Protein AF-A0A831UMT2-F1 (afdb_monomer)

Solvent-accessible surface area (backbone atoms only — not comparable to full-atom values): 28403 Å² total; per-residue (Å²): 134,83,88,88,80,84,90,84,89,81,94,87,78,94,74,82,82,79,76,76,77,75,77,71,76,69,56,62,26,35,39,31,25,35,34,29,37,49,88,75,37,94,94,54,57,43,41,40,53,65,30,39,37,36,38,22,43,92,95,42,80,76,51,72,47,56,19,40,82,69,4,39,39,69,44,72,72,41,56,46,88,52,51,50,25,36,37,38,38,45,44,96,56,33,51,71,44,74,48,75,67,43,55,68,66,36,68,74,63,58,48,70,47,52,52,46,84,40,70,58,30,48,59,32,49,69,45,60,34,80,51,14,34,43,34,36,42,61,82,67,91,62,93,48,61,67,22,33,47,43,32,40,34,33,28,35,40,53,101,85,54,48,81,36,95,88,42,72,72,41,75,77,40,54,71,49,65,56,88,57,90,80,44,72,94,37,43,38,77,66,55,62,49,75,44,66,81,55,48,86,63,38,32,35,33,36,29,31,26,31,26,25,73,59,71,29,65,24,57,67,18,56,61,22,74,78,68,40,43,39,36,51,27,27,40,31,31,61,77,40,64,67,66,72,89,84,44,56,77,79,68,71,64,95,86,71,86,80,72,59,56,44,68,48,49,40,24,30,38,55,36,66,55,39,11,39,50,38,37,32,46,30,34,38,38,38,38,82,50,39,72,46,80,75,50,74,41,54,20,42,69,31,56,50,38,41,76,80,44,81,46,81,41,37,30,90,77,36,80,87,39,54,83,67,30,32,38,43,37,38,32,35,25,32,88,64,81,66,44,66,39,63,45,52,15,39,42,35,33,40,33,27,31,51,49,85,92,53,93,55,72,34,59,28,38,59,44,65,94,74,32,48,44,15,27,61,81,61,70,53,70,55,76,66,49,69,44,69,18,33,43,23,26,67,61,101,54,48,52,48,22,45,80,67,80,84,59,56,43,69,68,25,28,50,49,30,48,32,41,60,74,61,76,44,78,84,60,98,38,30,81,61,9,32,25,71,56,51,62,82,58,50,34,68,68,28,22,47,42,44,50,33,34,74,68,73,37,69,63,49,48,68,73,80,49,47,88,85,47,28,57,84,53,11,80,59,49,33,56,73,55,58,77,63,73,70,69,89,71,66,78,74,77,68,82,78,84,72,68,99,84,72,85,82,84,129

Mean predicted aligned error: 13.59 Å

Nearest PDB structures (foldseek):
  4iyk-assembly1_A  TM=3.437E-01  e=5.877E-08  Bacteroides uniformis ATCC 8492
  8dpt-assembly1_D  TM=3.294E-01  e=2.014E-05  Homo sapiens
  6ceb-assembly1_A  TM=3.594E-01  e=1.600E-04  Homo sapiens
  7md5-assembly1_A  TM=3.662E-01  e=2.344E-04  Homo sapiens
  7k7j-assembly1_A  TM=3.373E-01  e=1.114E-01  Homo sapiens

pLDDT: mean 81.11, std 19.44, range [30.62, 98.5]

Foldseek 3Di:
DDDDDDDDDDDDDDDDPPPPPPPPPQDFFKEKAFEWAQQLHPPPIFGDWFKWKWKDADPGTQDIDTAHRRRMDMDGGGRQVRPPIKIWIDDPQFDIDIDPRHHTNDYHPYDYTHGDDFAAWAAWAWDADALKIKIFTDDGPDPFWLAKWKKKWKFAADPQLHGPPVGTPDDIATDFDDRDLQPSVRGHPDRMDMGNPADPSIWMKMWMWIAGNSRHIHPIYDIHPPTDHHDFKEKEWAAWAFAQPAFDLAPDQDPDPDATKTKTFTKIAFFDQFKQAKWKWKKKWFQQFFPWWDDKAFFLQNQQKDFPDWDKDACVRPVVRDHRIIMIITMIHRPDQMDGGGAIFTGMITITHTDPPDQFKDKIWIDQVRIWTAGNVNPHTGDYHYDIYMYGNDDQEGAQPQVSPSHRALVSLVVLACVVVPVDDHDPCNQPNQPNRGRRHRHNLSSVLSVCSNVSHRSGPDSPQDLVNSLVRHPRSVVVVVVPPPPPDPPPPPPPDDDPPDDDDD

Structure (mmCIF, N/CA/C/O backbone):
data_AF-A0A831UMT2-F1
#
_entry.id   AF-A0A831UMT2-F1
#
loop_
_atom_site.group_PDB
_atom_site.id
_atom_site.type_symbol
_atom_site.label_atom_id
_atom_site.label_alt_id
_atom_site.label_comp_id
_atom_site.label_asym_id
_atom_site.label_entity_id
_atom_site.label_seq_id
_atom_site.pdbx_PDB_ins_code
_atom_site.Cartn_x
_atom_site.Cartn_y
_atom_site.Cartn_z
_atom_site.occupancy
_atom_site.B_iso_or_equiv
_atom_site.auth_seq_id
_atom_site.auth_comp_id
_atom_site.auth_asym_id
_atom_site.auth_atom_id
_atom_site.pdbx_PDB_model_num
ATOM 1 N N . MET A 1 1 ? 73.816 -30.351 -91.398 1.00 37.03 1 MET A N 1
ATOM 2 C CA . MET A 1 1 ? 74.560 -29.811 -92.558 1.00 37.03 1 MET A CA 1
ATOM 3 C C . MET A 1 1 ? 74.602 -28.291 -92.396 1.00 37.03 1 MET A C 1
ATOM 5 O O . MET A 1 1 ? 73.527 -27.720 -92.338 1.00 37.03 1 MET A O 1
ATOM 9 N N . LYS A 1 2 ? 75.811 -27.701 -92.266 1.00 38.59 2 LYS A N 1
ATOM 10 C CA . LYS A 1 2 ? 76.153 -26.255 -92.097 1.00 38.59 2 LYS A CA 1
ATOM 11 C C . LYS A 1 2 ? 75.618 -25.602 -90.801 1.00 38.59 2 LYS A C 1
ATOM 13 O O . LYS A 1 2 ? 74.418 -25.464 -90.659 1.00 38.59 2 LYS A O 1
ATOM 18 N N . ARG A 1 3 ? 76.383 -25.294 -89.741 1.00 32.28 3 ARG A N 1
ATOM 19 C CA . ARG A 1 3 ? 77.754 -24.764 -89.531 1.00 32.28 3 ARG A CA 1
ATOM 20 C C . ARG A 1 3 ? 77.926 -23.299 -89.967 1.00 32.28 3 ARG A C 1
ATOM 22 O O . ARG A 1 3 ? 77.668 -23.003 -91.130 1.00 32.28 3 ARG A O 1
ATOM 29 N N . ASN A 1 4 ? 78.486 -22.510 -89.032 1.00 35.28 4 ASN A N 1
ATOM 30 C CA . ASN A 1 4 ? 79.193 -21.214 -89.144 1.00 35.28 4 ASN A CA 1
ATOM 31 C C . ASN A 1 4 ? 78.386 -19.994 -88.660 1.00 35.28 4 ASN A C 1
ATOM 33 O O . ASN A 1 4 ? 77.234 -19.861 -89.043 1.00 35.28 4 ASN A O 1
ATOM 37 N N . THR A 1 5 ? 78.886 -19.042 -87.861 1.00 39.38 5 THR A N 1
ATOM 38 C CA . THR A 1 5 ? 80.183 -18.750 -87.186 1.00 39.38 5 THR A CA 1
ATOM 39 C C . THR A 1 5 ? 79.894 -17.532 -86.274 1.00 39.38 5 THR A C 1
ATOM 41 O O . THR A 1 5 ? 79.110 -16.679 -86.669 1.00 39.38 5 THR A O 1
ATOM 44 N N . CYS A 1 6 ? 80.282 -17.512 -84.995 1.00 31.62 6 CYS A N 1
ATOM 45 C CA . CYS A 1 6 ? 81.551 -16.995 -84.440 1.00 31.62 6 CYS A CA 1
ATOM 46 C C . CYS A 1 6 ? 81.789 -15.472 -84.592 1.00 31.62 6 CYS A C 1
ATOM 48 O O . CYS A 1 6 ? 81.968 -15.033 -85.719 1.00 31.62 6 CYS A O 1
ATOM 50 N N . LEU A 1 7 ? 81.907 -14.791 -83.428 1.00 31.70 7 LEU A N 1
ATOM 51 C CA . LEU A 1 7 ? 82.859 -13.713 -83.043 1.00 31.70 7 LEU A CA 1
ATOM 52 C C . LEU A 1 7 ? 82.915 -12.431 -83.925 1.00 31.70 7 LEU A C 1
ATOM 54 O O . LEU A 1 7 ? 82.941 -12.515 -85.136 1.00 31.70 7 LEU A O 1
ATOM 58 N N . GLU A 1 8 ? 83.019 -11.187 -83.439 1.00 33.12 8 GLU A N 1
ATOM 59 C CA . GLU A 1 8 ? 83.647 -10.646 -82.227 1.00 33.12 8 GLU A CA 1
ATOM 60 C C . GLU A 1 8 ? 83.327 -9.125 -82.098 1.00 33.12 8 GLU A C 1
ATOM 62 O O . GLU A 1 8 ? 83.238 -8.429 -83.105 1.00 33.12 8 GLU A O 1
ATOM 67 N N . ARG A 1 9 ? 83.321 -8.629 -80.846 1.00 33.81 9 ARG A N 1
ATOM 68 C CA . ARG A 1 9 ? 83.717 -7.279 -80.354 1.00 33.81 9 ARG A CA 1
ATOM 69 C C . ARG A 1 9 ? 82.765 -6.064 -80.401 1.00 33.81 9 ARG A C 1
ATOM 71 O O . ARG A 1 9 ? 82.533 -5.456 -81.433 1.00 33.81 9 ARG A O 1
ATOM 78 N N . ALA A 1 10 ? 82.469 -5.614 -79.171 1.00 30.64 10 ALA A N 1
ATOM 79 C CA . ALA A 1 10 ? 82.755 -4.281 -78.603 1.00 30.64 10 ALA A CA 1
ATOM 80 C C . ALA A 1 10 ? 81.533 -3.506 -78.063 1.00 30.64 10 ALA A C 1
ATOM 82 O O . ALA A 1 10 ? 80.807 -2.840 -78.785 1.00 30.64 10 ALA A O 1
ATOM 83 N N . VAL A 1 11 ? 81.372 -3.618 -76.740 1.00 34.97 11 VAL A N 1
ATOM 84 C CA . VAL A 1 11 ? 80.867 -2.644 -75.754 1.00 34.97 11 VAL A CA 1
ATOM 85 C C . VAL A 1 11 ? 80.394 -1.286 -76.305 1.00 34.97 11 VAL A C 1
ATOM 87 O O . VAL A 1 11 ? 81.226 -0.465 -76.667 1.00 34.97 11 VAL A O 1
ATOM 90 N N . GLN A 1 12 ? 79.082 -1.027 -76.235 1.00 32.16 12 GLN A N 1
ATOM 91 C CA . GLN A 1 12 ? 78.429 0.202 -75.733 1.00 32.16 12 GLN A CA 1
ATOM 92 C C . GLN A 1 12 ? 77.006 0.307 -76.298 1.00 32.16 12 GLN A C 1
ATOM 94 O O . GLN A 1 12 ? 76.833 0.489 -77.494 1.00 32.16 12 GLN A O 1
ATOM 99 N N . ALA A 1 13 ? 76.011 0.219 -75.414 1.00 33.56 13 ALA A N 1
ATOM 100 C CA . ALA A 1 13 ? 74.794 1.042 -75.381 1.00 33.56 13 ALA A CA 1
ATOM 101 C C . ALA A 1 13 ? 73.683 0.259 -74.677 1.00 33.56 13 ALA A C 1
ATOM 103 O O . ALA A 1 13 ? 72.972 -0.562 -75.250 1.00 33.56 13 ALA A O 1
ATOM 104 N N . ILE A 1 14 ? 73.571 0.552 -73.386 1.00 40.75 14 ILE A N 1
ATOM 105 C CA . ILE A 1 14 ? 72.382 0.350 -72.572 1.00 40.75 14 ILE A CA 1
ATOM 106 C C . ILE A 1 14 ? 71.213 1.029 -73.301 1.00 40.75 14 ILE A C 1
ATOM 108 O O . ILE A 1 14 ? 71.171 2.251 -73.413 1.00 40.75 14 ILE A O 1
ATOM 112 N N . GLY A 1 15 ? 70.299 0.218 -73.830 1.00 34.91 15 GLY A N 1
ATOM 113 C CA . GLY A 1 15 ? 69.092 0.633 -74.546 1.00 34.91 15 GLY A CA 1
ATOM 114 C C . GLY A 1 15 ? 67.851 0.028 -73.899 1.00 34.91 15 GLY A C 1
ATOM 115 O O . GLY A 1 15 ? 67.192 -0.818 -74.486 1.00 34.91 15 GLY A O 1
ATOM 116 N N . LEU A 1 16 ? 67.630 0.410 -72.641 1.00 36.22 16 LEU A N 1
ATOM 117 C CA . LEU A 1 16 ? 66.344 0.620 -71.971 1.00 36.22 16 LEU A CA 1
ATOM 118 C C . LEU A 1 16 ? 65.112 -0.084 -72.593 1.00 36.22 16 LEU A C 1
ATOM 120 O O . LEU A 1 16 ? 64.305 0.540 -73.279 1.00 36.22 16 LEU A O 1
ATOM 124 N N . LEU A 1 17 ? 64.913 -1.367 -72.276 1.00 36.25 17 LEU A N 1
ATOM 125 C CA . LEU A 1 17 ? 63.597 -2.002 -72.374 1.00 36.25 17 LEU A CA 1
ATOM 126 C C . LEU A 1 17 ? 62.830 -1.667 -71.083 1.00 36.25 17 LEU A C 1
ATOM 128 O O . LEU A 1 17 ? 62.893 -2.389 -70.090 1.00 36.25 17 LEU A O 1
ATOM 132 N N . LEU A 1 18 ? 62.176 -0.505 -71.068 1.00 37.19 18 LEU A N 1
ATOM 133 C CA . LEU A 1 18 ? 61.270 -0.083 -69.999 1.00 37.19 18 LEU A CA 1
ATOM 134 C C . LEU A 1 18 ? 59.996 -0.936 -70.084 1.00 37.19 18 LEU A C 1
ATOM 136 O O . LEU A 1 18 ? 59.019 -0.572 -70.734 1.00 37.19 18 LEU A O 1
ATOM 140 N N . LEU A 1 19 ? 60.010 -2.097 -69.429 1.00 38.78 19 LEU A N 1
ATOM 141 C CA . LEU A 1 19 ? 58.783 -2.766 -69.018 1.00 38.78 19 LEU A CA 1
ATOM 142 C C . LEU A 1 19 ? 58.211 -1.926 -67.867 1.00 38.78 19 LEU A C 1
ATOM 144 O O . LEU A 1 19 ? 58.574 -2.107 -66.706 1.00 38.78 19 LEU A O 1
ATOM 148 N N . VAL A 1 20 ? 57.379 -0.936 -68.194 1.00 40.22 20 VAL A N 1
ATOM 149 C CA . VAL A 1 20 ? 56.580 -0.220 -67.196 1.00 40.22 20 VAL A CA 1
ATOM 150 C C . VAL A 1 20 ? 55.558 -1.222 -66.667 1.00 40.22 20 VAL A C 1
ATOM 152 O O . VAL A 1 20 ? 54.468 -1.371 -67.213 1.00 40.22 20 VAL A O 1
ATOM 155 N N . ALA A 1 21 ? 55.917 -1.940 -65.605 1.00 42.00 21 ALA A N 1
ATOM 156 C CA . ALA A 1 21 ? 54.926 -2.437 -64.670 1.00 42.00 21 ALA A CA 1
ATOM 157 C C . ALA A 1 21 ? 54.293 -1.188 -64.050 1.00 42.00 21 ALA A C 1
ATOM 159 O O . ALA A 1 21 ? 54.825 -0.607 -63.106 1.00 42.00 21 ALA A O 1
ATOM 160 N N . ALA A 1 22 ? 53.208 -0.710 -64.657 1.00 40.00 22 ALA A N 1
ATOM 161 C CA . ALA A 1 22 ? 52.365 0.294 -64.045 1.00 40.00 22 ALA A CA 1
ATOM 162 C C . ALA A 1 22 ? 51.789 -0.347 -62.782 1.00 40.00 22 ALA A C 1
ATOM 164 O O . ALA A 1 22 ? 50.803 -1.078 -62.830 1.00 40.00 22 ALA A O 1
ATOM 165 N N . ILE A 1 23 ? 52.434 -0.091 -61.647 1.00 40.72 23 ILE A N 1
ATOM 166 C CA . ILE A 1 23 ? 51.763 -0.130 -60.358 1.00 40.72 23 ILE A CA 1
ATOM 167 C C . ILE A 1 23 ? 50.733 0.993 -60.462 1.00 40.72 23 ILE A C 1
ATOM 169 O O . ILE A 1 23 ? 51.039 2.158 -60.216 1.00 40.72 23 ILE A O 1
ATOM 173 N N . GLN A 1 24 ? 49.531 0.675 -60.945 1.00 45.34 24 GLN A N 1
ATOM 174 C CA . GLN A 1 24 ? 48.393 1.544 -60.708 1.00 45.34 24 GLN A CA 1
ATOM 175 C C . GLN A 1 24 ? 48.210 1.543 -59.195 1.00 45.34 24 GLN A C 1
ATOM 177 O O . GLN A 1 24 ? 47.697 0.578 -58.632 1.00 45.34 24 GLN A O 1
ATOM 182 N N . ALA A 1 25 ? 48.682 2.596 -58.528 1.00 48.84 25 ALA A N 1
ATOM 183 C CA . ALA A 1 25 ? 48.149 2.943 -57.226 1.00 48.84 25 ALA A CA 1
ATOM 184 C C . ALA A 1 25 ? 46.641 3.096 -57.445 1.00 48.84 25 ALA A C 1
ATOM 186 O O . ALA A 1 25 ? 46.207 3.993 -58.172 1.00 48.84 25 ALA A O 1
ATOM 187 N N . SER A 1 26 ? 45.852 2.148 -56.940 1.00 61.97 26 SER A N 1
ATOM 188 C CA . SER A 1 26 ? 44.402 2.277 -56.976 1.00 61.97 26 SER A CA 1
ATOM 189 C C . SER A 1 26 ? 44.065 3.572 -56.259 1.00 61.97 26 SER A C 1
ATOM 191 O O . SER A 1 26 ? 44.467 3.734 -55.107 1.00 61.97 26 SER A O 1
ATOM 193 N N . ALA A 1 27 ? 43.387 4.496 -56.941 1.00 79.00 27 ALA A N 1
ATOM 194 C CA . ALA A 1 27 ? 42.914 5.711 -56.299 1.00 79.00 27 ALA A CA 1
ATOM 195 C C . ALA A 1 27 ? 42.113 5.302 -55.054 1.00 79.00 27 ALA A C 1
ATOM 197 O O . ALA A 1 27 ? 41.194 4.489 -55.153 1.00 79.00 27 ALA A O 1
ATOM 198 N N . GLN A 1 28 ? 42.526 5.787 -53.889 1.00 86.56 28 GLN A N 1
ATOM 199 C CA . GLN A 1 28 ? 41.822 5.565 -52.634 1.00 86.56 28 GLN A CA 1
ATOM 200 C C . GLN A 1 28 ? 40.761 6.650 -52.474 1.00 86.56 28 GLN A C 1
ATOM 202 O O . GLN A 1 28 ? 40.968 7.794 -52.885 1.00 86.56 28 GLN A O 1
ATOM 207 N N . VAL A 1 29 ? 39.606 6.272 -51.940 1.00 91.56 29 VAL A N 1
ATOM 208 C CA . VAL A 1 29 ? 38.472 7.172 -51.724 1.00 91.56 29 VAL A CA 1
ATOM 209 C C . VAL A 1 29 ? 37.985 7.052 -50.297 1.00 91.56 29 VAL A C 1
ATOM 211 O O . VAL A 1 29 ? 38.052 5.976 -49.696 1.00 91.56 29 VAL A O 1
ATOM 214 N N . SER A 1 30 ? 37.458 8.160 -49.786 1.00 93.19 30 SER A N 1
ATOM 215 C CA . SER A 1 30 ? 36.862 8.202 -48.458 1.00 93.19 30 SER A CA 1
ATOM 216 C C . SER A 1 30 ? 35.341 8.122 -48.535 1.00 93.19 30 SER A C 1
ATOM 218 O O . SER A 1 30 ? 34.726 8.629 -49.476 1.00 93.19 30 SER A O 1
ATOM 220 N N . VAL A 1 31 ? 34.732 7.454 -47.562 1.00 95.44 31 VAL A N 1
ATOM 221 C CA . VAL A 1 31 ? 33.280 7.410 -47.380 1.00 95.44 31 VAL A CA 1
ATOM 222 C C . VAL A 1 31 ? 32.983 7.561 -45.896 1.00 95.44 31 VAL A C 1
ATOM 224 O O . VAL A 1 31 ? 33.558 6.835 -45.085 1.00 95.44 31 VAL A O 1
ATOM 227 N N . SER A 1 32 ? 32.086 8.478 -45.539 1.00 96.94 32 SER A N 1
ATOM 228 C CA . SER A 1 32 ? 31.697 8.712 -44.145 1.00 96.94 32 SER A CA 1
ATOM 229 C C . SER A 1 32 ? 30.200 8.959 -43.972 1.00 96.94 32 SER A C 1
ATOM 231 O O . SER A 1 32 ? 29.474 9.291 -44.920 1.00 96.94 32 SER A O 1
ATOM 233 N N . GLY A 1 33 ? 29.737 8.791 -42.740 1.00 97.38 33 GLY A N 1
ATOM 234 C CA . GLY A 1 33 ? 28.361 9.032 -42.323 1.00 97.38 33 GLY A CA 1
ATOM 235 C C . GLY A 1 33 ? 28.178 8.733 -40.840 1.00 97.38 33 GLY A C 1
ATOM 236 O O . GLY A 1 33 ? 29.153 8.486 -40.132 1.00 97.38 33 GLY A O 1
ATOM 237 N N . SER A 1 34 ? 26.925 8.721 -40.395 1.00 97.19 34 SER A N 1
ATOM 238 C CA . SER A 1 34 ? 26.564 8.414 -39.012 1.00 97.19 34 SER A CA 1
ATOM 239 C C . SER A 1 34 ? 25.460 7.364 -38.899 1.00 97.19 34 SER A C 1
ATOM 241 O O . SER A 1 34 ? 24.622 7.191 -39.790 1.00 97.19 34 SER A O 1
ATOM 243 N N . VAL A 1 35 ? 25.461 6.639 -37.784 1.00 97.69 35 VAL A N 1
ATOM 244 C CA . VAL A 1 35 ? 24.424 5.678 -37.417 1.00 97.69 35 VAL A CA 1
ATOM 245 C C . VAL A 1 35 ? 23.642 6.227 -36.236 1.00 97.69 35 VAL A C 1
ATOM 247 O O . VAL A 1 35 ? 24.206 6.475 -35.174 1.00 97.69 35 VAL A O 1
ATOM 250 N N . LEU A 1 36 ? 22.335 6.399 -36.420 1.00 96.31 36 LEU A N 1
ATOM 251 C CA . LEU A 1 36 ? 21.457 7.053 -35.453 1.00 96.31 36 LEU A CA 1
ATOM 252 C C . LEU A 1 36 ? 20.400 6.090 -34.901 1.00 96.31 36 LEU A C 1
ATOM 254 O O . LEU A 1 36 ? 19.850 5.263 -35.632 1.00 96.31 36 LEU A O 1
ATOM 258 N N . ASN A 1 37 ? 20.034 6.248 -33.633 1.00 94.56 37 ASN A N 1
ATOM 259 C CA . ASN A 1 37 ? 18.819 5.665 -33.075 1.00 94.56 37 ASN A CA 1
ATOM 260 C C . ASN A 1 37 ? 17.719 6.733 -33.034 1.00 94.56 37 ASN A C 1
ATOM 262 O O . ASN A 1 37 ? 17.848 7.741 -32.343 1.00 94.56 37 ASN A O 1
ATOM 266 N N . GLY A 1 38 ? 16.642 6.500 -33.787 1.00 90.06 38 GLY A N 1
ATOM 267 C CA . GLY A 1 38 ? 15.493 7.401 -33.882 1.00 90.06 38 GLY A CA 1
ATOM 268 C C . GLY A 1 38 ? 14.284 7.008 -33.031 1.00 90.06 38 GLY A C 1
ATOM 269 O O . GLY A 1 38 ? 13.212 7.581 -33.218 1.00 90.06 38 GLY A O 1
ATOM 270 N N . ILE A 1 39 ? 14.403 6.032 -32.119 1.00 92.81 39 ILE A N 1
ATOM 271 C CA . ILE A 1 39 ? 13.254 5.462 -31.388 1.00 92.81 39 ILE A CA 1
ATOM 272 C C . ILE A 1 39 ? 12.518 6.494 -30.521 1.00 92.81 39 ILE A C 1
ATOM 274 O O . ILE A 1 39 ? 11.312 6.375 -30.315 1.00 92.81 39 ILE A O 1
ATOM 278 N N . LYS A 1 40 ? 13.231 7.529 -30.059 1.00 90.38 40 LYS A N 1
ATOM 279 C CA . LYS A 1 40 ? 12.700 8.630 -29.236 1.00 90.38 40 LYS A CA 1
ATOM 280 C C . LYS A 1 40 ? 11.967 9.701 -30.059 1.00 90.38 40 LYS A C 1
ATOM 282 O O . LYS A 1 40 ? 11.413 10.639 -29.488 1.00 90.38 40 LYS A O 1
ATOM 287 N N . GLY A 1 41 ? 11.946 9.555 -31.385 1.00 88.44 41 GLY A N 1
ATOM 288 C CA . GLY A 1 41 ? 11.306 10.472 -32.320 1.00 88.44 41 GLY A CA 1
ATOM 289 C C . GLY A 1 41 ? 12.174 11.673 -32.729 1.00 88.44 41 GLY A C 1
ATOM 290 O O . GLY A 1 41 ? 13.314 11.808 -32.276 1.00 88.44 41 GLY A O 1
ATOM 291 N N . PRO A 1 42 ? 11.629 12.545 -33.600 1.00 87.69 42 PRO A N 1
ATOM 292 C CA . PRO A 1 42 ? 12.360 13.671 -34.174 1.00 87.69 42 PRO A CA 1
ATOM 293 C C . PRO A 1 42 ? 12.904 14.653 -33.131 1.00 87.69 42 PRO A C 1
ATOM 295 O O . PRO A 1 42 ? 12.164 15.109 -32.259 1.00 87.69 42 PRO A O 1
ATOM 298 N N . GLY A 1 43 ? 14.179 15.025 -33.254 1.00 87.88 43 GLY A N 1
ATOM 299 C CA . GLY A 1 43 ? 14.876 15.952 -32.357 1.00 87.88 43 GLY A CA 1
ATOM 300 C C . GLY A 1 43 ? 15.453 15.306 -31.092 1.00 87.88 43 GLY A C 1
ATOM 301 O O . GLY A 1 43 ? 16.019 16.014 -30.259 1.00 87.88 43 GLY A O 1
ATOM 302 N N . ARG A 1 44 ? 15.311 13.984 -30.934 1.00 90.94 44 ARG A N 1
ATOM 303 C CA . ARG A 1 44 ? 15.878 13.188 -29.829 1.00 90.94 44 ARG A CA 1
ATOM 304 C C . ARG A 1 44 ? 16.729 12.019 -30.331 1.00 90.94 44 ARG A C 1
ATOM 306 O O . ARG A 1 44 ? 17.015 11.095 -29.568 1.00 90.94 44 ARG A O 1
ATOM 313 N N . GLU A 1 45 ? 17.099 12.035 -31.608 1.00 92.06 45 GLU A N 1
ATOM 314 C CA . GLU A 1 45 ? 17.994 11.046 -32.187 1.00 92.06 45 GLU A CA 1
ATOM 315 C C . GLU A 1 45 ? 19.401 11.187 -31.610 1.00 92.06 45 GLU A C 1
ATOM 317 O O . GLU A 1 45 ? 19.875 12.288 -31.328 1.00 92.06 45 GLU A O 1
ATOM 322 N N . TYR A 1 46 ? 20.084 10.060 -31.454 1.00 93.69 46 TYR A N 1
ATOM 323 C CA . TYR A 1 46 ? 21.444 10.030 -30.933 1.00 93.69 46 TYR A CA 1
ATOM 324 C C . TYR A 1 46 ? 22.288 8.998 -31.676 1.00 93.69 46 TYR A C 1
ATOM 326 O O . TYR A 1 46 ? 21.767 8.041 -32.256 1.00 93.69 46 TYR A O 1
ATOM 334 N N . GLY A 1 47 ? 23.598 9.227 -31.668 1.00 95.69 47 GLY A N 1
ATOM 335 C CA . GLY A 1 47 ? 24.585 8.339 -32.261 1.00 95.69 47 GLY A CA 1
ATOM 336 C C . GLY A 1 47 ? 24.611 6.966 -31.606 1.00 95.69 47 GLY A C 1
ATOM 337 O O . GLY A 1 47 ? 24.551 6.853 -30.383 1.00 95.69 47 GLY A O 1
ATOM 338 N N . VAL A 1 48 ? 24.715 5.912 -32.412 1.00 96.44 48 VAL A N 1
ATOM 339 C CA . VAL A 1 48 ? 24.862 4.544 -31.910 1.00 96.44 48 VAL A CA 1
ATOM 340 C C . VAL A 1 48 ? 26.327 4.144 -31.968 1.00 96.44 48 VAL A C 1
ATOM 342 O O . VAL A 1 48 ? 26.849 3.860 -33.043 1.00 96.44 48 VAL A O 1
ATOM 345 N N . GLU A 1 49 ? 26.973 4.069 -30.809 1.00 96.50 49 GLU A N 1
ATOM 346 C CA . GLU A 1 49 ? 28.361 3.616 -30.679 1.00 96.50 49 GLU A CA 1
ATOM 347 C C . GLU A 1 49 ? 28.526 2.113 -30.944 1.00 96.50 49 GLU A C 1
ATOM 349 O O . GLU A 1 49 ? 27.644 1.304 -30.622 1.00 96.50 49 GLU A O 1
ATOM 354 N N . GLY A 1 50 ? 29.679 1.726 -31.499 1.00 96.31 50 GLY A N 1
ATOM 355 C CA . GLY A 1 50 ? 30.096 0.329 -31.625 1.00 96.31 50 GLY A CA 1
ATOM 356 C C . GLY A 1 50 ? 29.298 -0.482 -32.648 1.00 96.31 50 GLY A C 1
ATOM 357 O O . GLY A 1 50 ? 29.214 -1.705 -32.539 1.00 96.31 50 GLY A O 1
ATOM 358 N N . VAL A 1 51 ? 28.675 0.177 -33.624 1.00 97.50 51 VAL A N 1
ATOM 359 C CA . VAL A 1 51 ? 28.033 -0.480 -34.766 1.00 97.50 51 VAL A CA 1
ATOM 360 C C . VAL A 1 51 ? 29.118 -0.922 -35.732 1.00 97.50 51 VAL A C 1
ATOM 362 O O . VAL A 1 51 ? 29.921 -0.110 -36.186 1.00 97.50 51 VAL A O 1
ATOM 365 N N . GLN A 1 52 ? 29.112 -2.203 -36.090 1.00 98.00 52 GLN A N 1
ATOM 366 C CA . GLN A 1 52 ? 29.995 -2.721 -37.120 1.00 98.00 52 GLN A CA 1
ATOM 367 C C . GLN A 1 52 ? 29.499 -2.261 -38.488 1.00 98.00 52 GLN A C 1
ATOM 369 O O . GLN A 1 52 ? 28.399 -2.622 -38.912 1.00 98.00 52 GLN A O 1
ATOM 374 N N . VAL A 1 53 ? 30.328 -1.486 -39.182 1.00 97.69 53 VAL A N 1
ATOM 375 C CA . VAL A 1 53 ? 30.042 -0.960 -40.516 1.00 97.69 53 VAL A CA 1
ATOM 376 C C . VAL A 1 53 ? 30.937 -1.667 -41.518 1.00 97.69 53 VAL A C 1
ATOM 378 O O . VAL A 1 53 ? 32.161 -1.621 -41.405 1.00 97.69 53 VAL A O 1
ATOM 381 N N . VAL A 1 54 ? 30.347 -2.331 -42.505 1.00 96.81 54 VAL A N 1
ATOM 382 C CA . VAL A 1 54 ? 31.074 -3.132 -43.495 1.00 96.81 54 VAL A CA 1
ATOM 383 C C . VAL A 1 54 ? 30.803 -2.585 -44.887 1.00 96.81 54 VAL A C 1
ATOM 385 O O . VAL A 1 54 ? 29.661 -2.599 -45.341 1.00 96.81 54 VAL A O 1
ATOM 388 N N . ALA A 1 55 ? 31.859 -2.148 -45.572 1.00 95.06 55 ALA A N 1
ATOM 389 C CA . ALA A 1 55 ? 31.803 -1.757 -46.975 1.00 95.06 55 ALA A CA 1
ATOM 390 C C . ALA A 1 55 ? 32.104 -2.971 -47.862 1.00 95.06 55 ALA A C 1
ATOM 392 O O . ALA A 1 55 ? 33.137 -3.636 -47.709 1.00 95.06 55 ALA A O 1
ATOM 393 N N . ALA A 1 56 ? 31.214 -3.253 -48.805 1.00 93.19 56 ALA A N 1
ATOM 394 C CA . ALA A 1 56 ? 31.316 -4.366 -49.733 1.00 93.19 56 ALA A CA 1
ATOM 395 C C . ALA A 1 56 ? 31.052 -3.920 -51.178 1.00 93.19 56 ALA A C 1
ATOM 397 O O . ALA A 1 56 ? 30.458 -2.875 -51.440 1.00 93.19 56 ALA A O 1
ATOM 398 N N . MET A 1 57 ? 31.505 -4.745 -52.119 1.00 88.19 57 MET A N 1
ATOM 399 C CA . MET A 1 57 ? 31.123 -4.672 -53.527 1.00 88.19 57 MET A CA 1
ATOM 400 C C . MET A 1 57 ? 30.671 -6.065 -53.963 1.00 88.19 57 MET A C 1
ATOM 402 O O . MET A 1 57 ? 31.439 -7.030 -53.868 1.00 88.19 57 MET A O 1
ATOM 406 N N . ALA A 1 58 ? 29.432 -6.174 -54.448 1.00 77.75 58 ALA A N 1
ATOM 407 C CA . ALA A 1 58 ? 28.798 -7.458 -54.739 1.00 77.75 58 ALA A CA 1
ATOM 408 C C . ALA A 1 58 ? 28.907 -8.417 -53.531 1.00 77.75 58 ALA A C 1
ATOM 410 O O . ALA A 1 58 ? 28.475 -8.081 -52.435 1.00 77.75 58 ALA A O 1
ATOM 411 N N . THR A 1 59 ? 29.507 -9.601 -53.689 1.00 72.19 59 THR A N 1
ATOM 412 C CA . THR A 1 59 ? 29.657 -10.587 -52.600 1.00 72.19 59 THR A CA 1
ATOM 413 C C . THR A 1 59 ? 30.987 -10.482 -51.846 1.00 72.19 59 THR A C 1
ATOM 415 O O . THR A 1 59 ? 31.321 -11.385 -51.079 1.00 72.19 59 THR A O 1
ATOM 418 N N . LYS A 1 60 ? 31.797 -9.440 -52.087 1.00 86.00 60 LYS A N 1
ATOM 419 C CA . LYS A 1 60 ? 33.131 -9.294 -51.491 1.00 86.00 60 LYS A CA 1
ATOM 420 C C . LYS A 1 60 ? 33.166 -8.133 -50.500 1.00 86.00 60 LYS A C 1
ATOM 422 O O . LYS A 1 60 ? 33.029 -6.975 -50.885 1.00 86.00 60 LYS A O 1
ATOM 427 N N . GLN A 1 61 ? 33.449 -8.452 -49.240 1.00 91.50 61 GLN A N 1
ATOM 428 C CA . GLN A 1 61 ? 33.805 -7.465 -48.224 1.00 91.50 61 GLN A CA 1
ATOM 429 C C . GLN A 1 61 ? 35.143 -6.795 -48.575 1.00 91.50 61 GLN A C 1
ATOM 431 O O . GLN A 1 61 ? 36.121 -7.476 -48.896 1.00 91.50 61 GLN A O 1
ATOM 436 N N . LEU A 1 62 ? 35.178 -5.464 -48.514 1.00 92.31 62 LEU A N 1
ATOM 437 C CA . LEU A 1 62 ? 36.360 -4.654 -48.817 1.00 92.31 62 LEU A CA 1
ATOM 438 C C . LEU A 1 62 ? 37.037 -4.148 -47.545 1.00 92.31 62 LEU A C 1
ATOM 440 O O . LEU A 1 62 ? 38.254 -4.249 -47.421 1.00 92.31 62 LEU A O 1
ATOM 444 N N . ALA A 1 63 ? 36.248 -3.630 -46.605 1.00 94.38 63 ALA A N 1
ATOM 445 C CA . ALA A 1 63 ? 36.721 -3.102 -45.333 1.00 94.38 63 ALA A CA 1
ATOM 446 C C . ALA A 1 63 ? 35.615 -3.187 -44.274 1.00 94.38 63 ALA A C 1
ATOM 448 O O . ALA A 1 63 ? 34.438 -3.357 -44.599 1.00 94.38 63 ALA A O 1
ATOM 449 N N . PHE A 1 64 ? 35.991 -3.045 -43.007 1.00 95.69 64 PHE A N 1
ATOM 450 C CA . PHE A 1 64 ? 35.048 -2.789 -41.925 1.00 95.69 64 PHE A CA 1
ATOM 451 C C . PHE A 1 64 ? 35.615 -1.741 -40.967 1.00 95.69 64 PHE A C 1
ATOM 453 O O . PHE A 1 64 ? 36.830 -1.570 -40.883 1.00 95.69 64 PHE A O 1
ATOM 460 N N . THR A 1 65 ? 34.729 -1.055 -40.260 1.00 96.88 65 THR A N 1
ATOM 461 C CA . THR A 1 65 ? 35.046 -0.114 -39.184 1.00 96.88 65 THR A CA 1
ATOM 462 C C . THR A 1 65 ? 33.970 -0.203 -38.095 1.00 96.88 65 THR A C 1
ATOM 464 O O . THR A 1 65 ? 32.997 -0.948 -38.247 1.00 96.88 65 THR A O 1
ATOM 467 N N . MET A 1 66 ? 34.156 0.518 -36.993 1.00 97.56 66 MET A N 1
ATOM 468 C CA . MET A 1 66 ? 33.168 0.671 -35.924 1.00 97.56 66 MET A CA 1
ATOM 469 C C . MET A 1 66 ? 32.761 2.136 -35.819 1.00 97.56 66 MET A C 1
ATOM 471 O O . MET A 1 66 ? 33.587 3.016 -36.061 1.00 97.56 66 MET A O 1
ATOM 475 N N . THR A 1 67 ? 31.511 2.395 -35.451 1.00 98.06 67 THR A N 1
ATOM 476 C CA . THR A 1 67 ? 31.095 3.751 -35.087 1.00 98.06 67 THR A CA 1
ATOM 477 C C . THR A 1 67 ? 31.682 4.174 -33.743 1.00 98.06 67 THR A C 1
ATOM 479 O O . THR A 1 67 ? 31.829 3.350 -32.835 1.00 98.06 67 THR A O 1
ATOM 482 N N . ASP A 1 68 ? 31.997 5.460 -33.613 1.00 97.38 68 ASP A N 1
ATOM 483 C CA . ASP A 1 68 ? 32.452 6.068 -32.361 1.00 97.38 68 ASP A CA 1
ATOM 484 C C . ASP A 1 68 ? 31.287 6.424 -31.412 1.00 97.38 68 ASP A C 1
ATOM 486 O O . ASP A 1 68 ? 30.126 6.109 -31.681 1.00 97.38 68 ASP A O 1
ATOM 490 N N . ALA A 1 69 ? 31.587 7.103 -30.299 1.00 95.31 69 ALA A N 1
ATOM 491 C CA . ALA A 1 69 ? 30.598 7.537 -29.307 1.00 95.31 69 ALA A CA 1
ATOM 492 C C . ALA A 1 69 ? 29.490 8.454 -29.871 1.00 95.31 69 ALA A C 1
ATOM 494 O O . ALA A 1 69 ? 28.397 8.511 -29.311 1.00 95.31 69 ALA A O 1
ATOM 495 N N . ASN A 1 70 ? 29.744 9.151 -30.985 1.00 95.88 70 ASN A N 1
ATOM 496 C CA . ASN A 1 70 ? 28.761 9.991 -31.673 1.00 95.88 70 ASN A CA 1
ATOM 497 C C . ASN A 1 70 ? 28.006 9.229 -32.772 1.00 95.88 70 ASN A C 1
ATOM 499 O O . ASN A 1 70 ? 27.145 9.799 -33.443 1.00 95.88 70 ASN A O 1
ATOM 503 N N . GLY A 1 71 ? 28.289 7.936 -32.949 1.00 97.19 71 GLY A N 1
ATOM 504 C CA . GLY A 1 71 ? 27.723 7.119 -34.014 1.00 97.19 71 GLY A CA 1
ATOM 505 C C . GLY A 1 71 ? 28.379 7.351 -35.374 1.00 97.19 71 GLY A C 1
ATOM 506 O O . GLY A 1 71 ? 27.861 6.853 -36.374 1.00 97.19 71 GLY A O 1
ATOM 507 N N . ASP A 1 72 ? 29.490 8.082 -35.443 1.00 98.00 72 ASP A N 1
ATOM 508 C CA . ASP A 1 72 ? 30.141 8.434 -36.701 1.00 98.00 72 ASP A CA 1
ATOM 509 C C . ASP A 1 72 ? 31.064 7.307 -37.175 1.00 98.00 72 ASP A C 1
ATOM 511 O O . ASP A 1 72 ? 31.741 6.652 -36.382 1.00 98.00 72 ASP A O 1
ATOM 515 N N . TYR A 1 73 ? 31.107 7.073 -38.489 1.00 97.88 73 TYR A N 1
ATOM 516 C CA . TYR A 1 73 ? 32.033 6.134 -39.120 1.00 97.88 73 TYR A CA 1
ATOM 517 C C . TYR A 1 73 ? 32.721 6.766 -40.327 1.00 97.88 73 TYR A C 1
ATOM 519 O O . TYR A 1 73 ? 32.147 7.578 -41.057 1.00 97.88 73 TYR A O 1
ATOM 527 N N . THR A 1 74 ? 33.963 6.353 -40.571 1.00 97.44 74 THR A N 1
ATOM 528 C CA . THR A 1 74 ? 34.726 6.761 -41.752 1.00 97.44 74 THR A CA 1
ATOM 529 C C . THR A 1 74 ? 35.538 5.592 -42.293 1.00 97.44 74 THR A C 1
ATOM 531 O O . THR A 1 74 ? 36.162 4.840 -41.544 1.00 97.44 74 THR A O 1
ATOM 534 N N . PHE A 1 75 ? 35.543 5.461 -43.616 1.00 96.00 75 PHE A N 1
ATOM 535 C CA . PHE A 1 75 ? 36.525 4.696 -44.366 1.00 96.00 75 PHE A CA 1
ATOM 536 C C . PHE A 1 75 ? 37.457 5.678 -45.081 1.00 96.00 75 PHE A C 1
ATOM 538 O O . PHE A 1 75 ? 36.976 6.566 -45.784 1.00 96.00 75 PHE A O 1
ATOM 545 N N . GLU A 1 76 ? 38.773 5.539 -44.920 1.00 90.62 76 GLU A N 1
ATOM 546 C CA . GLU A 1 76 ? 39.760 6.461 -45.518 1.00 90.62 76 GLU A CA 1
ATOM 547 C C . GLU A 1 76 ? 40.419 5.896 -46.788 1.00 90.62 76 GLU A C 1
ATOM 549 O O . GLU A 1 76 ? 40.874 6.654 -47.641 1.00 90.62 76 GLU A O 1
ATOM 554 N N . GLU A 1 77 ? 40.421 4.569 -46.954 1.00 89.06 77 GLU A N 1
ATOM 555 C CA . GLU A 1 77 ? 41.222 3.880 -47.973 1.00 89.06 77 GLU A CA 1
ATOM 556 C C . GLU A 1 77 ? 40.427 2.849 -48.800 1.00 89.06 77 GLU A C 1
ATOM 558 O O . GLU A 1 77 ? 40.902 1.744 -49.077 1.00 89.06 77 GLU A O 1
ATOM 563 N N . LEU A 1 78 ? 39.202 3.179 -49.227 1.00 91.31 78 LEU A N 1
ATOM 564 C CA . LEU A 1 78 ? 38.446 2.280 -50.108 1.00 91.31 78 LEU A CA 1
ATOM 565 C C . LEU A 1 78 ? 38.969 2.350 -51.554 1.00 91.31 78 LEU A C 1
ATOM 567 O O . LEU A 1 78 ? 39.295 3.436 -52.032 1.00 91.31 78 LEU A O 1
ATOM 571 N N . PRO A 1 79 ? 39.021 1.235 -52.306 1.00 90.62 79 PRO A N 1
ATOM 572 C CA . PRO A 1 79 ? 39.447 1.274 -53.704 1.00 90.62 79 PRO A CA 1
ATOM 573 C C . PRO A 1 79 ? 38.391 1.961 -54.589 1.00 90.62 79 PRO A C 1
ATOM 575 O O . PRO A 1 79 ? 37.287 1.434 -54.742 1.00 90.62 79 PRO A O 1
ATOM 578 N N . ALA A 1 80 ? 38.726 3.096 -55.218 1.00 87.00 80 ALA A N 1
ATOM 579 C CA . ALA A 1 80 ? 37.817 3.898 -56.055 1.00 87.00 80 ALA A CA 1
ATOM 580 C C . ALA A 1 80 ? 37.111 3.088 -57.149 1.00 87.00 80 ALA A C 1
ATOM 582 O O . ALA A 1 80 ? 35.947 3.322 -57.457 1.00 87.00 80 ALA A O 1
ATOM 583 N N . GLN A 1 81 ? 37.819 2.121 -57.734 1.00 86.00 81 GLN A N 1
ATOM 584 C CA . GLN A 1 81 ? 37.322 1.244 -58.793 1.00 86.00 81 GLN A CA 1
ATOM 585 C C . GLN A 1 81 ? 36.233 0.268 -58.327 1.00 86.00 81 GLN A C 1
ATOM 587 O O . GLN A 1 81 ? 35.630 -0.400 -59.160 1.00 86.00 81 GLN A O 1
ATOM 592 N N . SER A 1 82 ? 36.021 0.156 -57.013 1.00 87.44 82 SER A N 1
ATOM 593 C CA . SER A 1 82 ? 34.993 -0.704 -56.419 1.00 87.44 82 SER A CA 1
ATOM 594 C C . SER A 1 82 ? 33.708 0.056 -56.078 1.00 87.44 82 SER A C 1
ATOM 596 O O . SER A 1 82 ? 32.779 -0.551 -55.560 1.00 87.44 82 SER A O 1
ATOM 598 N N . ALA A 1 83 ? 33.645 1.363 -56.359 1.00 85.19 83 ALA A N 1
ATOM 599 C CA . ALA A 1 83 ? 32.423 2.144 -56.219 1.00 85.19 83 ALA A CA 1
ATOM 600 C C . ALA A 1 83 ? 31.420 1.820 -57.354 1.00 85.19 83 ALA A C 1
ATOM 602 O O . ALA A 1 83 ? 31.841 1.578 -58.490 1.00 85.19 83 ALA A O 1
ATOM 603 N N . PRO A 1 84 ? 30.099 1.883 -57.100 1.00 92.50 84 PRO A N 1
ATOM 604 C CA . PRO A 1 84 ? 29.477 2.229 -55.823 1.00 92.50 84 PRO A CA 1
ATOM 605 C C . PRO A 1 84 ? 29.542 1.086 -54.796 1.00 92.50 84 PRO A C 1
ATOM 607 O O . PRO A 1 84 ? 29.599 -0.085 -55.164 1.00 92.50 84 PRO A O 1
ATOM 610 N N . PHE A 1 85 ? 29.532 1.447 -53.514 1.00 93.31 85 PHE A N 1
ATOM 611 C CA . PHE A 1 85 ? 29.645 0.509 -52.397 1.00 93.31 85 PHE A CA 1
ATOM 612 C C . PHE A 1 85 ? 28.277 0.162 -51.807 1.00 93.31 85 PHE A C 1
ATOM 614 O O . PHE A 1 85 ? 27.401 1.025 -51.717 1.00 93.31 85 PHE A O 1
ATOM 621 N N . ASP A 1 86 ? 28.142 -1.070 -51.322 1.00 94.81 86 ASP A N 1
ATOM 622 C CA . ASP A 1 86 ? 27.061 -1.462 -50.421 1.00 94.81 86 ASP A CA 1
ATOM 623 C C . ASP A 1 86 ? 27.610 -1.459 -48.992 1.00 94.81 86 ASP A C 1
ATOM 625 O O . ASP A 1 86 ? 28.607 -2.124 -48.692 1.00 94.81 86 ASP A O 1
ATOM 629 N N . ILE A 1 87 ? 26.994 -0.671 -48.113 1.00 96.06 87 ILE A N 1
ATOM 630 C CA . ILE A 1 87 ? 27.410 -0.527 -46.717 1.00 96.06 87 ILE A CA 1
ATOM 631 C C . ILE A 1 87 ? 26.383 -1.219 -45.835 1.00 96.06 87 ILE A C 1
ATOM 633 O O . ILE A 1 87 ? 25.211 -0.849 -45.832 1.00 96.06 87 ILE A O 1
ATOM 637 N N . THR A 1 88 ? 26.825 -2.215 -45.075 1.00 96.75 88 THR A N 1
ATOM 638 C CA . THR A 1 88 ? 25.985 -2.953 -44.126 1.00 96.75 88 THR A CA 1
ATOM 639 C C . THR A 1 88 ? 26.338 -2.579 -42.694 1.00 96.75 88 THR A C 1
ATOM 641 O O . THR A 1 88 ? 27.499 -2.325 -42.376 1.00 96.75 88 THR A O 1
ATOM 644 N N . PHE A 1 89 ? 25.320 -2.532 -41.841 1.00 97.38 89 PHE A N 1
ATOM 645 C CA . PHE A 1 89 ? 25.413 -2.074 -40.459 1.00 97.38 89 PHE A CA 1
ATOM 646 C C . PHE A 1 89 ? 24.882 -3.162 -39.536 1.00 97.38 89 PHE A C 1
ATOM 648 O O . PHE A 1 89 ? 23.752 -3.625 -39.718 1.00 97.38 89 PHE A O 1
ATOM 655 N N . TYR A 1 90 ? 25.679 -3.560 -38.549 1.00 95.94 90 TYR A N 1
ATOM 656 C CA . TYR A 1 90 ? 25.328 -4.632 -37.627 1.00 95.94 90 TYR A CA 1
ATOM 657 C C . TYR A 1 90 ? 25.677 -4.277 -36.179 1.00 95.94 90 TYR A C 1
ATOM 659 O O . TYR A 1 90 ? 26.809 -3.918 -35.861 1.00 95.94 90 TYR A O 1
ATOM 667 N N . LYS A 1 91 ? 24.691 -4.427 -35.292 1.00 94.56 91 LYS A N 1
ATOM 668 C CA . LYS A 1 91 ? 24.843 -4.430 -33.835 1.00 94.56 91 LYS A CA 1
ATOM 669 C C . LYS A 1 91 ? 23.761 -5.340 -33.266 1.00 94.56 91 LYS A C 1
ATOM 671 O O . LYS A 1 91 ? 22.623 -5.268 -33.716 1.00 94.56 91 LYS A O 1
ATOM 676 N N . LEU A 1 92 ? 24.114 -6.182 -32.293 1.00 90.62 92 LEU A N 1
ATOM 677 C CA . LEU A 1 92 ? 23.247 -7.260 -31.789 1.00 90.62 92 LEU A CA 1
ATOM 678 C C . LEU A 1 92 ? 21.867 -6.770 -31.312 1.00 90.62 92 LEU A C 1
ATOM 680 O O . LEU A 1 92 ? 20.902 -7.513 -31.373 1.00 90.62 92 LEU A O 1
ATOM 684 N N . GLU A 1 93 ? 21.771 -5.518 -30.876 1.00 91.50 93 GLU A N 1
ATOM 685 C CA . GLU A 1 93 ? 20.567 -4.911 -30.299 1.00 91.50 93 GLU A CA 1
ATOM 686 C C . GLU A 1 93 ? 19.645 -4.264 -31.345 1.00 91.50 93 GLU A C 1
ATOM 688 O O . GLU A 1 93 ? 18.621 -3.686 -30.988 1.00 91.50 93 GLU A O 1
ATOM 693 N N . TYR A 1 94 ? 20.003 -4.326 -32.632 1.00 94.19 94 TYR A N 1
ATOM 694 C CA . TYR A 1 94 ? 19.308 -3.653 -33.728 1.00 94.19 94 TYR A CA 1
ATOM 695 C C . TYR A 1 94 ? 19.045 -4.609 -34.895 1.00 94.19 94 TYR A C 1
ATOM 697 O O . TYR A 1 94 ? 19.797 -5.552 -35.142 1.00 94.19 94 TYR A O 1
ATOM 705 N N . PHE A 1 95 ? 17.999 -4.329 -35.672 1.00 92.81 95 PHE A N 1
ATOM 706 C CA . PHE A 1 95 ? 17.861 -4.933 -36.994 1.00 92.81 95 PHE A CA 1
ATOM 707 C C . PHE A 1 95 ? 19.010 -4.456 -37.902 1.00 92.81 95 PHE A C 1
ATOM 709 O O . PHE A 1 95 ? 19.286 -3.252 -37.927 1.00 92.81 95 PHE A O 1
ATOM 716 N N . PRO A 1 96 ? 19.664 -5.356 -38.665 1.00 94.56 96 PRO A N 1
ATOM 717 C CA . PRO A 1 96 ? 20.718 -4.961 -39.592 1.00 94.56 96 PRO A CA 1
ATOM 718 C C . PRO A 1 96 ? 20.222 -3.937 -40.618 1.00 94.56 96 PRO A C 1
ATOM 720 O O . PRO A 1 96 ? 19.114 -4.056 -41.144 1.00 94.56 96 PRO A O 1
ATOM 723 N N . GLY A 1 97 ? 21.060 -2.945 -40.914 1.00 95.31 97 GLY A N 1
ATOM 724 C CA . GLY A 1 97 ? 20.783 -1.898 -41.899 1.00 95.31 97 GLY A CA 1
ATOM 725 C C . GLY A 1 97 ? 21.642 -2.048 -43.152 1.00 95.31 97 GLY A C 1
ATOM 726 O O . GLY A 1 97 ? 22.708 -2.666 -43.121 1.00 95.31 97 GLY A O 1
ATOM 727 N N . THR A 1 98 ? 21.205 -1.474 -44.274 1.00 95.81 98 THR A N 1
ATOM 728 C CA . THR A 1 98 ? 22.010 -1.432 -45.506 1.00 95.81 98 THR A CA 1
ATOM 729 C C . THR A 1 98 ? 21.777 -0.136 -46.276 1.00 95.81 98 THR A C 1
ATOM 731 O O . THR A 1 98 ? 20.633 0.265 -46.483 1.00 95.81 98 THR A O 1
ATOM 734 N N . LEU A 1 99 ? 22.863 0.490 -46.730 1.00 96.25 99 LEU A N 1
ATOM 735 C CA . LEU A 1 99 ? 22.860 1.559 -47.726 1.00 96.25 99 LEU A CA 1
ATOM 736 C C . LEU A 1 99 ? 23.452 1.006 -49.021 1.00 96.25 99 LEU A C 1
ATOM 738 O O . LEU A 1 99 ? 24.598 0.566 -49.035 1.00 96.25 99 LEU A O 1
ATOM 742 N N . ASN A 1 100 ? 22.672 1.027 -50.099 1.00 94.69 100 ASN A N 1
ATOM 743 C CA . ASN A 1 100 ? 23.112 0.535 -51.403 1.00 94.69 100 ASN A CA 1
ATOM 744 C C . ASN A 1 100 ? 23.541 1.698 -52.292 1.00 94.69 100 ASN A C 1
ATOM 746 O O . ASN A 1 100 ? 22.935 2.772 -52.252 1.00 94.69 100 ASN A O 1
ATOM 750 N N . GLY A 1 101 ? 24.524 1.462 -53.157 1.00 92.94 101 GLY A N 1
ATOM 751 C CA . GLY A 1 101 ? 24.871 2.432 -54.195 1.00 92.94 101 GLY A CA 1
ATOM 752 C C . GLY A 1 101 ? 25.645 3.662 -53.696 1.00 92.94 101 GLY A C 1
ATOM 753 O O . GLY A 1 101 ? 25.555 4.723 -54.315 1.00 92.94 101 GLY A O 1
ATOM 754 N N . VAL A 1 102 ? 26.394 3.553 -52.595 1.00 94.88 102 VAL A N 1
ATOM 755 C CA . VAL A 1 102 ? 27.125 4.678 -51.992 1.00 94.88 102 VAL A CA 1
ATOM 756 C C . VAL A 1 102 ? 28.289 5.109 -52.890 1.00 94.88 102 VAL A C 1
ATOM 758 O O . VAL A 1 102 ? 29.148 4.305 -53.260 1.00 94.88 102 VAL A O 1
ATOM 761 N N . ALA A 1 103 ? 28.317 6.389 -53.264 1.00 93.62 103 ALA A N 1
ATOM 762 C CA . ALA A 1 103 ? 29.308 6.934 -54.187 1.00 93.62 103 ALA A CA 1
ATOM 763 C C . ALA A 1 103 ? 30.698 7.087 -53.541 1.00 93.62 103 ALA A C 1
ATOM 765 O O . ALA A 1 103 ? 30.831 7.291 -52.335 1.00 93.62 103 ALA A O 1
ATOM 766 N N . ALA A 1 104 ? 31.748 7.051 -54.363 1.00 91.12 104 ALA A N 1
ATOM 767 C CA . ALA A 1 104 ? 33.103 7.395 -53.935 1.00 91.12 104 ALA A CA 1
ATOM 768 C C . ALA A 1 104 ? 33.200 8.860 -53.464 1.00 91.12 104 ALA A C 1
ATOM 770 O O . ALA A 1 104 ? 32.585 9.735 -54.073 1.00 91.12 104 ALA A O 1
ATOM 771 N N . ASN A 1 105 ? 34.023 9.133 -52.441 1.00 92.81 105 ASN A N 1
ATOM 772 C CA . ASN A 1 105 ? 34.230 10.475 -51.873 1.00 92.81 105 ASN A CA 1
ATOM 773 C C . ASN A 1 105 ? 32.928 11.137 -51.388 1.00 92.81 105 ASN A C 1
ATOM 775 O O . ASN A 1 105 ? 32.747 12.345 -51.544 1.00 92.81 105 ASN A O 1
ATOM 779 N N . SER A 1 106 ? 32.009 10.341 -50.835 1.00 93.38 106 SER A N 1
ATOM 780 C CA . SER A 1 106 ? 30.732 10.820 -50.301 1.00 93.38 106 SER A CA 1
ATOM 781 C C . SER A 1 106 ? 30.757 10.910 -48.774 1.00 93.38 106 SER A C 1
ATOM 783 O O . SER A 1 106 ? 31.335 10.065 -48.090 1.00 93.38 106 SER A O 1
ATOM 785 N N . SER A 1 107 ? 30.100 11.936 -48.241 1.00 94.25 107 SER A N 1
ATOM 786 C CA . SER A 1 107 ? 29.872 12.137 -46.809 1.00 94.25 107 SER A CA 1
ATOM 787 C C . SER A 1 107 ? 28.377 12.289 -46.525 1.00 94.25 107 SER A C 1
ATOM 789 O O . SER A 1 107 ? 27.581 12.509 -47.440 1.00 94.25 107 SER A O 1
ATOM 791 N N . GLY A 1 108 ? 27.986 12.162 -45.255 1.00 92.75 108 GLY A N 1
ATOM 792 C CA . GLY A 1 108 ? 26.579 12.254 -44.848 1.00 92.75 108 GLY A CA 1
ATOM 793 C C . GLY A 1 108 ? 25.752 11.023 -45.227 1.00 92.75 108 GLY A C 1
ATOM 794 O O . GLY A 1 108 ? 24.532 11.118 -45.365 1.00 92.75 108 GLY A O 1
ATOM 795 N N . ASN A 1 109 ? 26.403 9.868 -45.402 1.00 96.25 109 ASN A N 1
ATOM 796 C CA . ASN A 1 109 ? 25.745 8.587 -45.658 1.00 96.25 109 ASN A CA 1
ATOM 797 C C . ASN A 1 109 ? 25.156 8.025 -44.357 1.00 96.25 109 ASN A C 1
ATOM 799 O O . ASN A 1 109 ? 25.655 7.045 -43.795 1.00 96.25 109 ASN A O 1
ATOM 803 N N . ASN A 1 110 ? 24.128 8.700 -43.850 1.00 96.00 110 ASN A N 1
ATOM 804 C CA . ASN A 1 110 ? 23.548 8.412 -42.548 1.00 96.00 110 ASN A CA 1
ATOM 805 C C . ASN A 1 110 ? 22.472 7.328 -42.652 1.00 96.00 110 ASN A C 1
ATOM 807 O O . ASN A 1 110 ? 21.731 7.259 -43.636 1.00 96.00 110 ASN A O 1
ATOM 811 N N . ILE A 1 111 ? 22.342 6.515 -41.610 1.00 95.75 111 ILE A N 1
ATOM 812 C CA . ILE A 1 111 ? 21.270 5.525 -41.481 1.00 95.75 111 ILE A CA 1
ATOM 813 C C . ILE A 1 111 ? 20.709 5.552 -40.062 1.00 95.75 111 ILE A C 1
ATOM 815 O O . ILE A 1 111 ? 21.452 5.730 -39.099 1.00 95.75 111 ILE A O 1
ATOM 819 N N . SER A 1 112 ? 19.397 5.345 -39.923 1.00 94.62 112 SER A N 1
ATOM 820 C CA . SER A 1 112 ? 18.802 5.063 -38.618 1.00 94.62 112 SER A CA 1
ATOM 821 C C . SER A 1 112 ? 18.526 3.573 -38.474 1.00 94.62 112 SER A C 1
ATOM 823 O O . SER A 1 112 ? 17.865 2.980 -39.329 1.00 94.62 112 SER A O 1
ATOM 825 N N . LEU A 1 113 ? 19.051 2.962 -37.411 1.00 94.56 113 LEU A N 1
ATOM 826 C CA . LEU A 1 113 ? 18.800 1.556 -37.108 1.00 94.56 113 LEU A CA 1
ATOM 827 C C . LEU A 1 113 ? 17.578 1.411 -36.207 1.00 94.56 113 LEU A C 1
ATOM 829 O O . LEU A 1 113 ? 17.369 2.198 -35.286 1.00 94.56 113 LEU A O 1
ATOM 833 N N . ASN A 1 114 ? 16.790 0.365 -36.455 1.00 91.06 114 ASN A N 1
ATOM 834 C CA . ASN A 1 114 ? 15.627 0.038 -35.640 1.00 91.06 114 ASN A CA 1
ATOM 835 C C . ASN A 1 114 ? 16.036 -0.921 -34.507 1.00 91.06 114 ASN A C 1
ATOM 837 O O . ASN A 1 114 ? 16.502 -2.023 -34.813 1.00 91.06 114 ASN A O 1
ATOM 841 N N . PRO A 1 115 ? 15.862 -0.550 -33.228 1.00 93.12 115 PRO A N 1
ATOM 842 C CA . PRO A 1 115 ? 16.122 -1.438 -32.100 1.00 93.12 115 PRO A CA 1
ATOM 843 C C . PRO A 1 115 ? 15.320 -2.742 -32.163 1.00 93.12 115 PRO A C 1
ATOM 845 O O . PRO A 1 115 ? 14.133 -2.742 -32.518 1.00 93.12 115 PRO A O 1
ATOM 848 N N . LEU A 1 116 ? 15.930 -3.848 -31.743 1.00 90.19 116 LEU A N 1
ATOM 849 C CA . LEU A 1 116 ? 15.210 -5.084 -31.450 1.00 90.19 116 LEU A CA 1
ATOM 850 C C . LEU A 1 116 ? 14.288 -4.884 -30.241 1.00 90.19 116 LEU A C 1
ATOM 852 O O . LEU A 1 116 ? 14.550 -4.071 -29.356 1.00 90.19 116 LEU A O 1
ATOM 856 N N . GLY A 1 117 ? 13.163 -5.599 -30.237 1.00 84.75 117 GLY A N 1
ATOM 857 C CA . GLY A 1 117 ? 12.224 -5.576 -29.117 1.00 84.75 117 GLY A CA 1
ATOM 858 C C . GLY A 1 117 ? 12.808 -6.233 -27.868 1.00 84.75 117 GLY A C 1
ATOM 859 O O . GLY A 1 117 ? 13.618 -7.148 -27.972 1.00 84.75 117 GLY A O 1
ATOM 860 N N . VAL A 1 118 ? 12.338 -5.787 -26.707 1.00 93.38 118 VAL A N 1
ATOM 861 C CA . VAL A 1 118 ? 12.493 -6.479 -25.422 1.00 93.38 118 VAL A CA 1
ATOM 862 C C . VAL A 1 118 ? 11.160 -7.119 -25.056 1.00 93.38 118 VAL A C 1
ATOM 864 O O . VAL A 1 118 ? 10.095 -6.575 -25.377 1.00 93.38 118 VAL A O 1
ATOM 867 N N . THR A 1 119 ? 11.202 -8.293 -24.435 1.00 95.38 119 THR A N 1
ATOM 868 C CA . THR A 1 119 ? 9.998 -8.981 -23.974 1.00 95.38 119 THR A CA 1
ATOM 869 C C . THR A 1 119 ? 9.219 -8.137 -22.962 1.00 95.38 119 THR A C 1
ATOM 871 O O . THR A 1 119 ? 9.746 -7.288 -22.238 1.00 95.38 119 THR A O 1
ATOM 874 N N . THR A 1 120 ? 7.905 -8.334 -22.931 1.00 97.19 120 THR A N 1
ATOM 875 C CA . THR A 1 120 ? 7.059 -7.735 -21.898 1.00 97.19 120 THR A CA 1
ATOM 876 C C . THR A 1 120 ? 7.384 -8.363 -20.549 1.00 97.19 120 THR A C 1
ATOM 878 O O . THR A 1 120 ? 7.516 -9.582 -20.452 1.00 97.19 120 THR A O 1
ATOM 881 N N . ALA A 1 121 ? 7.519 -7.521 -19.523 1.00 96.94 121 ALA A N 1
ATOM 882 C CA . ALA A 1 121 ? 7.787 -7.969 -18.164 1.00 96.94 121 ALA A CA 1
ATOM 883 C C . ALA A 1 121 ? 6.661 -8.880 -17.645 1.00 96.94 121 ALA A C 1
ATOM 885 O O . ALA A 1 121 ? 5.508 -8.801 -18.086 1.00 96.94 121 ALA A O 1
ATOM 886 N N . ALA A 1 122 ? 6.994 -9.739 -16.683 1.00 94.38 122 ALA A N 1
ATOM 887 C CA . ALA A 1 122 ? 6.007 -10.574 -16.014 1.00 94.38 122 ALA A CA 1
ATOM 888 C C . ALA A 1 122 ? 4.980 -9.725 -15.240 1.00 94.38 122 ALA A C 1
ATOM 890 O O . ALA A 1 122 ? 5.196 -8.546 -14.943 1.00 94.38 122 ALA A O 1
ATOM 891 N N . LYS A 1 123 ? 3.846 -10.345 -14.897 1.00 97.25 123 LYS A N 1
ATOM 892 C CA . LYS A 1 123 ? 2.867 -9.741 -13.990 1.00 97.25 123 LYS A CA 1
ATOM 893 C C . LYS A 1 123 ? 3.548 -9.421 -12.653 1.00 97.25 123 LYS A C 1
ATOM 895 O O . LYS A 1 123 ? 4.088 -10.352 -12.053 1.00 97.25 123 LYS A O 1
ATOM 900 N N . PRO A 1 124 ? 3.501 -8.171 -12.171 1.00 97.81 124 PRO A N 1
ATOM 901 C CA . PRO A 1 124 ? 4.045 -7.852 -10.866 1.00 97.81 124 PRO A CA 1
ATOM 902 C C . PRO A 1 124 ? 3.161 -8.424 -9.754 1.00 97.81 124 PRO A C 1
ATOM 904 O O . PRO A 1 124 ? 1.932 -8.503 -9.885 1.00 97.81 124 PRO A O 1
ATOM 907 N N . LEU A 1 125 ? 3.796 -8.790 -8.646 1.00 95.62 125 LEU A N 1
ATOM 908 C CA . LEU A 1 125 ? 3.133 -9.045 -7.378 1.00 95.62 125 LEU A CA 1
ATOM 909 C C . LEU A 1 125 ? 3.171 -7.758 -6.555 1.00 95.62 125 LEU A C 1
ATOM 911 O O . LEU A 1 125 ? 4.226 -7.151 -6.407 1.00 95.62 125 LEU A O 1
ATOM 915 N N . ALA A 1 126 ? 2.017 -7.332 -6.055 1.00 96.31 126 ALA A N 1
ATOM 916 C CA . ALA A 1 126 ? 1.898 -6.192 -5.159 1.00 96.31 126 ALA A CA 1
ATOM 917 C C . ALA A 1 126 ? 1.493 -6.711 -3.778 1.00 96.31 126 ALA A C 1
ATOM 919 O O . ALA A 1 126 ? 0.714 -7.657 -3.683 1.00 96.31 126 ALA A O 1
ATOM 920 N N . ARG A 1 127 ? 2.054 -6.126 -2.721 1.00 90.69 127 ARG A N 1
ATOM 921 C CA . ARG A 1 127 ? 1.753 -6.466 -1.330 1.00 90.69 127 ARG A CA 1
ATOM 922 C C . ARG A 1 127 ? 1.605 -5.187 -0.528 1.00 90.69 127 ARG A C 1
ATOM 924 O O . ARG A 1 127 ? 2.506 -4.345 -0.527 1.00 90.69 127 ARG A O 1
ATOM 931 N N . SER A 1 128 ? 0.484 -5.051 0.160 1.00 87.19 128 SER A N 1
ATOM 932 C CA . SER A 1 128 ? 0.246 -3.921 1.047 1.00 87.19 128 SER A CA 1
ATOM 933 C C . SER A 1 128 ? 1.200 -3.911 2.234 1.00 87.19 128 SER A C 1
ATOM 935 O O . SER A 1 128 ? 1.412 -4.936 2.877 1.00 87.19 128 SER A O 1
ATOM 937 N N . GLY A 1 129 ? 1.727 -2.731 2.543 1.00 82.00 129 GLY A N 1
ATOM 938 C CA . GLY A 1 129 ? 2.447 -2.437 3.775 1.00 82.00 129 GLY A CA 1
ATOM 939 C C . GLY A 1 129 ? 1.880 -1.194 4.470 1.00 82.00 129 GLY A C 1
ATOM 940 O O . GLY A 1 129 ? 0.973 -0.536 3.939 1.00 82.00 129 GLY A O 1
ATOM 941 N N . PRO A 1 130 ? 2.402 -0.846 5.660 1.00 81.62 130 PRO A N 1
ATOM 942 C CA . PRO A 1 130 ? 2.040 0.385 6.354 1.00 81.62 130 PRO A CA 1
ATOM 943 C C . PRO A 1 130 ? 2.357 1.604 5.481 1.00 81.62 130 PRO A C 1
ATOM 945 O O . PRO A 1 130 ? 3.502 1.809 5.079 1.00 81.62 130 PRO A O 1
ATOM 948 N N . LYS A 1 131 ? 1.325 2.384 5.147 1.00 85.31 131 LYS A N 1
ATOM 949 C CA . LYS A 1 131 ? 1.365 3.586 4.293 1.00 85.31 131 LYS A CA 1
ATOM 950 C C . LYS A 1 131 ? 2.067 3.378 2.940 1.00 85.31 131 LYS A C 1
ATOM 952 O O . LYS A 1 131 ? 2.529 4.336 2.331 1.00 85.31 131 LYS A O 1
ATOM 957 N N . SER A 1 132 ? 2.163 2.138 2.465 1.00 90.81 132 SER A N 1
ATOM 958 C CA . SER A 1 132 ? 2.942 1.807 1.273 1.00 90.81 132 SER A CA 1
ATOM 959 C C . SER A 1 132 ? 2.443 0.539 0.590 1.00 90.81 132 SER A C 1
ATOM 961 O O . SER A 1 132 ? 1.674 -0.243 1.153 1.00 90.81 132 SER A O 1
ATOM 963 N N . ILE A 1 133 ? 2.874 0.325 -0.650 1.00 94.56 133 ILE A N 1
ATOM 964 C CA . ILE A 1 133 ? 2.719 -0.953 -1.347 1.00 94.56 133 ILE A CA 1
ATOM 965 C C . ILE A 1 133 ? 4.072 -1.354 -1.924 1.00 94.56 133 ILE A C 1
ATOM 967 O O . ILE A 1 133 ? 4.682 -0.600 -2.683 1.00 94.56 133 ILE A O 1
ATOM 971 N N . ARG A 1 134 ? 4.531 -2.561 -1.588 1.00 95.56 134 ARG A N 1
ATOM 972 C CA . ARG A 1 134 ? 5.726 -3.158 -2.189 1.00 95.56 134 ARG A CA 1
ATOM 973 C C . ARG A 1 134 ? 5.331 -3.920 -3.444 1.00 95.56 134 ARG A C 1
ATOM 975 O O . ARG A 1 134 ? 4.411 -4.735 -3.416 1.00 95.56 134 ARG A O 1
ATOM 982 N N . VAL A 1 135 ? 6.040 -3.665 -4.532 1.00 97.69 135 VAL A N 1
ATOM 983 C CA . VAL A 1 135 ? 5.809 -4.266 -5.844 1.00 97.69 135 VAL A CA 1
ATOM 984 C C . VAL A 1 135 ? 7.068 -5.001 -6.274 1.00 97.69 135 VAL A C 1
ATOM 986 O O . VAL A 1 135 ? 8.149 -4.425 -6.238 1.00 97.69 135 VAL A O 1
ATOM 989 N N . GLU A 1 136 ? 6.934 -6.252 -6.701 1.00 97.06 136 GLU A N 1
ATOM 990 C CA . GLU A 1 136 ? 8.038 -7.105 -7.154 1.00 97.06 136 GLU A CA 1
ATOM 991 C C . GLU A 1 136 ? 7.701 -7.783 -8.491 1.00 97.06 136 GLU A C 1
ATOM 993 O O . GLU A 1 136 ? 6.541 -8.099 -8.771 1.00 97.06 136 GLU A O 1
ATOM 998 N N . TRP A 1 137 ? 8.699 -8.000 -9.351 1.00 97.00 137 TRP A N 1
ATOM 999 C CA . TRP A 1 137 ? 8.528 -8.693 -10.635 1.00 97.00 137 TRP A CA 1
ATOM 1000 C C . TRP A 1 137 ? 9.757 -9.525 -11.008 1.00 97.00 137 TRP A C 1
ATOM 1002 O O . TRP A 1 137 ? 10.857 -9.330 -10.505 1.00 97.00 137 TRP A O 1
ATOM 1012 N N . SER A 1 138 ? 9.579 -10.491 -11.908 1.00 95.06 138 SER A N 1
ATOM 1013 C CA . SER A 1 138 ? 10.692 -11.308 -12.399 1.00 95.06 138 SER A CA 1
ATOM 1014 C C . SER A 1 138 ? 11.497 -10.581 -13.473 1.00 95.06 138 SER A C 1
ATOM 1016 O O . SER A 1 138 ? 10.928 -9.877 -14.309 1.00 95.06 138 SER A O 1
ATOM 1018 N N . ALA A 1 139 ? 12.811 -10.817 -13.487 1.00 94.50 139 ALA A N 1
ATOM 1019 C CA . ALA A 1 139 ? 13.691 -10.305 -14.528 1.00 94.50 139 ALA A CA 1
ATOM 1020 C C . ALA A 1 139 ? 13.291 -10.812 -15.919 1.00 94.50 139 ALA A C 1
ATOM 1022 O O . ALA A 1 139 ? 12.919 -11.974 -16.107 1.00 94.50 139 ALA A O 1
ATOM 1023 N N . ASN A 1 140 ? 13.437 -9.930 -16.900 1.00 95.56 140 ASN A N 1
ATOM 1024 C CA . ASN A 1 140 ? 13.366 -10.269 -18.311 1.00 95.56 140 ASN A CA 1
ATOM 1025 C C . ASN A 1 140 ? 14.543 -11.183 -18.735 1.00 95.56 140 ASN A C 1
ATOM 1027 O O . ASN A 1 140 ? 15.639 -11.065 -18.186 1.00 95.56 140 ASN A O 1
ATOM 1031 N N . PRO A 1 141 ? 14.343 -12.101 -19.702 1.00 93.44 141 PRO A N 1
ATOM 1032 C CA . PRO A 1 141 ? 15.377 -13.034 -20.161 1.00 93.44 141 PRO A CA 1
ATOM 1033 C C . PRO A 1 141 ? 16.501 -12.378 -20.982 1.00 93.44 141 PRO A C 1
ATOM 1035 O O . PRO A 1 141 ? 17.543 -13.000 -21.190 1.00 93.44 141 PRO A O 1
ATOM 1038 N N . GLU A 1 142 ? 16.300 -11.167 -21.504 1.00 91.81 142 GLU A N 1
ATOM 1039 C CA . GLU A 1 142 ? 17.310 -10.451 -22.278 1.00 91.81 142 GLU A CA 1
ATOM 1040 C C . GLU A 1 142 ? 18.475 -9.990 -21.399 1.00 91.81 142 GLU A C 1
ATOM 1042 O O . GLU A 1 142 ? 18.298 -9.406 -20.335 1.00 91.81 142 GLU A O 1
ATOM 1047 N N . TYR A 1 143 ? 19.697 -10.187 -21.893 1.00 85.75 143 TYR A N 1
ATOM 1048 C CA . TYR A 1 143 ? 20.912 -9.800 -21.174 1.00 85.75 143 TYR A CA 1
ATOM 1049 C C . TYR A 1 143 ? 21.134 -8.278 -21.122 1.00 85.75 143 TYR A C 1
ATOM 1051 O O . TYR A 1 143 ? 21.956 -7.810 -20.340 1.00 85.75 143 TYR A O 1
ATOM 1059 N N . ASN A 1 144 ? 20.462 -7.510 -21.984 1.00 87.88 144 ASN A N 1
ATOM 1060 C CA . ASN A 1 144 ? 20.694 -6.080 -22.179 1.00 87.88 144 ASN A CA 1
ATOM 1061 C C . ASN A 1 144 ? 19.493 -5.221 -21.769 1.00 87.88 144 ASN A C 1
ATOM 1063 O O . ASN A 1 144 ? 19.148 -4.273 -22.465 1.00 87.88 144 ASN A O 1
ATOM 1067 N N . VAL A 1 145 ? 18.829 -5.532 -20.661 1.00 94.31 145 VAL A N 1
ATOM 1068 C CA . VAL A 1 145 ? 17.803 -4.641 -20.102 1.00 94.31 145 VAL A CA 1
ATOM 1069 C C . VAL A 1 145 ? 18.489 -3.491 -19.365 1.00 94.31 145 VAL A C 1
ATOM 1071 O O . VAL A 1 145 ? 19.290 -3.729 -18.467 1.00 94.31 145 VAL A O 1
ATOM 1074 N N . LYS A 1 146 ? 18.187 -2.245 -19.750 1.00 93.75 146 LYS A N 1
ATOM 1075 C CA . LYS A 1 146 ? 18.688 -1.033 -19.074 1.00 93.75 146 LYS A CA 1
ATOM 1076 C C . LYS A 1 146 ? 18.022 -0.797 -17.725 1.00 93.75 146 LYS A C 1
ATOM 1078 O O . LYS A 1 146 ? 18.621 -0.190 -16.849 1.00 93.75 146 LYS A O 1
ATOM 1083 N N . GLY A 1 147 ? 16.776 -1.235 -17.595 1.00 96.56 147 GLY A N 1
ATOM 1084 C CA . GLY A 1 147 ? 15.980 -1.112 -16.386 1.00 96.56 147 GLY A CA 1
ATOM 1085 C C . GLY A 1 147 ? 14.491 -1.117 -16.700 1.00 96.56 147 GLY A C 1
ATOM 1086 O O . GLY A 1 147 ? 14.066 -1.495 -17.801 1.00 96.56 147 GLY A O 1
ATOM 1087 N N . TYR A 1 148 ? 13.705 -0.689 -15.719 1.00 98.19 148 TYR A N 1
ATOM 1088 C CA . TYR A 1 148 ? 12.254 -0.771 -15.743 1.00 98.19 148 TYR A CA 1
ATOM 1089 C C . TYR A 1 148 ? 11.589 0.570 -15.442 1.00 98.19 148 TYR A C 1
ATOM 1091 O O . TYR A 1 148 ? 12.101 1.391 -14.680 1.00 98.19 148 TYR A O 1
ATOM 1099 N N . ASN A 1 149 ? 10.400 0.748 -16.011 1.00 98.44 149 ASN A N 1
ATOM 1100 C CA . ASN A 1 149 ? 9.431 1.742 -15.581 1.00 98.44 149 ASN A CA 1
ATOM 1101 C C . ASN A 1 149 ? 8.269 1.045 -14.877 1.00 98.44 149 ASN A C 1
ATOM 1103 O O . ASN A 1 149 ? 7.793 0.005 -15.340 1.00 98.44 149 ASN A O 1
ATOM 1107 N N . ILE A 1 150 ? 7.786 1.647 -13.797 1.00 98.38 150 ILE A N 1
ATOM 1108 C CA . ILE A 1 150 ? 6.618 1.180 -13.056 1.00 98.38 150 ILE A CA 1
ATOM 1109 C C . ILE A 1 150 ? 5.473 2.172 -13.222 1.00 98.38 150 ILE A C 1
ATOM 1111 O O . ILE A 1 150 ? 5.648 3.391 -13.153 1.00 98.38 150 ILE A O 1
ATOM 1115 N N . TYR A 1 151 ? 4.287 1.624 -13.439 1.00 98.38 151 TYR A N 1
ATOM 1116 C CA . TYR A 1 151 ? 3.062 2.364 -13.659 1.00 98.38 151 TYR A CA 1
ATOM 1117 C C . TYR A 1 151 ? 2.012 1.947 -12.645 1.00 98.38 151 TYR A C 1
ATOM 1119 O O . TYR A 1 151 ? 1.897 0.765 -12.330 1.00 98.38 151 TYR A O 1
ATOM 1127 N N . ARG A 1 152 ? 1.208 2.905 -12.192 1.00 97.56 152 ARG A N 1
ATOM 1128 C CA . ARG A 1 152 ? 0.121 2.696 -11.237 1.00 97.56 152 ARG A CA 1
ATOM 1129 C C . ARG A 1 152 ? -1.186 3.227 -11.785 1.00 97.56 152 ARG A C 1
ATOM 1131 O O . ARG A 1 152 ? -1.209 4.321 -12.338 1.00 97.56 152 ARG A O 1
ATOM 1138 N N . THR A 1 153 ? -2.264 2.480 -11.581 1.00 96.56 153 THR A N 1
ATOM 1139 C CA . THR A 1 153 ? -3.644 2.959 -11.763 1.00 96.56 153 THR A CA 1
ATOM 1140 C C . THR A 1 153 ? -4.364 2.901 -10.423 1.00 96.56 153 THR A C 1
ATOM 1142 O O . THR A 1 153 ? -4.212 1.917 -9.698 1.00 96.56 153 THR A O 1
ATOM 1145 N N . GLU A 1 154 ? -5.130 3.943 -10.105 1.00 95.38 154 GLU A N 1
ATOM 1146 C CA . GLU A 1 154 ? -5.880 4.052 -8.852 1.00 95.38 154 GLU A CA 1
ATOM 1147 C C . GLU A 1 154 ? -7.380 3.876 -9.092 1.00 95.38 154 GLU A C 1
ATOM 1149 O O . GLU A 1 154 ? -7.964 4.516 -9.971 1.00 95.38 154 GLU A O 1
ATOM 1154 N N . TYR A 1 155 ? -8.004 3.034 -8.278 1.00 93.38 155 TYR A N 1
ATOM 1155 C CA . TYR A 1 155 ? -9.433 2.759 -8.257 1.00 93.38 155 TYR A CA 1
ATOM 1156 C C . TYR A 1 155 ? -10.084 3.356 -7.014 1.00 93.38 155 TYR A C 1
ATOM 1158 O O . TYR A 1 155 ? -9.452 3.510 -5.967 1.00 93.38 155 TYR A O 1
ATOM 1166 N N . ALA A 1 156 ? -11.367 3.679 -7.148 1.00 89.44 156 ALA A N 1
ATOM 1167 C CA . ALA A 1 156 ? -12.171 4.217 -6.066 1.00 89.44 156 ALA A CA 1
ATOM 1168 C C . ALA A 1 156 ? -12.562 3.129 -5.065 1.00 89.44 156 ALA A C 1
ATOM 1170 O O . ALA A 1 156 ? -12.618 1.937 -5.391 1.00 89.44 156 ALA A O 1
ATOM 1171 N N . SER A 1 157 ? -12.901 3.584 -3.867 1.00 88.38 157 SER A N 1
ATOM 1172 C CA . SER A 1 157 ? -13.620 2.816 -2.863 1.00 88.38 157 SER A CA 1
ATOM 1173 C C . SER A 1 157 ? -15.043 3.348 -2.658 1.00 88.38 157 SER A C 1
ATOM 1175 O O . SER A 1 15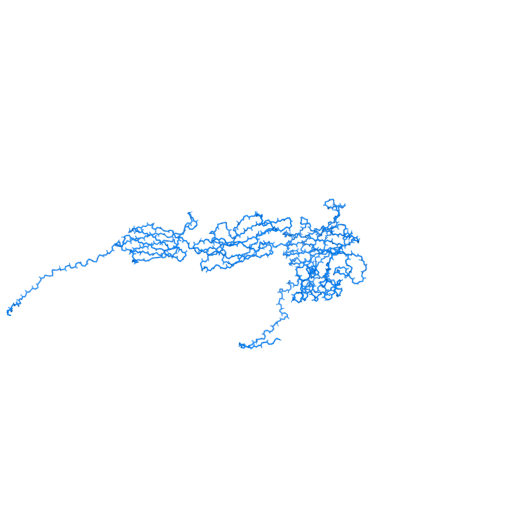7 ? -15.346 4.487 -3.026 1.00 88.38 157 SER A O 1
ATOM 1177 N N . ASP A 1 158 ? -15.927 2.508 -2.117 1.00 84.38 158 ASP A N 1
ATOM 1178 C CA . ASP A 1 158 ? -17.235 2.928 -1.601 1.00 84.38 158 ASP A CA 1
ATOM 1179 C C . ASP A 1 158 ? -17.111 3.616 -0.225 1.00 84.38 158 ASP A C 1
ATOM 1181 O O . ASP A 1 158 ? -16.009 3.863 0.269 1.00 84.38 158 ASP A O 1
ATOM 1185 N N . GLY A 1 159 ? -18.246 3.972 0.390 1.00 74.44 159 GLY A N 1
ATOM 1186 C CA . GLY A 1 159 ? -18.265 4.629 1.705 1.00 74.44 159 GLY A CA 1
ATOM 1187 C C . GLY A 1 159 ? -17.702 3.756 2.832 1.00 74.44 159 GLY A C 1
ATOM 1188 O O . GLY A 1 159 ? -17.322 4.272 3.882 1.00 74.44 159 GLY A O 1
ATOM 1189 N N . GLU A 1 160 ? -17.615 2.452 2.590 1.00 71.31 160 GLU A N 1
ATOM 1190 C CA . GLU A 1 160 ? -17.119 1.415 3.484 1.00 71.31 160 GLU A CA 1
ATOM 1191 C C . GLU A 1 160 ? -15.661 1.016 3.170 1.00 71.31 160 GLU A C 1
ATOM 1193 O O . GLU A 1 160 ? -15.081 0.175 3.856 1.00 71.31 160 GLU A O 1
ATOM 1198 N N . GLY A 1 161 ? -15.031 1.630 2.160 1.00 77.69 161 GLY A N 1
ATOM 1199 C CA . GLY A 1 161 ? -13.635 1.384 1.795 1.00 77.69 161 GLY A CA 1
ATOM 1200 C C . GLY A 1 161 ? -13.407 0.177 0.872 1.00 77.69 161 GLY A C 1
ATOM 1201 O O . GLY A 1 161 ? -12.247 -0.162 0.596 1.00 77.69 161 GLY A O 1
ATOM 1202 N N . ASN A 1 162 ? -14.461 -0.470 0.368 1.00 84.12 162 ASN A N 1
ATOM 1203 C CA . ASN A 1 162 ? -14.363 -1.609 -0.547 1.00 84.12 162 ASN A CA 1
ATOM 1204 C C . ASN A 1 162 ? -14.078 -1.155 -1.977 1.00 84.12 162 ASN A C 1
ATOM 1206 O O . ASN A 1 162 ? -14.553 -0.113 -2.419 1.00 84.12 162 ASN A O 1
ATOM 1210 N N . LEU A 1 163 ? -13.323 -1.963 -2.723 1.00 90.00 163 LEU A N 1
ATOM 1211 C CA . LEU A 1 163 ? -12.963 -1.682 -4.111 1.00 90.00 163 LEU A CA 1
ATOM 1212 C C . LEU A 1 163 ? -14.202 -1.530 -5.010 1.00 90.00 163 LEU A C 1
ATOM 1214 O O . LEU A 1 163 ? -15.013 -2.450 -5.119 1.00 90.00 163 LEU A O 1
ATOM 1218 N N . ILE A 1 164 ? -14.256 -0.437 -5.775 1.00 90.69 164 ILE A N 1
ATOM 1219 C CA . ILE A 1 164 ? -15.171 -0.269 -6.911 1.00 90.69 164 ILE A CA 1
ATOM 1220 C C . ILE A 1 164 ? -14.376 -0.507 -8.208 1.00 90.69 164 ILE A C 1
ATOM 1222 O O . ILE A 1 164 ? -13.767 0.421 -8.748 1.00 90.69 164 ILE A O 1
ATOM 1226 N N . PRO A 1 165 ? -14.375 -1.731 -8.773 1.00 86.38 165 PRO A N 1
ATOM 1227 C CA . PRO A 1 165 ? -13.463 -2.103 -9.862 1.00 86.38 165 PRO A CA 1
ATOM 1228 C C . PRO A 1 165 ? -1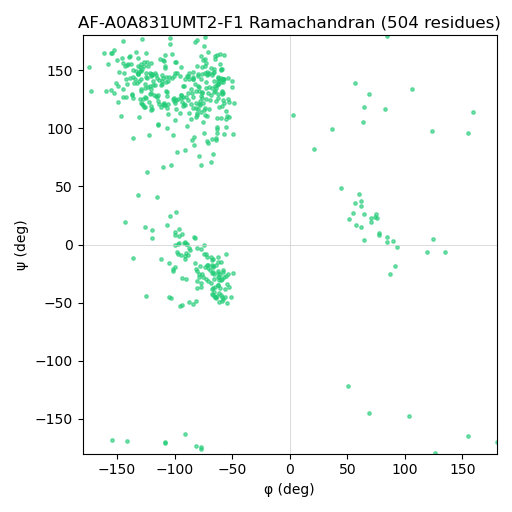3.741 -1.373 -11.185 1.00 86.38 165 PRO A C 1
ATOM 1230 O O . PRO A 1 165 ? -12.925 -1.410 -12.101 1.00 86.38 165 PRO A O 1
ATOM 1233 N N . THR A 1 166 ? -14.893 -0.713 -11.315 1.00 88.00 166 THR A N 1
ATOM 1234 C CA . THR A 1 166 ? -15.293 0.027 -12.520 1.00 88.00 166 THR A CA 1
ATOM 1235 C C . THR A 1 166 ? -14.960 1.515 -12.471 1.00 88.00 166 THR A C 1
ATOM 1237 O O . THR A 1 166 ? -15.134 2.198 -13.479 1.00 88.00 166 THR A O 1
ATOM 1240 N N . GLN A 1 167 ? -14.523 2.043 -11.325 1.00 91.00 167 GLN A N 1
ATOM 1241 C CA . GLN A 1 167 ? -14.323 3.477 -11.132 1.00 91.00 167 GLN A CA 1
ATOM 1242 C C . GLN A 1 167 ? -12.842 3.789 -10.914 1.00 91.00 167 GLN A C 1
ATOM 1244 O O . GLN A 1 167 ? -12.300 3.574 -9.835 1.00 91.00 167 GLN A O 1
ATOM 1249 N N . ILE A 1 168 ? -12.200 4.325 -11.950 1.00 90.06 168 ILE A N 1
ATOM 1250 C CA . ILE A 1 168 ? -10.814 4.803 -11.900 1.00 90.06 168 ILE A CA 1
ATOM 1251 C C . ILE A 1 168 ? -10.811 6.234 -11.350 1.00 90.06 168 ILE A C 1
ATOM 1253 O O . ILE A 1 168 ? -11.521 7.097 -11.868 1.00 90.06 168 ILE A O 1
ATOM 1257 N N . VAL A 1 169 ? -10.011 6.480 -10.312 1.00 89.75 169 VAL A N 1
ATOM 1258 C CA . VAL A 1 169 ? -9.814 7.808 -9.702 1.00 89.75 169 VAL A CA 1
ATOM 1259 C C . VAL A 1 169 ? -8.704 8.553 -10.428 1.00 89.75 169 VAL A C 1
ATOM 1261 O O . VAL A 1 169 ? -8.887 9.695 -10.850 1.00 89.75 169 VAL A O 1
ATOM 1264 N N . ALA A 1 170 ? -7.571 7.881 -10.622 1.00 86.88 170 ALA A N 1
ATOM 1265 C CA . ALA A 1 170 ? -6.432 8.409 -11.350 1.00 86.88 170 ALA A CA 1
ATOM 1266 C C . ALA A 1 170 ? -6.045 7.443 -12.469 1.00 86.88 170 ALA A C 1
ATOM 1268 O O . ALA A 1 170 ? -5.824 6.249 -12.246 1.00 86.88 170 ALA A O 1
ATOM 1269 N N . ASN A 1 171 ? -5.959 7.991 -13.684 1.00 90.38 171 ASN A N 1
ATOM 1270 C CA . ASN A 1 171 ? -5.440 7.269 -14.840 1.00 90.38 171 ASN A CA 1
ATOM 1271 C C . ASN A 1 171 ? -4.021 6.766 -14.569 1.00 90.38 171 ASN A C 1
ATOM 1273 O O . ASN A 1 171 ? -3.330 7.255 -13.679 1.00 90.38 171 ASN A O 1
ATOM 1277 N N . GLN A 1 172 ? -3.583 5.817 -15.391 1.00 95.00 172 GLN A N 1
ATOM 1278 C CA . GLN A 1 172 ? -2.252 5.247 -15.284 1.00 95.00 172 GLN A CA 1
ATOM 1279 C C . GLN A 1 172 ? -1.156 6.330 -15.287 1.00 95.00 172 GLN A C 1
ATOM 1281 O O . GLN A 1 172 ? -1.062 7.124 -16.225 1.00 95.00 172 GLN A O 1
ATOM 1286 N N . VAL A 1 173 ? -0.305 6.322 -14.261 1.00 95.81 173 VAL A N 1
ATOM 1287 C CA . VAL A 1 173 ? 0.845 7.226 -14.110 1.00 95.81 173 VAL A CA 1
ATOM 1288 C C . VAL A 1 173 ? 2.133 6.437 -13.907 1.00 95.81 173 VAL A C 1
ATOM 1290 O O . VAL A 1 173 ? 2.122 5.399 -13.249 1.00 95.81 173 VAL A O 1
ATOM 1293 N N . LYS A 1 174 ? 3.243 6.930 -14.462 1.00 97.06 174 LYS A N 1
ATOM 1294 C CA . LYS A 1 174 ? 4.595 6.423 -14.184 1.00 97.06 174 LYS A CA 1
ATOM 1295 C C . LYS A 1 174 ? 5.040 6.927 -12.810 1.00 97.06 174 LYS A C 1
ATOM 1297 O O . LYS A 1 174 ? 4.904 8.121 -12.556 1.00 97.06 174 LYS A O 1
ATOM 1302 N N . LEU A 1 175 ? 5.540 6.046 -11.941 1.00 97.00 175 LEU A N 1
ATOM 1303 C CA . LEU A 1 175 ? 5.965 6.439 -10.586 1.00 97.00 175 LEU A CA 1
ATOM 1304 C C . LEU A 1 175 ? 7.455 6.771 -10.493 1.00 97.00 175 LEU A C 1
ATOM 1306 O O . LEU A 1 175 ? 7.857 7.572 -9.654 1.00 97.00 175 LEU A O 1
ATOM 1310 N N . ASN A 1 176 ? 8.288 6.162 -11.338 1.00 96.12 176 ASN A N 1
ATOM 1311 C CA . ASN A 1 176 ? 9.725 6.403 -11.328 1.00 96.12 176 ASN A CA 1
ATOM 1312 C C . ASN A 1 176 ? 10.084 7.608 -12.216 1.00 96.12 176 ASN A C 1
ATOM 1314 O O . ASN A 1 176 ? 9.942 7.556 -13.438 1.00 96.12 176 ASN A O 1
ATOM 1318 N N . GLY A 1 177 ? 10.564 8.697 -11.612 1.00 91.75 177 GLY A N 1
ATOM 1319 C CA . GLY A 1 177 ? 10.982 9.905 -12.331 1.00 91.75 177 GLY A CA 1
ATOM 1320 C C . GLY A 1 177 ? 9.829 10.678 -12.980 1.00 91.75 177 GLY A C 1
ATOM 1321 O O . GLY A 1 177 ? 8.729 10.769 -12.438 1.00 91.75 177 GLY A O 1
ATOM 1322 N N . GLY A 1 178 ? 10.091 11.278 -14.143 1.00 91.62 178 GLY A N 1
ATOM 1323 C CA . GLY A 1 178 ? 9.086 12.031 -14.897 1.00 91.62 178 GLY A CA 1
ATOM 1324 C C . GLY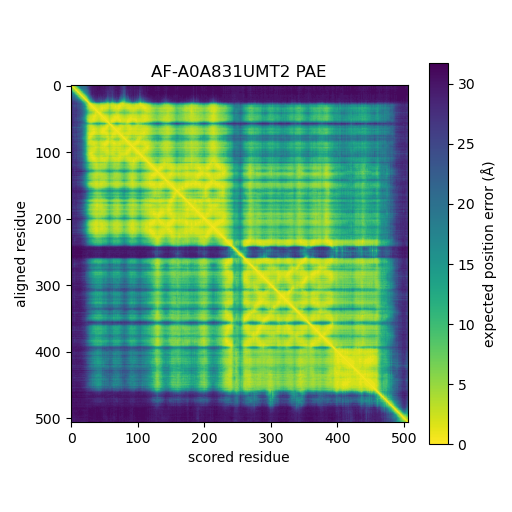 A 1 178 ? 8.139 11.155 -15.727 1.00 91.62 178 GLY A C 1
ATOM 1325 O O . GLY A 1 178 ? 8.325 9.948 -15.871 1.00 91.62 178 GLY A O 1
ATOM 1326 N N . ALA A 1 179 ? 7.154 11.794 -16.368 1.00 93.75 179 ALA A N 1
ATOM 1327 C CA . ALA A 1 179 ? 6.235 11.134 -17.305 1.00 93.75 179 ALA A CA 1
ATOM 1328 C C . ALA A 1 179 ? 6.916 10.639 -18.600 1.00 93.75 179 ALA A C 1
ATOM 1330 O O . ALA A 1 179 ? 6.311 9.885 -19.361 1.00 93.75 179 ALA A O 1
ATOM 1331 N N . ASP A 1 180 ? 8.157 11.064 -18.866 1.00 94.81 180 ASP A N 1
ATOM 1332 C CA . ASP A 1 180 ? 8.937 10.578 -20.002 1.00 94.81 180 ASP A CA 1
ATOM 1333 C C . ASP A 1 180 ? 9.317 9.102 -19.799 1.00 94.81 180 ASP A C 1
ATOM 1335 O O . ASP A 1 180 ? 9.867 8.712 -18.766 1.00 94.81 180 ASP A O 1
ATOM 1339 N N . VAL A 1 181 ? 9.027 8.281 -20.810 1.00 95.25 181 VAL A N 1
ATOM 1340 C CA . VAL A 1 181 ? 9.374 6.852 -20.845 1.00 95.25 181 VAL A CA 1
ATOM 1341 C C . VAL A 1 181 ? 10.888 6.666 -20.888 1.00 95.25 181 VAL A C 1
ATOM 1343 O O . VAL A 1 181 ? 11.382 5.672 -20.363 1.00 95.25 181 VAL A O 1
ATOM 1346 N N . TRP A 1 182 ? 11.612 7.624 -21.479 1.00 94.62 182 TRP A N 1
ATOM 1347 C CA . TRP A 1 182 ? 13.058 7.559 -21.702 1.00 94.62 182 TRP A CA 1
ATOM 1348 C C . TRP A 1 182 ? 13.896 8.314 -20.659 1.00 94.62 182 TRP A C 1
ATOM 1350 O O . TRP A 1 182 ? 14.987 8.800 -20.965 1.00 94.62 182 TRP A O 1
ATOM 1360 N N . ASP A 1 183 ? 13.378 8.445 -19.440 1.00 93.56 183 ASP A N 1
ATOM 1361 C CA . ASP A 1 183 ? 14.063 9.074 -18.308 1.00 93.56 183 ASP A CA 1
ATOM 1362 C C . ASP A 1 183 ? 15.093 8.117 -17.679 1.00 93.56 183 ASP A C 1
ATOM 1364 O O . ASP A 1 183 ? 14.855 7.507 -16.638 1.00 93.56 183 ASP A O 1
ATOM 1368 N N . GLU A 1 184 ? 16.230 7.958 -18.362 1.00 91.00 184 GLU A N 1
ATOM 1369 C CA . GLU A 1 184 ? 17.280 6.979 -18.037 1.00 91.00 184 GLU A CA 1
ATOM 1370 C C . GLU A 1 184 ? 17.864 7.135 -16.629 1.00 91.00 184 GLU A C 1
ATOM 1372 O O . GLU A 1 184 ? 18.235 6.142 -16.010 1.00 91.00 184 GLU A O 1
ATOM 1377 N N . ALA A 1 185 ? 17.882 8.355 -16.086 1.00 93.56 185 ALA A N 1
ATOM 1378 C CA . ALA A 1 185 ? 18.346 8.610 -14.723 1.00 93.56 185 ALA A CA 1
ATOM 1379 C C . ALA A 1 185 ? 17.441 7.982 -13.648 1.00 93.56 185 ALA A C 1
ATOM 1381 O O . ALA A 1 185 ? 17.868 7.836 -12.506 1.00 93.56 185 ALA A O 1
ATOM 1382 N N . ASN A 1 186 ? 16.202 7.639 -14.008 1.00 96.50 186 ASN A N 1
ATOM 1383 C CA . ASN A 1 186 ? 15.185 7.131 -13.095 1.00 96.50 186 ASN A CA 1
ATOM 1384 C C . ASN A 1 186 ? 14.703 5.725 -13.466 1.00 96.50 186 ASN A C 1
ATOM 1386 O O . ASN A 1 186 ? 13.679 5.282 -12.943 1.00 96.50 186 ASN A O 1
ATOM 1390 N N . TYR A 1 187 ? 15.383 5.014 -14.369 1.00 96.88 187 TYR A N 1
ATOM 1391 C CA . TYR A 1 187 ? 15.085 3.599 -14.574 1.00 96.88 187 TYR A CA 1
ATOM 1392 C C . TYR A 1 187 ? 15.356 2.815 -13.294 1.00 96.88 187 TYR A C 1
ATOM 1394 O O . TYR A 1 187 ? 16.356 3.032 -12.615 1.00 96.88 187 TYR A O 1
ATOM 1402 N N . ILE A 1 188 ? 14.458 1.887 -12.981 1.00 97.56 188 ILE A N 1
ATOM 1403 C CA . ILE A 1 188 ? 14.649 0.965 -11.867 1.00 97.56 188 ILE A CA 1
ATOM 1404 C C . ILE A 1 188 ? 15.549 -0.164 -12.370 1.00 97.56 188 ILE A C 1
ATOM 1406 O O . ILE A 1 188 ? 15.178 -0.872 -13.306 1.00 97.56 188 ILE A O 1
ATOM 1410 N N . ASP A 1 189 ? 16.730 -0.318 -11.780 1.00 94.19 189 ASP A N 1
ATOM 1411 C CA . ASP A 1 189 ? 17.670 -1.411 -12.063 1.00 94.19 189 ASP A CA 1
ATOM 1412 C C . ASP A 1 189 ? 17.461 -2.631 -11.142 1.00 94.19 189 ASP A C 1
ATOM 1414 O O . ASP A 1 189 ? 17.955 -3.725 -11.422 1.00 94.19 189 ASP A O 1
ATOM 1418 N N . ALA A 1 190 ? 16.666 -2.462 -10.083 1.00 93.38 190 ALA A N 1
ATOM 1419 C CA . ALA A 1 190 ? 16.169 -3.521 -9.216 1.00 93.38 190 ALA A CA 1
ATOM 1420 C C . ALA A 1 190 ? 14.927 -4.240 -9.791 1.00 93.38 190 ALA A C 1
ATOM 1422 O O . ALA A 1 190 ? 14.356 -3.866 -10.816 1.00 93.38 190 ALA A O 1
ATOM 1423 N N . LEU A 1 191 ? 14.496 -5.293 -9.092 1.00 96.00 191 LEU A N 1
ATOM 1424 C CA . LEU A 1 191 ? 13.286 -6.077 -9.391 1.00 96.00 191 LEU A CA 1
ATOM 1425 C C . LEU A 1 191 ? 12.147 -5.810 -8.397 1.00 96.00 191 LEU A C 1
ATOM 1427 O O . LEU A 1 191 ? 11.200 -6.592 -8.289 1.00 96.00 191 LEU A O 1
ATOM 1431 N N . GLU A 1 192 ? 12.266 -4.714 -7.655 1.00 96.00 192 GLU A N 1
ATOM 1432 C CA . GLU A 1 192 ? 11.308 -4.289 -6.649 1.00 96.00 192 GLU A CA 1
ATOM 1433 C C . GLU A 1 192 ? 11.182 -2.766 -6.599 1.00 96.00 192 GLU A C 1
ATOM 1435 O O . GLU A 1 192 ? 12.088 -2.032 -6.997 1.00 96.00 192 GLU A O 1
ATOM 1440 N N . TYR A 1 193 ? 10.037 -2.300 -6.109 1.00 97.00 193 TYR A N 1
ATOM 1441 C CA . TYR A 1 193 ? 9.734 -0.891 -5.900 1.00 97.00 193 TYR A CA 1
ATOM 1442 C C . TYR A 1 193 ? 8.748 -0.733 -4.741 1.00 97.00 193 TYR A C 1
ATOM 1444 O O . TYR A 1 193 ? 7.777 -1.485 -4.652 1.00 97.00 193 TYR A O 1
ATOM 1452 N N . THR A 1 194 ? 8.959 0.266 -3.887 1.00 96.38 194 THR A N 1
ATOM 1453 C CA . THR A 1 194 ? 8.014 0.624 -2.822 1.00 96.38 194 THR A CA 1
ATOM 1454 C C . THR A 1 194 ? 7.306 1.918 -3.192 1.00 96.38 194 THR A C 1
ATOM 1456 O O . THR A 1 194 ? 7.937 2.962 -3.338 1.00 96.38 194 THR A O 1
ATOM 1459 N N . ASP A 1 195 ? 5.987 1.850 -3.345 1.00 96.44 195 ASP A N 1
ATOM 1460 C CA . ASP A 1 195 ? 5.141 3.021 -3.537 1.00 96.44 195 ASP A CA 1
ATOM 1461 C C . ASP A 1 195 ? 4.679 3.562 -2.180 1.00 96.44 195 ASP A C 1
ATOM 1463 O O . ASP A 1 195 ? 3.760 3.023 -1.567 1.00 96.44 195 ASP A O 1
ATOM 1467 N N . GLU A 1 196 ? 5.318 4.636 -1.723 1.00 92.50 196 GLU A N 1
ATOM 1468 C CA . GLU A 1 196 ? 4.988 5.359 -0.482 1.00 92.50 196 GLU A CA 1
ATOM 1469 C C . GLU A 1 196 ? 3.973 6.491 -0.711 1.00 92.50 196 GLU A C 1
ATOM 1471 O O . GLU A 1 196 ? 3.602 7.216 0.208 1.00 92.50 196 GLU A O 1
ATOM 1476 N N . THR A 1 197 ? 3.520 6.681 -1.954 1.00 92.75 197 THR A N 1
ATOM 1477 C CA . THR A 1 197 ? 2.620 7.785 -2.328 1.00 92.75 197 THR A CA 1
ATOM 1478 C C . THR A 1 197 ? 1.147 7.373 -2.335 1.00 92.75 197 THR A C 1
ATOM 1480 O O . THR A 1 197 ? 0.280 8.145 -2.762 1.00 92.75 197 THR A O 1
ATOM 1483 N N . VAL A 1 198 ? 0.859 6.154 -1.874 1.00 92.00 198 VAL A N 1
ATOM 1484 C CA . VAL A 1 198 ? -0.496 5.617 -1.739 1.00 92.00 198 VAL A CA 1
ATOM 1485 C C . VAL A 1 198 ? -1.315 6.458 -0.765 1.00 92.00 198 VAL A C 1
ATOM 1487 O O . VAL A 1 198 ? -0.830 6.934 0.259 1.00 92.00 198 VAL A O 1
ATOM 1490 N N . GLN A 1 199 ? -2.583 6.649 -1.091 1.00 88.56 199 GLN A N 1
ATOM 1491 C CA . GLN A 1 199 ? -3.515 7.432 -0.298 1.00 88.56 199 GLN A CA 1
ATOM 1492 C C . GLN A 1 199 ? -4.371 6.523 0.579 1.00 88.56 199 GLN A C 1
ATOM 1494 O O . GLN A 1 199 ? -4.550 5.327 0.321 1.00 88.56 199 GLN A O 1
ATOM 1499 N N . ILE A 1 200 ? -4.902 7.102 1.653 1.00 84.69 200 ILE A N 1
ATOM 1500 C CA . ILE A 1 200 ? -5.919 6.437 2.459 1.00 84.69 200 ILE A CA 1
ATOM 1501 C C . ILE A 1 200 ? -7.161 6.180 1.599 1.00 84.69 200 ILE A C 1
ATOM 1503 O O . ILE A 1 200 ? -7.517 6.993 0.753 1.00 84.69 200 ILE A O 1
ATOM 1507 N N . ASP A 1 201 ? -7.777 5.016 1.789 1.00 83.06 201 ASP A N 1
ATOM 1508 C CA . ASP A 1 201 ? -8.971 4.557 1.066 1.00 83.06 201 ASP A CA 1
ATOM 1509 C C . ASP A 1 201 ? -8.796 4.329 -0.455 1.00 83.06 201 ASP A C 1
ATOM 1511 O O . ASP A 1 201 ? -9.740 3.908 -1.121 1.00 83.06 201 ASP A O 1
ATOM 1515 N N . GLY A 1 202 ? -7.582 4.484 -0.999 1.00 88.56 202 GLY A N 1
ATOM 1516 C CA . GLY A 1 202 ? -7.258 4.164 -2.392 1.00 88.56 202 GLY A CA 1
ATOM 1517 C C . GLY A 1 202 ? -6.932 2.684 -2.636 1.00 88.56 202 GLY A C 1
ATOM 1518 O O . GLY A 1 202 ? -6.369 1.998 -1.774 1.00 88.56 202 GLY A O 1
ATOM 1519 N N . TRP A 1 203 ? -7.265 2.209 -3.839 1.00 94.25 203 TRP A N 1
ATOM 1520 C CA . TRP A 1 203 ? -6.936 0.869 -4.334 1.00 94.25 203 TRP A CA 1
ATOM 1521 C C . TRP A 1 203 ? -6.061 0.953 -5.582 1.00 94.25 203 TRP A C 1
ATOM 1523 O O . TRP A 1 203 ? -6.338 1.736 -6.486 1.00 94.25 203 TRP A O 1
ATOM 1533 N N . TYR A 1 204 ? -5.030 0.120 -5.670 1.00 96.31 204 TYR A N 1
ATOM 1534 C CA . TYR A 1 204 ? -3.961 0.279 -6.648 1.00 96.31 204 TYR A CA 1
ATOM 1535 C C . TYR A 1 204 ? -3.668 -1.014 -7.402 1.00 96.31 204 TYR A C 1
ATOM 1537 O O . TYR A 1 204 ? -3.630 -2.108 -6.839 1.00 96.31 204 TYR A O 1
ATOM 1545 N N . VAL A 1 205 ? -3.410 -0.869 -8.701 1.00 97.12 205 VAL A N 1
ATOM 1546 C CA . VAL A 1 205 ? -2.794 -1.915 -9.524 1.00 97.12 205 VAL A CA 1
ATOM 1547 C C . VAL A 1 205 ? -1.551 -1.373 -10.204 1.00 97.12 205 VAL A C 1
ATOM 1549 O O . VAL A 1 205 ? -1.499 -0.199 -10.584 1.00 97.12 205 VAL A O 1
ATOM 1552 N N . TYR A 1 206 ? -0.576 -2.253 -10.403 1.00 98.38 206 TYR A N 1
ATOM 1553 C CA . TYR A 1 206 ? 0.740 -1.905 -10.918 1.00 98.38 206 TYR A CA 1
ATOM 1554 C C . TYR A 1 206 ? 1.048 -2.648 -12.215 1.00 98.38 206 TYR A C 1
ATOM 1556 O O . TYR A 1 206 ? 0.653 -3.800 -12.394 1.00 98.38 206 TYR A O 1
ATOM 1564 N N . GLN A 1 207 ? 1.762 -1.992 -13.124 1.00 98.44 207 GLN A N 1
ATOM 1565 C CA . GLN A 1 207 ? 2.262 -2.558 -14.377 1.00 98.44 207 GLN A CA 1
ATOM 1566 C C . GLN A 1 207 ? 3.721 -2.168 -14.572 1.00 98.44 207 GLN A C 1
ATOM 1568 O O . GLN A 1 207 ? 4.144 -1.094 -14.153 1.00 98.44 207 GLN A O 1
ATOM 1573 N N . ILE A 1 208 ? 4.477 -3.030 -15.244 1.00 98.50 208 ILE A N 1
ATOM 1574 C CA . ILE A 1 208 ? 5.914 -2.868 -15.458 1.00 98.50 208 ILE A CA 1
ATOM 1575 C C . ILE A 1 208 ? 6.197 -2.783 -16.956 1.00 98.50 208 ILE A C 1
ATOM 1577 O O . ILE A 1 208 ? 5.602 -3.508 -17.757 1.00 98.50 208 ILE A O 1
ATOM 1581 N N . GLN A 1 209 ? 7.124 -1.909 -17.333 1.00 98.19 209 GLN A N 1
ATOM 1582 C CA . GLN A 1 209 ? 7.680 -1.805 -18.676 1.00 98.19 209 GLN A CA 1
ATOM 1583 C C . GLN A 1 209 ? 9.187 -2.010 -18.615 1.00 98.19 209 GLN A C 1
ATOM 1585 O O . GLN A 1 209 ? 9.860 -1.342 -17.839 1.00 98.19 209 GLN A O 1
ATOM 1590 N N . ALA A 1 210 ? 9.723 -2.889 -19.452 1.00 97.94 210 ALA A N 1
ATOM 1591 C CA . ALA A 1 210 ? 11.165 -3.058 -19.592 1.00 97.94 210 ALA A CA 1
ATOM 1592 C C . ALA A 1 210 ? 11.708 -2.105 -20.664 1.00 97.94 210 ALA A C 1
ATOM 1594 O O . ALA A 1 210 ? 11.047 -1.875 -21.683 1.00 97.94 210 ALA A O 1
ATOM 1595 N N . ILE A 1 211 ? 12.924 -1.598 -20.462 1.00 96.50 211 ILE A N 1
ATOM 1596 C CA . ILE A 1 211 ? 13.655 -0.784 -21.435 1.00 96.50 211 ILE A CA 1
ATOM 1597 C C . ILE A 1 211 ? 14.888 -1.557 -21.903 1.00 96.50 211 ILE A C 1
ATOM 1599 O O . ILE A 1 211 ? 15.743 -1.935 -21.106 1.00 96.50 211 ILE A O 1
ATOM 1603 N N . SER A 1 212 ? 14.983 -1.812 -23.207 1.00 94.62 212 SER A N 1
ATOM 1604 C CA . SER A 1 212 ? 16.146 -2.486 -23.806 1.00 94.62 212 SER A CA 1
ATOM 1605 C C . SER A 1 212 ? 17.405 -1.607 -23.831 1.00 94.62 212 SER A C 1
ATOM 1607 O O . SER A 1 212 ? 17.329 -0.381 -23.756 1.00 94.62 212 SER A O 1
ATOM 1609 N N . GLY A 1 213 ? 18.559 -2.231 -24.076 1.00 90.75 213 GLY A N 1
ATOM 1610 C CA . GLY A 1 213 ? 19.868 -1.606 -24.321 1.00 90.75 213 GLY A CA 1
ATOM 1611 C C . GLY A 1 213 ? 19.863 -0.568 -25.440 1.00 90.75 213 GLY A C 1
ATOM 1612 O O . GLY A 1 213 ? 20.647 0.378 -25.433 1.00 90.75 213 GLY A O 1
ATOM 1613 N N . ALA A 1 214 ? 18.920 -0.696 -26.371 1.00 92.88 214 ALA A N 1
ATOM 1614 C CA . ALA A 1 214 ? 18.720 0.209 -27.494 1.00 92.88 214 ALA A CA 1
ATOM 1615 C C . ALA A 1 214 ? 17.513 1.156 -27.301 1.00 92.88 214 ALA A C 1
ATOM 1617 O O . ALA A 1 214 ? 16.938 1.636 -28.279 1.00 92.88 214 ALA A O 1
ATOM 1618 N N . ASP A 1 215 ? 17.118 1.421 -26.049 1.00 93.31 215 ASP A N 1
ATOM 1619 C CA . ASP A 1 215 ? 16.060 2.361 -25.636 1.00 93.31 215 ASP A CA 1
ATOM 1620 C C . ASP A 1 215 ? 14.650 2.040 -26.152 1.00 93.31 215 ASP A C 1
ATOM 1622 O O . ASP A 1 215 ? 13.737 2.868 -26.090 1.00 93.31 215 ASP A O 1
ATOM 1626 N N . ARG A 1 216 ? 14.429 0.821 -26.647 1.00 94.50 216 ARG A N 1
ATOM 1627 C CA . ARG A 1 216 ? 13.092 0.365 -27.016 1.00 94.50 216 ARG A CA 1
ATOM 1628 C C . ARG A 1 216 ? 12.333 -0.121 -25.781 1.00 94.50 216 ARG A C 1
ATOM 1630 O O . ARG A 1 216 ? 12.818 -1.066 -25.151 1.00 94.50 216 ARG A O 1
ATOM 1637 N N . PRO A 1 217 ? 11.164 0.465 -25.467 1.00 96.50 217 PRO A N 1
ATOM 1638 C CA . PRO A 1 217 ? 10.292 -0.041 -24.420 1.00 96.50 217 PRO A CA 1
ATOM 1639 C C . PRO A 1 217 ? 9.532 -1.290 -24.880 1.00 96.50 217 PRO A C 1
ATOM 1641 O O . PRO A 1 217 ? 9.153 -1.403 -26.053 1.00 96.50 217 PRO A O 1
ATOM 1644 N N . SER A 1 218 ? 9.263 -2.215 -23.959 1.00 97.06 218 SER A N 1
ATOM 1645 C CA . SER A 1 218 ? 8.260 -3.263 -24.177 1.00 97.06 218 SER A CA 1
ATOM 1646 C C . SER A 1 218 ? 6.832 -2.713 -24.076 1.00 97.06 218 SER A C 1
ATOM 1648 O O . SER A 1 218 ? 6.590 -1.569 -23.676 1.00 97.06 218 SER A O 1
ATOM 1650 N N . ALA A 1 219 ? 5.849 -3.541 -24.441 1.00 97.44 219 ALA A N 1
ATOM 1651 C CA . ALA A 1 219 ? 4.482 -3.311 -23.986 1.00 97.44 219 ALA A CA 1
ATOM 1652 C C . ALA A 1 219 ? 4.410 -3.48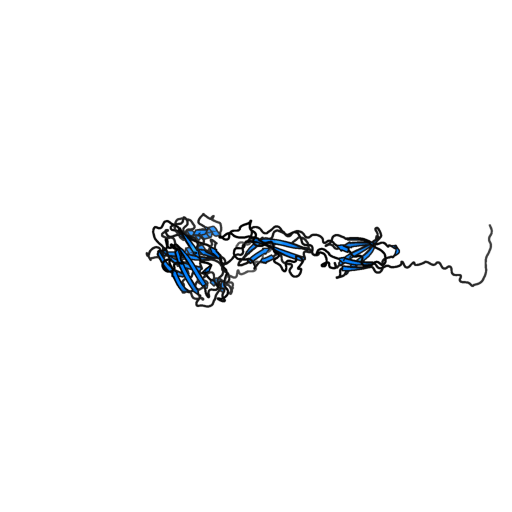8 -22.461 1.00 97.44 219 ALA A C 1
ATOM 1654 O O . 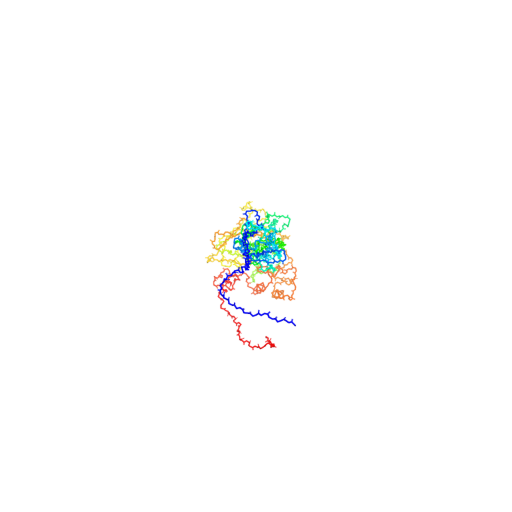ALA A 1 219 ? 5.170 -4.282 -21.903 1.00 97.44 219 ALA A O 1
ATOM 1655 N N . LEU A 1 220 ? 3.480 -2.783 -21.813 1.00 98.00 220 LEU A N 1
ATOM 1656 C CA . LEU A 1 220 ? 3.219 -2.935 -20.382 1.00 98.00 220 LEU A CA 1
ATOM 1657 C C . LEU A 1 220 ? 2.850 -4.380 -20.041 1.00 98.00 220 LEU A C 1
ATOM 1659 O O . LEU A 1 220 ? 2.120 -5.032 -20.793 1.00 98.00 220 LEU A O 1
ATOM 1663 N N . SER A 1 221 ? 3.321 -4.857 -18.891 1.00 98.44 221 SER A N 1
ATOM 1664 C CA . SER A 1 221 ? 2.888 -6.137 -18.336 1.00 98.44 221 SER A CA 1
ATOM 1665 C C . SER A 1 221 ? 1.387 -6.140 -18.050 1.00 98.44 221 SER A C 1
ATOM 1667 O O . SER A 1 221 ? 0.736 -5.094 -17.999 1.00 98.44 221 SER A O 1
ATOM 1669 N N . ILE A 1 222 ? 0.809 -7.325 -17.855 1.00 97.81 222 ILE A N 1
ATOM 1670 C CA . ILE A 1 222 ? -0.542 -7.403 -17.294 1.00 97.81 222 ILE A CA 1
ATOM 1671 C C . ILE A 1 222 ? -0.547 -6.807 -15.871 1.00 97.81 222 ILE A C 1
ATOM 1673 O O . ILE A 1 222 ? 0.436 -6.998 -15.150 1.00 97.81 222 ILE A O 1
ATOM 1677 N N . PRO A 1 223 ? -1.616 -6.101 -15.450 1.00 97.06 223 PRO A N 1
ATOM 1678 C CA . PRO A 1 223 ? -1.673 -5.488 -14.125 1.00 97.06 223 PRO A CA 1
ATOM 1679 C C . PRO A 1 223 ? -1.529 -6.495 -12.983 1.00 97.06 223 PRO A C 1
ATOM 1681 O O . PRO A 1 223 ? -1.952 -7.653 -13.104 1.00 97.06 223 PRO A O 1
ATOM 1684 N N . SER A 1 224 ? -0.993 -6.036 -11.850 1.00 96.94 224 SER A N 1
ATOM 1685 C CA . SER A 1 224 ? -1.099 -6.762 -10.585 1.00 96.94 224 SER A CA 1
ATOM 1686 C C . SER A 1 224 ? -2.569 -7.080 -10.289 1.00 96.94 224 SER A C 1
ATOM 1688 O O . SER A 1 224 ? -3.479 -6.324 -10.630 1.00 96.94 224 SER A O 1
ATOM 1690 N N . ASN A 1 225 ? -2.805 -8.252 -9.706 1.00 92.00 225 ASN A N 1
ATOM 1691 C CA . ASN A 1 225 ? -4.134 -8.692 -9.295 1.00 92.00 225 ASN A CA 1
ATOM 1692 C C . ASN A 1 225 ? -3.979 -9.718 -8.160 1.00 92.00 225 ASN A C 1
ATOM 1694 O O . ASN A 1 225 ? -3.197 -10.658 -8.379 1.00 92.00 225 ASN A O 1
ATOM 1698 N N . PRO A 1 226 ? -4.730 -9.604 -7.049 1.00 91.06 226 PRO A N 1
ATOM 1699 C CA . PRO A 1 226 ? -5.778 -8.599 -6.793 1.00 91.06 226 PRO A CA 1
ATOM 1700 C C . PRO A 1 226 ? -5.248 -7.151 -6.713 1.00 91.06 226 PRO A C 1
ATOM 1702 O O . PRO A 1 226 ? -4.036 -6.957 -6.601 1.00 91.06 226 PRO A O 1
ATOM 1705 N N . PRO A 1 227 ? -6.109 -6.127 -6.890 1.00 93.06 227 PRO A N 1
ATOM 1706 C CA . PRO A 1 227 ? -5.766 -4.759 -6.523 1.00 93.06 227 PRO A CA 1
ATOM 1707 C C . PRO A 1 227 ? -5.445 -4.680 -5.036 1.00 93.06 227 PRO A C 1
ATOM 1709 O O . PRO A 1 227 ? -6.128 -5.297 -4.223 1.00 93.06 227 PRO A O 1
ATOM 1712 N N . GLU A 1 228 ? -4.430 -3.897 -4.697 1.00 93.94 228 GLU A N 1
ATOM 1713 C CA . GLU A 1 228 ? -3.928 -3.773 -3.332 1.00 93.94 228 GLU A CA 1
ATOM 1714 C C . GLU A 1 228 ? -4.237 -2.389 -2.774 1.00 93.94 228 GLU A C 1
ATOM 1716 O O . GLU A 1 228 ? -4.223 -1.389 -3.492 1.00 93.94 228 GLU A O 1
ATOM 1721 N N . ARG A 1 229 ? -4.502 -2.316 -1.473 1.00 90.19 229 ARG A N 1
ATOM 1722 C CA . ARG A 1 229 ? -4.751 -1.055 -0.760 1.00 90.19 229 ARG A CA 1
ATOM 1723 C C . ARG A 1 229 ? -3.604 -0.762 0.190 1.00 90.19 229 ARG A C 1
ATOM 1725 O O . ARG A 1 229 ? -3.161 -1.670 0.882 1.00 90.19 229 ARG A O 1
ATOM 1732 N N . GLY A 1 230 ? -3.144 0.483 0.293 1.00 86.19 230 GLY A N 1
ATOM 1733 C CA . GLY A 1 230 ? -2.193 0.837 1.353 1.00 86.19 230 GLY A CA 1
ATOM 1734 C C . GLY A 1 230 ? -2.803 0.522 2.724 1.00 86.19 230 GLY A C 1
ATOM 1735 O O . GLY A 1 230 ? -3.955 0.902 2.981 1.00 86.19 230 GLY A O 1
ATOM 1736 N N . GLN A 1 231 ? -2.069 -0.185 3.590 1.00 84.62 231 GLN A N 1
ATOM 1737 C CA . GLN A 1 231 ? -2.518 -0.393 4.965 1.00 84.62 231 GLN A CA 1
ATOM 1738 C C . GLN A 1 231 ? -2.293 0.896 5.742 1.00 84.62 231 GLN A C 1
ATOM 1740 O O . GLN A 1 231 ? -1.229 1.501 5.682 1.00 84.62 231 GLN A O 1
ATOM 1745 N N . TRP A 1 232 ? -3.311 1.330 6.466 1.00 86.00 232 TRP A N 1
ATOM 1746 C CA . TRP A 1 232 ? -3.217 2.472 7.361 1.00 86.00 232 TRP A CA 1
ATOM 1747 C C . TRP A 1 232 ? -3.561 2.006 8.760 1.00 86.00 232 TRP A C 1
ATOM 1749 O O . TRP A 1 232 ? -4.306 1.035 8.923 1.00 86.00 232 TRP A O 1
ATOM 1759 N N . LEU A 1 233 ? -3.067 2.749 9.747 1.00 88.56 233 LEU A N 1
ATOM 1760 C CA . LEU A 1 233 ? -3.549 2.628 11.108 1.00 88.56 233 LEU A CA 1
ATOM 1761 C C . LEU A 1 233 ? -5.077 2.665 11.091 1.00 88.56 233 LEU A C 1
ATOM 1763 O O . LEU A 1 233 ? -5.678 3.602 10.567 1.00 88.56 233 LEU A O 1
ATOM 1767 N N . THR A 1 234 ? -5.700 1.622 11.612 1.00 90.25 234 THR A N 1
ATOM 1768 C CA . THR A 1 234 ? -7.150 1.468 11.631 1.00 90.25 234 THR A CA 1
ATOM 1769 C C . THR A 1 234 ? -7.582 1.304 13.069 1.00 90.25 234 THR A C 1
ATOM 1771 O O . THR A 1 234 ? -7.100 0.404 13.745 1.00 90.25 234 THR A O 1
ATOM 1774 N N . LEU A 1 235 ? -8.464 2.181 13.533 1.00 92.38 235 LEU A N 1
ATOM 1775 C CA . LEU A 1 235 ? -9.107 2.069 14.834 1.00 92.38 235 LEU A CA 1
ATOM 1776 C C . LEU A 1 235 ? -10.433 1.336 14.673 1.00 92.38 235 LEU A C 1
ATOM 1778 O O . LEU A 1 235 ? -11.181 1.637 13.746 1.00 92.38 235 LEU A O 1
ATOM 1782 N N . PHE A 1 236 ? -10.755 0.405 15.556 1.00 92.75 236 PHE A N 1
ATOM 1783 C CA . PHE A 1 236 ? -11.999 -0.344 15.436 1.00 92.75 236 PHE A CA 1
ATOM 1784 C C . PHE A 1 236 ? -12.543 -0.793 16.784 1.00 92.75 236 PHE A C 1
ATOM 1786 O O . PHE A 1 236 ? -11.808 -0.882 17.764 1.00 92.75 236 PHE A O 1
ATOM 1793 N N . TYR A 1 237 ? -13.840 -1.082 16.803 1.00 91.44 237 TYR A N 1
ATOM 1794 C CA . TYR A 1 237 ? -14.461 -1.892 17.843 1.00 91.44 237 TYR A CA 1
ATOM 1795 C C . TYR A 1 237 ? -14.777 -3.274 17.262 1.00 91.44 237 TYR A C 1
ATOM 1797 O O . TYR A 1 237 ? -15.202 -3.343 16.105 1.00 91.44 237 TYR A O 1
ATOM 1805 N N . PRO A 1 238 ? -14.596 -4.366 18.019 1.00 87.69 238 PRO A N 1
ATOM 1806 C CA . PRO A 1 238 ? -15.134 -5.664 17.642 1.00 87.69 238 PRO A CA 1
ATOM 1807 C C . PRO A 1 238 ? -16.643 -5.725 17.937 1.00 87.69 238 PRO A C 1
ATOM 1809 O O . PRO A 1 238 ? -17.272 -4.739 18.337 1.00 87.69 238 PRO A O 1
ATOM 1812 N N . VAL A 1 239 ? -17.228 -6.906 17.751 1.00 85.19 239 VAL A N 1
ATOM 1813 C CA . VAL A 1 239 ? -18.550 -7.226 18.297 1.00 85.19 239 VAL A CA 1
ATOM 1814 C C . VAL A 1 239 ? -18.405 -7.585 19.783 1.00 85.19 239 VAL A C 1
ATOM 1816 O O . VAL A 1 239 ? -17.494 -8.317 20.161 1.00 85.19 239 VAL A O 1
ATOM 1819 N N . VAL A 1 240 ? -19.286 -7.077 20.638 1.00 81.69 240 VAL A N 1
ATOM 1820 C CA . VAL A 1 240 ? -19.286 -7.296 22.092 1.00 81.69 240 VAL A CA 1
ATOM 1821 C C . VAL A 1 240 ? -20.684 -7.737 22.523 1.00 81.69 240 VAL A C 1
ATOM 1823 O O . VAL A 1 240 ? -21.656 -7.115 22.104 1.00 81.69 240 VAL A O 1
ATOM 1826 N N . ALA A 1 241 ? -20.798 -8.775 23.353 1.00 78.44 241 ALA A N 1
ATOM 1827 C CA . ALA A 1 241 ? -22.069 -9.271 23.899 1.00 78.44 241 ALA A CA 1
ATOM 1828 C C . ALA A 1 241 ? -22.322 -8.778 25.342 1.00 78.44 241 ALA A C 1
ATOM 1830 O O . ALA A 1 241 ? -21.366 -8.444 26.041 1.00 78.44 241 ALA A O 1
ATOM 1831 N N . ILE A 1 242 ? -23.586 -8.734 25.796 1.00 74.00 242 ILE A N 1
ATOM 1832 C CA . ILE A 1 242 ? -23.989 -8.299 27.152 1.00 74.00 242 ILE A CA 1
ATOM 1833 C C . ILE A 1 242 ? -24.373 -9.490 28.055 1.00 74.00 242 ILE A C 1
ATOM 1835 O O . ILE A 1 242 ? -23.948 -9.534 29.209 1.00 74.00 242 ILE A O 1
ATOM 1839 N N . GLU A 1 243 ? -25.169 -10.456 27.581 1.00 58.69 243 GLU A N 1
ATOM 1840 C CA . GLU A 1 243 ? -25.976 -11.342 28.445 1.00 58.69 243 GLU A CA 1
ATOM 1841 C C . GLU A 1 243 ? -25.392 -12.724 28.797 1.00 58.69 243 GLU A C 1
ATOM 1843 O O . GLU A 1 243 ? -26.025 -13.446 29.566 1.00 58.69 243 GLU A O 1
ATOM 1848 N N . THR A 1 244 ? -24.190 -13.118 28.369 1.00 49.06 244 THR A N 1
ATOM 1849 C CA . THR A 1 244 ? -23.645 -14.439 28.757 1.00 49.06 244 THR A CA 1
ATOM 1850 C C . THR A 1 244 ? -23.013 -14.443 30.164 1.00 49.06 244 THR A C 1
ATOM 1852 O O . THR A 1 244 ? -21.939 -13.867 30.359 1.00 49.06 244 THR A O 1
ATOM 1855 N N . PRO A 1 245 ? -23.613 -15.098 31.186 1.00 35.56 245 PRO A N 1
ATOM 1856 C CA . PRO A 1 245 ? -23.064 -15.117 32.537 1.00 35.56 245 PRO A CA 1
ATOM 1857 C C . PRO A 1 245 ? -21.942 -16.162 32.630 1.00 35.56 245 PRO A C 1
ATOM 1859 O O . PRO A 1 245 ? -22.212 -17.361 32.580 1.00 35.56 245 PRO A O 1
ATOM 1862 N N . GLY A 1 246 ? -20.699 -15.710 32.833 1.00 38.31 246 GLY A N 1
ATOM 1863 C CA . GLY A 1 246 ? -19.553 -16.570 33.177 1.00 38.31 246 GLY A CA 1
ATOM 1864 C C . GLY A 1 246 ? -18.320 -16.493 32.270 1.00 38.31 246 GLY A C 1
ATOM 1865 O O . GLY A 1 246 ? -17.401 -17.278 32.486 1.00 38.31 246 GLY A O 1
ATOM 1866 N N . THR A 1 247 ? -18.269 -15.600 31.277 1.00 39.41 247 THR A N 1
ATOM 1867 C CA . THR A 1 247 ? -17.325 -15.773 30.154 1.00 39.41 247 THR A CA 1
ATOM 1868 C C . THR A 1 247 ? -16.684 -14.504 29.585 1.00 39.41 247 THR A C 1
ATOM 1870 O O . THR A 1 247 ? -16.116 -14.544 28.501 1.00 39.41 247 THR A O 1
ATOM 1873 N N . TYR A 1 248 ? -16.657 -13.386 30.310 1.00 53.59 248 TYR A N 1
ATOM 1874 C CA . TYR A 1 248 ? -15.781 -12.282 29.908 1.00 53.59 248 TYR A CA 1
ATOM 1875 C C . TYR A 1 248 ? -14.447 -12.422 30.632 1.00 53.59 248 TYR A C 1
ATOM 1877 O O . TYR A 1 248 ? -14.395 -12.300 31.861 1.00 53.59 248 TYR A O 1
ATOM 1885 N N . LEU A 1 249 ? -13.348 -12.567 29.874 1.00 50.69 249 LEU A N 1
ATOM 1886 C CA . LEU A 1 249 ? -12.001 -12.368 30.425 1.00 50.69 249 LEU A CA 1
ATOM 1887 C C . LEU A 1 249 ? -11.834 -10.973 31.088 1.00 50.69 249 LEU A C 1
ATOM 1889 O O . LEU A 1 249 ? -10.842 -10.706 31.758 1.00 50.69 249 LEU A O 1
ATOM 1893 N N . TRP A 1 250 ? -12.833 -10.104 30.931 1.00 52.16 250 TRP A N 1
ATOM 1894 C CA . TRP A 1 250 ? -12.836 -8.691 31.247 1.00 52.16 250 TRP A CA 1
ATOM 1895 C C . TRP A 1 250 ? -13.748 -8.278 32.428 1.00 52.16 250 TRP A C 1
ATOM 1897 O O . TRP A 1 250 ? -13.575 -7.167 32.918 1.00 52.16 250 TRP A O 1
ATOM 1907 N N . ASP A 1 251 ? -14.655 -9.138 32.934 1.00 46.97 251 ASP A N 1
ATOM 1908 C CA . ASP A 1 251 ? -15.694 -8.717 33.913 1.00 46.97 251 ASP A CA 1
ATOM 1909 C C . ASP A 1 251 ? -15.680 -9.409 35.290 1.00 46.97 251 ASP A C 1
ATOM 1911 O O . ASP A 1 251 ? -16.567 -9.146 36.102 1.00 46.97 251 ASP A O 1
ATOM 1915 N N . GLN A 1 252 ? -14.711 -10.272 35.627 1.00 47.16 252 GLN A N 1
ATOM 1916 C CA . GLN A 1 252 ? -14.717 -10.920 36.952 1.00 47.16 252 GLN A CA 1
ATOM 1917 C C . GLN A 1 252 ? -13.385 -10.854 37.696 1.00 47.16 252 GLN A C 1
ATOM 1919 O O . GLN A 1 252 ? -12.444 -11.587 37.404 1.00 47.16 252 GLN A O 1
ATOM 1924 N N . VAL A 1 253 ? -13.369 -10.058 38.771 1.00 44.72 253 VAL A N 1
ATOM 1925 C CA . VAL A 1 253 ? -12.568 -10.386 39.954 1.00 44.72 253 VAL A CA 1
ATOM 1926 C C . VAL A 1 253 ? -13.314 -11.503 40.693 1.00 44.72 253 VAL A C 1
ATOM 1928 O O . VAL A 1 253 ? -14.474 -11.305 41.069 1.00 44.72 253 VAL A O 1
ATOM 1931 N N . PRO A 1 254 ? -12.703 -12.679 40.928 1.00 40.59 254 PRO A N 1
ATOM 1932 C CA . PRO A 1 254 ? -13.346 -13.743 41.689 1.00 40.59 254 PRO A CA 1
ATOM 1933 C C . PRO A 1 254 ? -13.815 -13.243 43.068 1.00 40.59 254 PRO A C 1
ATOM 1935 O O . PRO A 1 254 ? -12.998 -12.967 43.945 1.00 40.59 254 PRO A O 1
ATOM 1938 N N . GLY A 1 255 ? -15.136 -13.137 43.270 1.00 43.72 255 GLY A N 1
ATOM 1939 C CA . GLY A 1 255 ? -15.751 -12.772 44.555 1.00 43.72 255 GLY A CA 1
ATOM 1940 C C . GLY A 1 255 ? -16.606 -11.497 44.581 1.00 43.72 255 GLY A C 1
ATOM 1941 O O . GLY A 1 255 ? -17.257 -11.264 45.600 1.00 43.72 255 GLY A O 1
ATOM 1942 N N . GLU A 1 256 ? -16.667 -10.708 43.505 1.00 48.44 256 GLU A N 1
ATOM 1943 C CA . GLU A 1 256 ? -17.540 -9.524 43.418 1.00 48.44 256 GLU A CA 1
ATOM 1944 C C . GLU A 1 256 ? -18.839 -9.843 42.652 1.00 48.44 256 GLU A C 1
ATOM 1946 O O . GLU A 1 256 ? -18.812 -10.350 41.536 1.00 48.44 256 GLU A O 1
ATOM 1951 N N . GLN A 1 257 ? -19.997 -9.594 43.277 1.00 44.81 257 GLN A N 1
ATOM 1952 C CA . GLN A 1 257 ? -21.335 -9.875 42.720 1.00 44.81 257 GLN A CA 1
ATOM 1953 C C . GLN A 1 257 ? -21.998 -8.652 42.051 1.00 44.81 257 GLN A C 1
ATOM 1955 O O . GLN A 1 257 ? -23.201 -8.678 41.782 1.00 44.81 257 GLN A O 1
ATOM 1960 N N . ASP A 1 258 ? -21.255 -7.575 41.787 1.00 49.91 258 ASP A N 1
ATOM 1961 C CA . ASP A 1 258 ? -21.832 -6.336 41.255 1.00 49.91 258 ASP A CA 1
ATOM 1962 C C . ASP A 1 258 ? -21.967 -6.357 39.716 1.00 49.91 258 ASP A C 1
ATOM 1964 O O . ASP A 1 258 ? -21.085 -5.942 38.974 1.00 49.91 258 ASP A O 1
ATOM 1968 N N . LEU A 1 259 ? -23.133 -6.845 39.277 1.00 53.97 259 LEU A N 1
ATOM 1969 C CA . LEU A 1 259 ? -23.987 -6.362 38.175 1.00 53.97 259 LEU A CA 1
ATOM 1970 C C . LEU A 1 259 ? -23.304 -5.794 36.901 1.00 53.97 259 LEU A C 1
ATOM 1972 O O . LEU A 1 259 ? -23.035 -4.597 36.823 1.00 53.97 259 LEU A O 1
ATOM 1976 N N . LEU A 1 260 ? -23.209 -6.637 35.859 1.00 65.38 260 LEU A N 1
ATOM 1977 C CA . LEU A 1 260 ? -23.241 -6.303 34.413 1.00 65.38 260 LEU A CA 1
ATOM 1978 C C . LEU A 1 260 ? -22.401 -5.089 33.974 1.00 65.38 260 LEU A C 1
ATOM 1980 O O . LEU A 1 260 ? -22.882 -4.196 33.266 1.00 65.38 260 LEU A O 1
ATOM 1984 N N . GLN A 1 261 ? -21.143 -5.0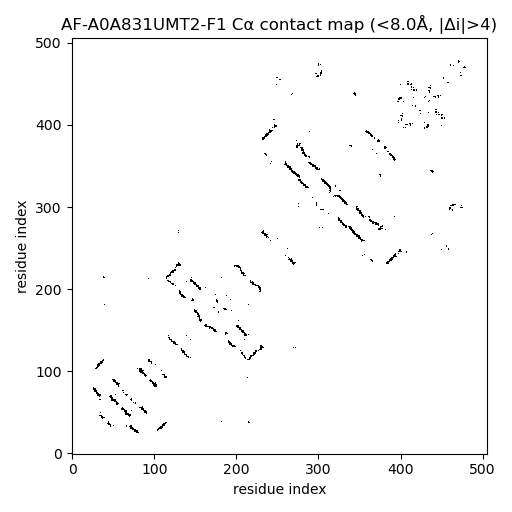49 34.405 1.00 75.12 261 GLN A N 1
ATOM 1985 C CA . GLN A 1 261 ? -20.143 -4.253 33.698 1.00 75.12 261 GLN A CA 1
ATOM 1986 C C . GLN A 1 261 ? -19.844 -4.937 32.359 1.00 75.12 261 GLN A C 1
ATOM 1988 O O . GLN A 1 261 ? -19.971 -6.152 32.260 1.00 75.12 261 GLN A O 1
ATOM 1993 N N . VAL A 1 262 ? -19.548 -4.140 31.337 1.00 78.12 262 VAL A N 1
ATOM 1994 C CA . VAL A 1 262 ? -19.119 -4.593 30.016 1.00 78.12 262 VAL A CA 1
ATOM 1995 C C . VAL A 1 262 ? -17.895 -3.787 29.604 1.00 78.12 262 VAL A C 1
ATOM 1997 O O . VAL A 1 262 ? -17.833 -2.568 29.821 1.00 78.12 262 VAL A O 1
ATOM 2000 N N . ILE A 1 263 ? -16.922 -4.459 28.994 1.00 81.06 263 ILE A N 1
ATOM 2001 C CA . ILE A 1 263 ? -15.730 -3.828 28.431 1.00 81.06 263 ILE A CA 1
ATOM 2002 C C . ILE A 1 263 ? -15.883 -3.674 26.921 1.00 81.06 263 ILE A C 1
ATOM 2004 O O . ILE A 1 263 ? -16.130 -4.635 26.199 1.00 81.06 263 ILE A O 1
ATOM 2008 N N . LEU A 1 264 ? -15.699 -2.447 26.440 1.00 87.62 264 LEU A N 1
ATOM 2009 C CA . LEU A 1 264 ? -15.709 -2.098 25.024 1.00 87.62 264 LEU A CA 1
ATOM 2010 C C . LEU A 1 264 ? -14.258 -1.825 24.588 1.00 87.62 264 LEU A C 1
ATOM 2012 O O . LEU A 1 264 ? -13.735 -0.739 24.879 1.00 87.62 264 LEU A O 1
ATOM 2016 N N . PRO A 1 265 ? -13.581 -2.789 23.936 1.00 87.06 265 PRO A N 1
ATOM 2017 C CA . PRO A 1 265 ? -12.187 -2.636 23.542 1.00 87.06 265 PRO A CA 1
ATOM 2018 C C . PRO A 1 265 ? -12.080 -1.789 22.272 1.00 87.06 265 PRO A C 1
ATOM 2020 O O . PRO A 1 265 ? -12.558 -2.161 21.200 1.00 87.06 265 PRO A O 1
ATOM 2023 N N . LEU A 1 266 ? -11.430 -0.637 22.397 1.00 90.44 266 LEU A N 1
ATOM 2024 C CA . LEU A 1 266 ? -11.032 0.192 21.270 1.00 90.44 266 LEU A CA 1
ATOM 2025 C C . LEU A 1 266 ? -9.680 -0.304 20.762 1.00 90.44 266 LEU A C 1
ATOM 2027 O O . LEU A 1 266 ? -8.664 -0.083 21.418 1.00 90.44 266 LEU A O 1
ATOM 2031 N N . SER A 1 267 ? -9.664 -0.949 19.603 1.00 89.88 267 SER A N 1
ATOM 2032 C CA . SER A 1 267 ? -8.507 -1.672 19.070 1.00 89.88 267 SER A CA 1
ATOM 2033 C C . SER A 1 267 ? -7.861 -0.980 17.878 1.00 89.88 267 SER A C 1
ATOM 2035 O O . SER A 1 267 ? -8.448 -0.104 17.238 1.00 89.88 267 SER A O 1
ATOM 2037 N N . THR A 1 268 ? -6.626 -1.380 17.579 1.00 89.75 268 THR A N 1
ATOM 2038 C CA . THR A 1 268 ? -5.860 -0.936 16.413 1.00 89.75 268 THR A CA 1
ATOM 2039 C C . THR A 1 268 ? -5.466 -2.093 15.523 1.00 89.75 268 THR A C 1
ATOM 2041 O O . THR A 1 268 ? -5.137 -3.176 15.996 1.00 89.75 268 THR A O 1
ATOM 2044 N N . ARG A 1 269 ? -5.415 -1.821 14.223 1.00 86.81 269 ARG A N 1
ATOM 2045 C CA . ARG A 1 269 ? -4.730 -2.642 13.229 1.00 86.81 269 ARG A CA 1
ATOM 2046 C C . ARG A 1 269 ? -3.711 -1.767 12.512 1.00 86.81 269 ARG A C 1
ATOM 2048 O O . ARG A 1 269 ? -4.036 -0.636 12.143 1.00 86.81 269 ARG A O 1
ATOM 2055 N N . CYS A 1 270 ? -2.500 -2.277 12.303 1.00 81.81 270 CYS A N 1
ATOM 2056 C CA . CYS A 1 270 ? -1.419 -1.561 11.615 1.00 81.81 270 CYS A CA 1
ATOM 2057 C C . CYS A 1 270 ? -1.001 -0.244 12.306 1.00 81.81 270 CYS A C 1
ATOM 2059 O O . CYS A 1 270 ? -0.797 0.771 11.635 1.00 81.81 270 CYS A O 1
ATOM 2061 N N . ALA A 1 271 ? -0.875 -0.242 13.636 1.00 82.44 271 ALA A N 1
ATOM 2062 C CA . ALA A 1 271 ? -0.209 0.842 14.346 1.00 82.44 271 ALA A CA 1
ATOM 2063 C C . ALA A 1 271 ? 1.258 0.932 13.912 1.00 82.44 271 ALA A C 1
ATOM 2065 O O . ALA A 1 271 ? 1.975 -0.070 13.861 1.00 82.44 271 ALA A O 1
ATOM 2066 N N . TYR A 1 272 ? 1.670 2.144 13.555 1.00 78.69 272 TYR A N 1
ATOM 2067 C CA . TYR A 1 272 ? 3.016 2.465 13.109 1.00 78.69 272 TYR A CA 1
ATOM 2068 C C . TYR A 1 272 ? 3.318 3.902 13.525 1.00 78.69 272 TYR A C 1
ATOM 2070 O O . TYR A 1 272 ? 2.550 4.806 13.179 1.00 78.69 272 TYR A O 1
ATOM 2078 N N . ASP A 1 273 ? 4.392 4.084 14.290 1.00 79.06 273 ASP A N 1
ATOM 2079 C CA . ASP A 1 273 ? 4.842 5.368 14.838 1.00 79.06 273 ASP A CA 1
ATOM 2080 C C . ASP A 1 273 ? 3.784 6.114 15.666 1.00 79.06 273 ASP A C 1
ATOM 2082 O O . ASP A 1 273 ? 3.809 7.338 15.748 1.00 79.06 273 ASP A O 1
ATOM 2086 N N . VAL A 1 274 ? 2.822 5.417 16.285 1.00 84.75 274 VAL A N 1
ATOM 2087 C CA . VAL A 1 274 ? 1.809 6.099 17.108 1.00 84.75 274 VAL A CA 1
ATOM 2088 C C . VAL A 1 274 ? 2.444 6.516 18.428 1.00 84.75 274 VAL A C 1
ATOM 2090 O O . VAL A 1 274 ? 2.691 5.678 19.291 1.00 84.75 274 VAL A O 1
ATOM 2093 N N . GLY A 1 275 ? 2.717 7.807 18.589 1.00 84.56 275 GLY A N 1
ATOM 2094 C CA . GLY A 1 275 ? 3.370 8.359 19.766 1.00 84.56 275 GLY A CA 1
ATOM 2095 C C . GLY A 1 275 ? 2.458 8.343 20.989 1.00 84.56 275 GLY A C 1
ATOM 2096 O O . GLY A 1 275 ? 1.334 8.845 20.956 1.00 84.56 275 GLY A O 1
ATOM 2097 N N . THR A 1 276 ? 2.961 7.837 22.114 1.00 84.81 276 THR A N 1
ATOM 2098 C CA . THR A 1 276 ? 2.229 7.824 23.393 1.00 84.81 276 THR A CA 1
ATOM 2099 C C . THR A 1 276 ? 2.139 9.192 24.080 1.00 84.81 276 THR A C 1
ATOM 2101 O O . THR A 1 276 ? 1.516 9.315 25.131 1.00 84.81 276 THR A O 1
ATOM 2104 N N . VAL A 1 277 ? 2.720 10.245 23.496 1.00 81.38 277 VAL A N 1
ATOM 2105 C CA . VAL A 1 277 ? 2.784 11.590 24.099 1.00 81.38 277 VAL A CA 1
ATOM 2106 C C . VAL A 1 277 ? 1.411 12.242 24.221 1.00 81.38 277 VAL A C 1
ATOM 2108 O O . VAL A 1 277 ? 1.145 12.950 25.188 1.00 81.38 277 VAL A O 1
ATOM 2111 N N . ALA A 1 278 ? 0.541 12.033 23.236 1.00 82.31 278 ALA A N 1
ATOM 2112 C CA . ALA A 1 278 ? -0.823 12.532 23.265 1.00 82.31 278 ALA A CA 1
ATOM 2113 C C . ALA A 1 278 ? -1.693 11.735 22.293 1.00 82.31 278 ALA A C 1
ATOM 2115 O O . ALA A 1 278 ? -1.358 11.597 21.119 1.00 82.31 278 ALA A O 1
ATOM 2116 N N . MET A 1 279 ? -2.857 11.285 22.749 1.00 89.44 279 MET A N 1
ATOM 2117 C CA . MET A 1 279 ? -3.926 10.793 21.885 1.00 89.44 279 MET A CA 1
ATOM 2118 C C . MET A 1 279 ? -5.252 11.381 22.351 1.00 89.44 279 MET A C 1
ATOM 2120 O O . MET A 1 279 ? -5.515 11.483 23.547 1.00 89.44 279 MET A O 1
ATOM 2124 N N . GLY A 1 280 ? -6.087 11.784 21.398 1.00 91.50 280 GLY A N 1
ATOM 2125 C CA . GLY A 1 280 ? -7.459 12.202 21.653 1.00 91.50 280 GLY A CA 1
ATOM 2126 C C . GLY A 1 280 ? -8.394 11.300 20.871 1.00 91.50 280 GLY A C 1
ATOM 2127 O O . GLY A 1 280 ? -8.350 11.312 19.647 1.00 91.50 280 GLY A O 1
ATOM 2128 N N . LEU A 1 281 ? -9.228 10.514 21.534 1.00 93.56 281 LEU A N 1
ATOM 2129 C CA . LEU A 1 281 ? -10.133 9.573 20.877 1.00 93.56 281 LEU A CA 1
ATOM 2130 C C . LEU A 1 281 ? -11.562 9.915 21.271 1.00 93.56 281 LEU A C 1
ATOM 2132 O O . LEU A 1 281 ? -11.838 10.209 22.430 1.00 93.56 281 LEU A O 1
ATOM 2136 N N . VAL A 1 282 ? -12.475 9.899 20.306 1.00 95.12 282 VAL A N 1
ATOM 2137 C CA . VAL A 1 282 ? -13.897 10.137 20.558 1.00 95.12 282 VAL A CA 1
ATOM 2138 C C . VAL A 1 282 ? -14.686 8.978 19.986 1.00 95.12 282 VAL A C 1
ATOM 2140 O O . VAL A 1 282 ? -14.651 8.724 18.783 1.00 95.12 282 VAL A O 1
ATOM 2143 N N . SER A 1 283 ? -15.389 8.275 20.863 1.00 95.44 283 SER A N 1
ATOM 2144 C CA . SER A 1 283 ? -16.243 7.144 20.517 1.00 95.44 283 SER A CA 1
ATOM 2145 C C . SER A 1 283 ? -17.708 7.510 20.663 1.00 95.44 283 SER A C 1
ATOM 2147 O O . SER A 1 283 ? -18.068 8.377 21.454 1.00 95.44 283 SER A O 1
ATOM 2149 N N . ARG A 1 284 ? -18.552 6.827 19.904 1.00 95.62 284 ARG A N 1
ATOM 2150 C CA . ARG A 1 284 ? -19.999 6.976 19.904 1.00 95.62 284 ARG A CA 1
ATOM 2151 C C . ARG A 1 284 ? -20.621 5.606 20.106 1.00 95.62 284 ARG A C 1
ATOM 2153 O O . ARG A 1 284 ? -20.364 4.690 19.323 1.00 95.62 284 ARG A O 1
ATOM 2160 N N . LEU A 1 285 ? -21.387 5.503 21.184 1.00 95.75 285 LEU A N 1
ATOM 2161 C CA . LEU A 1 285 ? -21.883 4.258 21.758 1.00 95.75 285 LEU A CA 1
ATOM 2162 C C . LEU A 1 285 ? -23.422 4.286 21.847 1.00 95.75 285 LEU A C 1
ATOM 2164 O O . LEU A 1 285 ? -23.998 5.376 21.950 1.00 95.75 285 LEU A O 1
ATOM 2168 N N . PRO A 1 286 ? -24.100 3.126 21.834 1.00 94.12 286 PRO A N 1
ATOM 2169 C CA . PRO A 1 286 ? -25.559 3.054 21.868 1.00 94.12 286 PRO A CA 1
ATOM 2170 C C . PRO A 1 286 ? -26.097 3.303 23.285 1.00 94.12 286 PRO A C 1
ATOM 2172 O O . PRO A 1 286 ? -25.900 2.498 24.196 1.00 94.12 286 PRO A O 1
ATOM 2175 N N . ALA A 1 287 ? -26.815 4.414 23.477 1.00 92.19 287 ALA A N 1
ATOM 2176 C CA . ALA A 1 287 ? -27.367 4.791 24.780 1.00 92.19 287 ALA A CA 1
ATOM 2177 C C . ALA A 1 287 ? -28.459 3.828 25.259 1.00 92.19 287 ALA A C 1
ATOM 2179 O O . ALA A 1 287 ? -28.710 3.732 26.456 1.00 92.19 287 ALA A O 1
ATOM 2180 N N . ASP A 1 288 ? -29.120 3.112 24.351 1.00 89.88 288 ASP A N 1
ATOM 2181 C CA . ASP A 1 288 ? -30.186 2.168 24.700 1.00 89.88 288 ASP A CA 1
ATOM 2182 C C . ASP A 1 288 ? -29.657 0.879 25.340 1.00 89.88 288 ASP A C 1
ATOM 2184 O O . ASP A 1 288 ? -30.393 0.228 26.076 1.00 89.88 288 ASP A O 1
ATOM 2188 N N . LEU A 1 289 ? -28.367 0.576 25.153 1.00 89.12 289 LEU A N 1
ATOM 2189 C CA . LEU A 1 289 ? -27.691 -0.598 25.717 1.00 89.12 289 LEU A CA 1
ATOM 2190 C C . LEU A 1 289 ? -26.779 -0.260 26.904 1.00 89.12 289 LEU A C 1
ATOM 2192 O O . LEU A 1 289 ? -26.407 -1.147 27.669 1.00 89.12 289 LEU A O 1
ATOM 2196 N N . ILE A 1 290 ? -26.438 1.018 27.091 1.00 89.69 290 ILE A N 1
ATOM 2197 C CA . ILE A 1 290 ? -25.515 1.483 28.132 1.00 89.69 290 ILE A CA 1
ATOM 2198 C C . ILE A 1 290 ? -26.258 2.371 29.132 1.00 89.69 290 ILE A C 1
ATOM 2200 O O . ILE A 1 290 ? -26.903 3.349 28.758 1.00 89.69 290 ILE A O 1
ATOM 2204 N N . ASP A 1 291 ? -26.153 2.048 30.420 1.00 86.88 291 ASP A N 1
ATOM 2205 C CA . ASP A 1 291 ? -26.698 2.863 31.510 1.00 86.88 291 ASP A CA 1
ATOM 2206 C C . ASP A 1 291 ? -25.755 4.019 31.862 1.00 86.88 291 ASP A C 1
ATOM 2208 O O . ASP A 1 291 ? -26.160 5.180 31.916 1.00 86.88 291 ASP A O 1
ATOM 2212 N N . ARG A 1 292 ? -24.464 3.718 32.046 1.00 88.06 292 ARG A N 1
ATOM 2213 C CA . ARG A 1 292 ? -23.427 4.722 32.319 1.00 88.06 292 ARG A CA 1
ATOM 2214 C C . ARG A 1 292 ? -22.033 4.231 31.953 1.00 88.06 292 ARG A C 1
ATOM 2216 O O . ARG A 1 292 ? -21.756 3.037 32.001 1.00 88.06 292 ARG A O 1
ATOM 2223 N N . ILE A 1 293 ? -21.137 5.172 31.675 1.00 90.81 293 ILE A N 1
ATOM 2224 C CA . ILE A 1 293 ? -19.698 4.911 31.559 1.00 90.81 293 ILE A CA 1
ATOM 2225 C C . ILE A 1 293 ? -19.080 4.960 32.955 1.00 90.81 293 ILE A C 1
ATOM 2227 O O . ILE A 1 293 ? -19.345 5.890 33.717 1.00 90.81 293 ILE A O 1
ATOM 2231 N N . ILE A 1 294 ? -18.295 3.941 33.292 1.00 85.31 294 ILE A N 1
ATOM 2232 C CA . ILE A 1 294 ? -17.665 3.779 34.603 1.00 85.31 294 ILE A CA 1
ATOM 2233 C C . ILE A 1 294 ? -16.239 4.327 34.566 1.00 85.31 294 ILE A C 1
ATOM 2235 O O . ILE A 1 294 ? -15.877 5.133 35.420 1.00 85.31 294 ILE A O 1
ATOM 2239 N N . ASP A 1 295 ? -15.439 3.876 33.598 1.00 82.56 295 ASP A N 1
ATOM 2240 C CA . ASP A 1 295 ? -13.997 4.132 33.551 1.00 82.56 295 ASP A CA 1
ATOM 2241 C C . ASP A 1 295 ? -13.429 3.903 32.138 1.00 82.56 295 ASP A C 1
ATOM 2243 O O . ASP A 1 295 ? -14.072 3.274 31.296 1.00 82.56 295 ASP A O 1
ATOM 2247 N N . VAL A 1 296 ? -12.213 4.385 31.881 1.00 84.25 296 VAL A N 1
ATOM 2248 C CA . VAL A 1 296 ? -11.424 4.050 30.689 1.00 84.25 296 VAL A CA 1
ATOM 2249 C C . VAL A 1 296 ? -10.038 3.601 31.128 1.00 84.25 296 VAL A C 1
ATOM 2251 O O . VAL A 1 296 ? -9.299 4.356 31.759 1.00 84.25 296 VAL A O 1
ATOM 2254 N N . ARG A 1 297 ? -9.669 2.373 30.766 1.00 80.81 297 ARG A N 1
ATOM 2255 C CA . ARG A 1 297 ? -8.437 1.722 31.223 1.00 80.81 297 ARG A CA 1
ATOM 2256 C C . ARG A 1 297 ? -7.456 1.509 30.071 1.00 80.81 297 ARG A C 1
ATOM 2258 O O . ARG A 1 297 ? -7.898 1.174 28.969 1.00 80.81 297 ARG A O 1
ATOM 2265 N N . PRO A 1 298 ? -6.140 1.681 30.297 1.00 78.69 298 PRO A N 1
ATOM 2266 C CA . PRO A 1 298 ? -5.135 1.272 29.324 1.00 78.69 298 PRO A CA 1
ATOM 2267 C C . PRO A 1 298 ? -5.148 -0.250 29.140 1.00 78.69 298 PRO A C 1
ATOM 2269 O O . PRO A 1 298 ? -5.666 -0.987 29.976 1.00 78.69 298 PRO A O 1
ATOM 2272 N N . SER A 1 299 ? -4.557 -0.708 28.046 1.00 76.75 299 SER A N 1
ATOM 2273 C CA . SER A 1 299 ? -4.373 -2.113 27.692 1.00 76.75 299 SER A CA 1
ATOM 2274 C C . SER A 1 299 ? -2.900 -2.529 27.821 1.00 76.75 299 SER A C 1
ATOM 2276 O O . SER A 1 299 ? -2.052 -1.755 28.267 1.00 76.75 299 SER A O 1
ATOM 2278 N N . GLY A 1 300 ? -2.552 -3.729 27.342 1.00 70.62 300 GLY A N 1
ATOM 2279 C CA . GLY A 1 300 ? -1.159 -4.166 27.236 1.00 70.62 300 GLY A CA 1
ATOM 2280 C C . GLY A 1 300 ? -0.264 -3.289 26.346 1.00 70.62 300 GLY A C 1
ATOM 2281 O O . GLY A 1 300 ? 0.927 -3.178 26.630 1.00 70.62 300 GLY A O 1
ATOM 2282 N N . ILE A 1 301 ? -0.789 -2.634 25.302 1.00 74.56 301 ILE A N 1
ATOM 2283 C CA . ILE A 1 301 ? 0.028 -1.779 24.412 1.00 74.56 301 ILE A CA 1
ATOM 2284 C C . ILE A 1 301 ? 0.091 -0.323 24.889 1.00 74.56 301 ILE A C 1
ATOM 2286 O O . ILE A 1 301 ? 1.122 0.326 24.704 1.00 74.56 301 ILE A O 1
ATOM 2290 N N . SER A 1 302 ? -0.946 0.171 25.574 1.00 78.56 302 SER A N 1
ATOM 2291 C CA . SER A 1 302 ? -1.010 1.536 26.126 1.00 78.56 302 SER A CA 1
ATOM 2292 C C . SER A 1 302 ? -0.683 1.618 27.622 1.00 78.56 302 SER A C 1
ATOM 2294 O O . SER A 1 302 ? -0.815 2.677 28.229 1.00 78.56 302 SER A O 1
ATOM 2296 N N . VAL A 1 303 ? -0.226 0.524 28.234 1.00 75.50 303 VAL A N 1
ATOM 2297 C CA . VAL A 1 303 ? 0.226 0.504 29.632 1.00 75.50 303 VAL A CA 1
ATOM 2298 C C . VAL A 1 303 ? 1.232 1.630 29.913 1.00 75.50 303 VAL A C 1
ATOM 2300 O O . VAL A 1 303 ? 2.063 1.976 29.068 1.00 75.50 303 VAL A O 1
ATOM 2303 N N . GLY A 1 304 ? 1.118 2.236 31.093 1.00 73.12 304 GLY A N 1
ATOM 2304 C CA . GLY A 1 304 ? 1.856 3.443 31.468 1.00 73.12 304 GLY A CA 1
ATOM 2305 C C . GLY A 1 304 ? 1.165 4.744 31.048 1.00 73.12 304 GLY A C 1
ATOM 2306 O O . GLY A 1 304 ? 1.327 5.747 31.738 1.00 73.12 304 GLY A O 1
ATOM 2307 N N . MET A 1 305 ? 0.324 4.732 30.007 1.00 80.00 305 MET A N 1
ATOM 2308 C CA . MET A 1 305 ? -0.472 5.902 29.633 1.00 80.00 305 MET A CA 1
ATOM 2309 C C . MET A 1 305 ? -1.607 6.132 30.631 1.00 80.00 305 MET A C 1
ATOM 2311 O O . MET A 1 305 ? -2.271 5.195 31.078 1.00 80.00 305 MET A O 1
ATOM 2315 N N . GLN A 1 306 ? -1.853 7.398 30.951 1.00 77.19 306 GLN A N 1
ATOM 2316 C CA . GLN A 1 306 ? -2.901 7.823 31.869 1.00 77.19 306 GLN A CA 1
ATOM 2317 C C . GLN A 1 306 ? -3.953 8.644 31.122 1.00 77.19 306 GLN A C 1
ATOM 2319 O O . GLN A 1 306 ? -3.644 9.397 30.197 1.00 77.19 306 GLN A O 1
ATOM 2324 N N . SER A 1 307 ? -5.219 8.471 31.509 1.00 74.06 307 SER A N 1
ATOM 2325 C CA . SER A 1 307 ? -6.302 9.335 31.042 1.00 74.06 307 SER A CA 1
ATOM 2326 C C . SER A 1 307 ? -6.197 10.690 31.737 1.00 74.06 307 SER A C 1
ATOM 2328 O O . SER A 1 307 ? -6.462 10.803 32.931 1.00 74.06 307 SER A O 1
ATOM 2330 N N . GLU A 1 308 ? -5.856 11.719 30.968 1.00 72.12 308 GLU A N 1
ATOM 2331 C CA . GLU A 1 308 ? -5.756 13.111 31.417 1.00 72.12 308 GLU A CA 1
ATOM 2332 C C . GLU A 1 308 ? -7.134 13.785 31.480 1.00 72.12 308 GLU A C 1
ATOM 2334 O O . GLU A 1 308 ? -7.384 14.661 32.309 1.00 72.12 308 GLU A O 1
ATOM 2339 N N . ALA A 1 309 ? -8.054 13.377 30.600 1.00 77.06 309 ALA A N 1
ATOM 2340 C CA . ALA A 1 309 ? -9.430 13.859 30.602 1.00 77.06 309 ALA A CA 1
ATOM 2341 C C . ALA A 1 309 ? -10.386 12.822 30.005 1.00 77.06 309 ALA A C 1
ATOM 2343 O O . ALA A 1 309 ? -10.174 12.352 28.887 1.00 77.06 309 ALA A O 1
ATOM 2344 N N . LEU A 1 310 ? -11.476 12.548 30.723 1.00 86.94 310 LEU A N 1
ATOM 2345 C CA . LEU A 1 310 ? -12.624 11.781 30.245 1.00 86.94 310 LEU A CA 1
ATOM 2346 C C . LEU A 1 310 ? -13.841 12.707 30.189 1.00 86.94 310 LEU A C 1
ATOM 2348 O O . LEU A 1 310 ? -14.161 13.381 31.169 1.00 86.94 310 LEU A O 1
ATOM 2352 N N . ASN A 1 311 ? -14.516 12.737 29.047 1.00 91.19 311 ASN A N 1
ATOM 2353 C CA . ASN A 1 311 ? -15.741 13.493 28.840 1.00 91.19 311 ASN A CA 1
ATOM 2354 C C . ASN A 1 311 ? -16.822 12.569 28.279 1.00 91.19 311 ASN A C 1
ATOM 2356 O O . ASN A 1 311 ? -16.611 11.928 27.251 1.00 91.19 311 ASN A O 1
ATOM 2360 N N . VAL A 1 312 ? -17.973 12.521 28.941 1.00 93.69 312 VAL A N 1
ATOM 2361 C CA . VAL A 1 312 ? -19.121 11.705 28.536 1.00 93.69 312 VAL A CA 1
ATOM 2362 C C . VAL A 1 312 ? -20.284 12.651 28.294 1.00 93.69 312 VAL A C 1
ATOM 2364 O O . VAL A 1 312 ? -20.710 13.348 29.212 1.00 93.69 312 VAL A O 1
ATOM 2367 N N . LEU A 1 313 ? -20.763 12.703 27.054 1.00 93.94 313 LEU A N 1
ATOM 2368 C CA . LEU A 1 313 ? -21.834 13.595 26.626 1.00 93.94 313 LEU A CA 1
ATOM 2369 C C . LEU A 1 313 ? -23.004 12.788 26.074 1.00 93.94 313 LEU A C 1
ATOM 2371 O O . LEU A 1 313 ? -22.829 11.899 25.241 1.00 93.94 313 LEU A O 1
ATOM 2375 N N . THR A 1 314 ? -24.210 13.144 26.494 1.00 93.81 314 THR A N 1
ATOM 2376 C CA . THR A 1 314 ? -25.463 12.672 25.896 1.00 93.81 314 THR A CA 1
ATOM 2377 C C . THR A 1 314 ? -26.095 13.769 25.035 1.00 93.81 314 THR A C 1
ATOM 2379 O O . THR A 1 314 ? -25.675 14.928 25.080 1.00 93.81 314 THR A O 1
ATOM 2382 N N . HIS A 1 315 ? -27.160 13.442 24.293 1.00 91.69 315 HIS A N 1
ATOM 2383 C CA . HIS A 1 315 ? -27.952 14.446 23.565 1.00 91.69 315 HIS A CA 1
ATOM 2384 C C . HIS A 1 315 ? -28.461 15.582 24.475 1.00 91.69 315 HIS A C 1
ATOM 2386 O O . HIS A 1 315 ? -28.539 16.735 24.051 1.00 91.69 315 HIS A O 1
ATOM 2392 N N . ALA A 1 316 ? -28.782 15.274 25.739 1.00 92.38 316 ALA A N 1
ATOM 2393 C CA . ALA A 1 316 ? -29.244 16.268 26.706 1.00 92.38 316 ALA A CA 1
ATOM 2394 C C . ALA A 1 316 ? -28.138 17.261 27.104 1.00 92.38 316 ALA A C 1
ATOM 2396 O O . ALA A 1 316 ? -28.430 18.433 27.347 1.00 92.38 316 ALA A O 1
ATOM 2397 N N . ASP A 1 317 ? -26.883 16.806 27.137 1.00 93.81 317 ASP A N 1
ATOM 2398 C CA . ASP A 1 317 ? -25.719 17.641 27.452 1.00 93.81 317 ASP A CA 1
ATOM 2399 C C . ASP A 1 317 ? -25.269 18.459 26.235 1.00 93.81 317 ASP A C 1
ATOM 2401 O O . ASP A 1 317 ? -24.859 19.615 26.358 1.00 93.81 317 ASP A O 1
ATOM 2405 N N . ASN A 1 318 ? -25.351 17.861 25.043 1.00 92.38 318 ASN A N 1
ATOM 2406 C CA . ASN A 1 318 ? -24.928 18.463 23.788 1.00 92.38 318 ASN A CA 1
ATOM 2407 C C . ASN A 1 318 ? -25.828 17.997 22.622 1.00 92.38 318 ASN A C 1
ATOM 2409 O O . ASN A 1 318 ? -25.680 16.865 22.162 1.00 92.38 318 ASN A O 1
ATOM 2413 N N . PRO A 1 319 ? -26.667 18.881 22.043 1.00 93.38 319 PRO A N 1
ATOM 2414 C CA . PRO A 1 319 ? -27.571 18.530 20.942 1.00 93.38 319 PRO A CA 1
ATOM 2415 C C . PRO A 1 319 ? -26.897 18.054 19.643 1.00 93.38 319 PRO A C 1
ATOM 2417 O O . PRO A 1 319 ? -27.590 17.608 18.732 1.00 93.38 319 PRO A O 1
ATOM 2420 N N . SER A 1 320 ? -25.569 18.190 19.511 1.00 91.31 320 SER A N 1
ATOM 2421 C CA . SER A 1 320 ? -24.819 17.631 18.372 1.00 91.31 320 SER A CA 1
ATOM 2422 C C . SER A 1 320 ? -24.562 16.124 18.486 1.00 91.31 320 SER A C 1
ATOM 2424 O O . SER A 1 320 ? -24.322 15.479 17.465 1.00 91.31 320 SER A O 1
ATOM 2426 N N . VAL A 1 321 ? -24.672 15.560 19.693 1.00 93.31 321 VAL A N 1
ATOM 2427 C CA . VAL A 1 321 ? -24.732 14.111 19.911 1.00 93.31 321 VAL A CA 1
ATOM 2428 C C . VAL A 1 321 ? -26.114 13.640 19.454 1.00 93.31 321 VAL A C 1
ATOM 2430 O O . VAL A 1 321 ? -27.095 14.205 19.926 1.00 93.31 321 VAL A O 1
ATOM 2433 N N . PRO A 1 322 ? -26.261 12.661 18.549 1.00 94.06 322 PRO A N 1
ATOM 2434 C CA . PRO A 1 322 ? -27.580 12.168 18.145 1.00 94.06 322 PRO A CA 1
ATOM 2435 C C . PRO A 1 322 ? -28.395 11.589 19.315 1.00 94.06 322 PRO A C 1
ATOM 2437 O O . PRO A 1 322 ? -27.833 11.050 20.269 1.00 94.06 322 PRO A O 1
ATOM 2440 N N . GLU A 1 323 ? -29.728 11.673 19.241 1.00 92.75 323 GLU A N 1
ATOM 2441 C CA . GLU A 1 323 ? -30.602 10.966 20.190 1.00 92.75 323 GLU A CA 1
ATOM 2442 C C . GLU A 1 323 ? -30.318 9.452 20.154 1.00 92.75 323 GLU A C 1
ATOM 2444 O O . GLU A 1 323 ? -30.033 8.892 19.095 1.00 92.75 323 GLU A O 1
ATOM 2449 N N . GLY A 1 324 ? -30.366 8.793 21.317 1.00 91.31 324 GLY A N 1
ATOM 2450 C CA . GLY A 1 324 ? -30.038 7.366 21.446 1.00 91.31 324 GLY A CA 1
ATOM 2451 C C . GLY A 1 324 ? -28.536 7.049 21.451 1.00 91.31 324 GLY A C 1
ATOM 2452 O O . GLY A 1 324 ? -28.161 5.878 21.428 1.00 91.31 324 GLY A O 1
ATOM 2453 N N . GLN A 1 325 ? -27.655 8.056 21.504 1.00 94.38 325 GLN A N 1
ATOM 2454 C CA . GLN A 1 325 ? -26.202 7.858 21.536 1.00 94.38 325 GLN A CA 1
ATOM 2455 C C . GLN A 1 325 ? -25.514 8.570 22.703 1.00 94.38 325 GLN A C 1
ATOM 2457 O O . GLN A 1 325 ? -25.989 9.581 23.225 1.00 94.38 325 GLN A O 1
ATOM 2462 N N . ILE A 1 326 ? -24.367 8.016 23.092 1.00 95.50 326 ILE A N 1
ATOM 2463 C CA . ILE A 1 326 ? -23.434 8.575 24.071 1.00 95.50 326 ILE A CA 1
ATOM 2464 C C . ILE A 1 326 ? -22.115 8.838 23.348 1.00 95.50 326 ILE A C 1
ATOM 2466 O O . ILE A 1 326 ? -21.585 7.940 22.693 1.00 95.50 326 ILE A O 1
ATOM 2470 N N . GLU A 1 327 ? -21.569 10.045 23.473 1.00 96.12 327 GLU A N 1
ATOM 2471 C CA . GLU A 1 327 ? -20.210 10.358 23.032 1.00 96.12 327 GLU A CA 1
ATOM 2472 C C . GLU A 1 327 ? -19.236 10.281 24.208 1.00 96.12 327 GLU A C 1
ATOM 2474 O O . GLU A 1 327 ? -19.418 10.941 25.230 1.00 96.12 327 GLU A O 1
ATOM 2479 N N . VAL A 1 328 ? -18.185 9.479 24.045 1.00 95.19 328 VAL A N 1
ATOM 2480 C CA . VAL A 1 328 ? -17.110 9.296 25.022 1.00 95.19 328 VAL A CA 1
ATOM 2481 C C . VAL A 1 328 ? -15.822 9.834 24.420 1.00 95.19 328 VAL A C 1
ATOM 2483 O O . VAL A 1 328 ? -15.218 9.205 23.551 1.00 95.19 328 VAL A O 1
ATOM 2486 N N . GLY A 1 329 ? -15.420 11.021 24.863 1.00 93.31 329 GLY A N 1
ATOM 2487 C CA . GLY A 1 329 ? -14.148 11.642 24.521 1.00 93.31 329 GLY A CA 1
ATOM 2488 C C . GLY A 1 329 ? -13.094 11.340 25.580 1.00 93.31 329 GLY A C 1
ATOM 2489 O O . GLY A 1 329 ? -13.319 11.588 26.762 1.00 93.31 329 GLY A O 1
ATOM 2490 N N . MET A 1 330 ? -11.935 10.851 25.159 1.00 90.75 330 MET A N 1
ATOM 2491 C CA . MET A 1 330 ? -10.789 10.575 26.021 1.00 90.75 330 MET A CA 1
ATOM 2492 C C . MET A 1 330 ? -9.544 11.285 25.492 1.00 90.75 330 MET A C 1
ATOM 2494 O O . MET A 1 330 ? -9.263 11.255 24.294 1.00 90.75 330 MET A O 1
ATOM 2498 N N . SER A 1 331 ? -8.803 11.919 26.396 1.00 88.50 331 SER A N 1
ATOM 2499 C CA . SER A 1 331 ? -7.450 12.415 26.147 1.00 88.50 331 SER A CA 1
ATOM 2500 C C . SER A 1 331 ? -6.491 11.632 27.028 1.00 88.50 331 SER A C 1
ATOM 2502 O O . SER A 1 331 ? -6.654 11.613 28.247 1.00 88.50 331 SER A O 1
ATOM 2504 N N . VAL A 1 332 ? -5.506 10.993 26.414 1.00 83.56 332 VAL A N 1
ATOM 2505 C CA . VAL A 1 332 ? -4.565 10.088 27.079 1.00 83.56 332 VAL A CA 1
ATOM 2506 C C . VAL A 1 332 ? -3.136 10.472 26.716 1.00 83.56 332 VAL A C 1
ATOM 2508 O O . VAL A 1 332 ? -2.864 10.878 25.582 1.00 83.56 332 VAL A O 1
ATOM 2511 N N . ALA A 1 333 ? -2.231 10.358 27.679 1.00 84.25 333 ALA A N 1
ATOM 2512 C CA . ALA A 1 333 ? -0.816 10.653 27.502 1.00 84.25 333 ALA A CA 1
ATOM 2513 C C . ALA A 1 333 ? 0.032 9.751 28.402 1.00 84.25 333 ALA A C 1
ATOM 2515 O O . ALA A 1 333 ? -0.392 9.354 29.487 1.00 84.25 333 ALA A O 1
ATOM 2516 N N . ASP A 1 334 ? 1.236 9.422 27.950 1.00 83.19 334 ASP A N 1
ATOM 2517 C CA . ASP A 1 334 ? 2.264 8.832 28.799 1.00 83.19 334 ASP A CA 1
ATOM 2518 C C . ASP A 1 334 ? 2.921 9.942 29.641 1.00 83.19 334 ASP A C 1
ATOM 2520 O O . ASP A 1 334 ? 3.465 10.893 29.071 1.00 83.19 334 ASP A O 1
ATOM 2524 N N . PRO A 1 335 ? 2.890 9.863 30.984 1.00 75.38 335 PRO A N 1
ATOM 2525 C CA . PRO A 1 335 ? 3.616 10.799 31.840 1.00 75.38 335 PRO A CA 1
ATOM 2526 C C . PRO A 1 335 ? 5.143 10.577 31.798 1.00 75.38 335 PRO A C 1
ATOM 2528 O O . PRO A 1 335 ? 5.901 11.379 32.350 1.00 75.38 335 PRO A O 1
ATOM 2531 N N . GLY A 1 336 ? 5.599 9.471 31.204 1.00 72.44 336 GLY A N 1
ATOM 2532 C CA . GLY A 1 336 ? 6.993 9.105 30.993 1.00 72.44 336 GLY A CA 1
ATOM 2533 C C . GLY A 1 336 ? 7.574 9.588 29.652 1.00 72.44 336 GLY A C 1
ATOM 2534 O O . GLY A 1 336 ? 7.056 10.512 29.026 1.00 72.44 336 GLY A O 1
ATOM 2535 N N . PRO A 1 337 ? 8.715 9.018 29.214 1.00 71.50 337 PRO A N 1
ATOM 2536 C CA . PRO A 1 337 ? 9.283 9.328 27.909 1.00 71.50 337 PRO A CA 1
ATOM 2537 C C . PRO A 1 337 ? 8.361 8.842 26.787 1.00 71.50 337 PRO A C 1
ATOM 2539 O O . PRO A 1 337 ? 7.811 7.744 26.855 1.00 71.50 337 PRO A O 1
ATOM 2542 N N . ALA A 1 338 ? 8.259 9.654 25.735 1.00 70.50 338 ALA A N 1
ATOM 2543 C CA . ALA A 1 338 ? 7.581 9.295 24.498 1.00 70.50 338 ALA A CA 1
ATOM 2544 C C . ALA A 1 338 ? 8.069 7.936 23.976 1.00 70.50 338 ALA A C 1
ATOM 2546 O O . ALA A 1 338 ? 9.277 7.689 23.929 1.00 70.50 338 ALA A O 1
ATOM 2547 N N . ARG A 1 339 ? 7.133 7.088 23.548 1.00 79.81 339 ARG A N 1
ATOM 2548 C CA . ARG A 1 339 ? 7.426 5.867 22.794 1.00 79.81 339 ARG A CA 1
ATOM 2549 C C . ARG A 1 339 ? 6.453 5.716 21.633 1.00 79.81 339 ARG A C 1
ATOM 2551 O O . ARG A 1 339 ? 5.302 6.137 21.732 1.00 79.81 339 ARG A O 1
ATOM 2558 N N . SER A 1 340 ? 6.904 5.084 20.561 1.00 82.69 340 SER A N 1
ATOM 2559 C CA . SER A 1 340 ? 6.044 4.651 19.464 1.00 82.69 340 SER A CA 1
ATOM 2560 C C . SER A 1 340 ? 5.360 3.331 19.783 1.00 82.69 340 SER A C 1
ATOM 2562 O O . SER A 1 340 ? 5.977 2.391 20.292 1.00 82.69 340 SER A O 1
ATOM 2564 N N . LEU A 1 341 ? 4.081 3.247 19.436 1.00 82.38 341 LEU A N 1
ATOM 2565 C CA . LEU A 1 341 ? 3.344 1.995 19.376 1.00 82.38 341 LEU A CA 1
ATOM 2566 C C . LEU A 1 341 ? 3.419 1.418 17.963 1.00 82.38 341 LEU A C 1
ATOM 2568 O O . LEU A 1 341 ? 3.210 2.127 16.973 1.00 82.38 341 LEU A O 1
ATOM 2572 N N . TYR A 1 342 ? 3.647 0.109 17.905 1.00 80.94 342 TYR A N 1
ATOM 2573 C CA . TYR A 1 342 ? 3.659 -0.683 16.682 1.00 80.94 342 TYR A CA 1
ATOM 2574 C C . TYR A 1 342 ? 2.783 -1.924 16.850 1.00 80.94 342 TYR A C 1
ATOM 2576 O O . TYR A 1 342 ? 2.684 -2.467 17.951 1.00 80.94 342 TYR A O 1
ATOM 2584 N N . GLY A 1 343 ? 2.189 -2.390 15.751 1.00 78.25 343 GLY A N 1
ATOM 2585 C CA . GLY A 1 343 ? 1.461 -3.659 15.700 1.00 78.25 343 GLY A CA 1
ATOM 2586 C C . GLY A 1 343 ? -0.060 -3.510 15.712 1.00 78.25 343 GLY A C 1
ATOM 2587 O O . GLY A 1 343 ? -0.610 -2.571 15.133 1.00 78.25 343 GLY A O 1
ATOM 2588 N N . ALA A 1 344 ? -0.741 -4.481 16.307 1.00 83.38 344 ALA A N 1
ATOM 2589 C CA . ALA A 1 344 ? -2.193 -4.536 16.417 1.00 83.38 344 ALA A CA 1
ATOM 2590 C C . ALA A 1 344 ? -2.604 -4.904 17.850 1.00 83.38 344 ALA A C 1
ATOM 2592 O O . ALA A 1 344 ? -1.767 -5.307 18.659 1.00 83.38 344 ALA A O 1
ATOM 2593 N N . GLY A 1 345 ? -3.883 -4.708 18.155 1.00 83.19 345 GLY A N 1
ATOM 2594 C CA . GLY A 1 345 ? -4.493 -5.069 19.429 1.00 83.19 345 GLY A CA 1
ATOM 2595 C C . GLY A 1 345 ? -5.221 -3.913 20.108 1.00 83.19 345 GLY A C 1
ATOM 2596 O O . GLY A 1 345 ? -5.298 -2.791 19.591 1.00 83.19 345 GLY A O 1
ATOM 2597 N N . VAL A 1 346 ? -5.780 -4.200 21.282 1.00 84.12 346 VAL A N 1
ATOM 2598 C CA . VAL A 1 346 ? -6.584 -3.260 22.084 1.00 84.12 346 VAL A CA 1
ATOM 2599 C C . VAL A 1 346 ? -5.750 -2.055 22.504 1.00 84.12 346 VAL A C 1
ATOM 2601 O O . VAL A 1 346 ? -4.738 -2.256 23.151 1.00 84.12 346 VAL A O 1
ATOM 2604 N N . LEU A 1 347 ? -6.158 -0.812 22.236 1.00 85.81 347 LEU A N 1
ATOM 2605 C CA . LEU A 1 347 ? -5.547 0.397 22.816 1.00 85.81 347 LEU A CA 1
ATOM 2606 C C . LEU A 1 347 ? -6.113 0.722 24.192 1.00 85.81 347 LEU A C 1
ATOM 2608 O O . LEU A 1 347 ? -5.350 0.962 25.118 1.00 85.81 347 LEU A O 1
ATOM 2612 N N . TYR A 1 348 ? -7.434 0.784 24.322 1.00 85.56 348 TYR A N 1
ATOM 2613 C CA . TYR A 1 348 ? -8.105 1.186 25.556 1.00 85.56 348 TYR A CA 1
ATOM 2614 C C . TYR A 1 348 ? -9.384 0.394 25.750 1.00 85.56 348 TYR A C 1
ATOM 2616 O O . TYR A 1 348 ? -10.078 0.068 24.793 1.00 85.56 348 TYR A O 1
ATOM 2624 N N . ASN A 1 349 ? -9.709 0.157 27.011 1.00 85.25 349 ASN A N 1
ATOM 2625 C CA . ASN A 1 349 ? -10.922 -0.510 27.441 1.00 85.25 349 ASN A CA 1
ATOM 2626 C C . ASN A 1 349 ? -11.870 0.530 28.033 1.00 85.25 349 ASN A C 1
ATOM 2628 O O . ASN A 1 349 ? -11.579 1.092 29.089 1.00 85.25 349 ASN A O 1
ATOM 2632 N N . ILE A 1 350 ? -12.997 0.798 27.368 1.00 88.31 350 ILE A N 1
ATOM 2633 C CA . ILE A 1 350 ? -14.078 1.589 27.967 1.00 88.31 350 ILE A CA 1
ATOM 2634 C C . ILE A 1 350 ? -14.923 0.641 28.810 1.00 88.31 350 ILE A C 1
ATOM 2636 O O . ILE A 1 350 ? -15.530 -0.285 28.281 1.00 88.31 350 ILE A O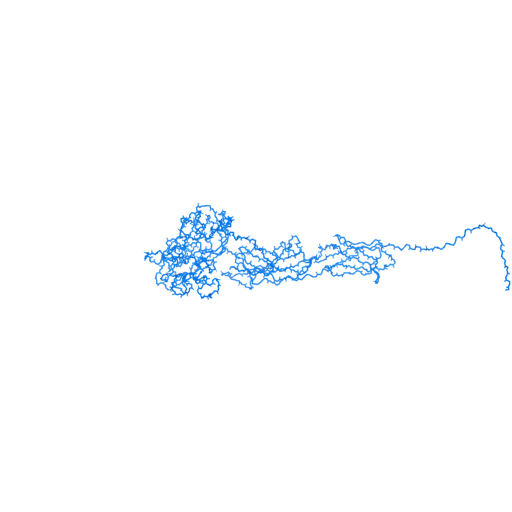 1
ATOM 2640 N N . VAL A 1 351 ? -14.969 0.883 30.115 1.00 85.69 351 VAL A N 1
ATOM 2641 C CA . VAL A 1 351 ? -15.782 0.112 31.054 1.00 85.69 351 VAL A CA 1
ATOM 2642 C C . VAL A 1 351 ? -17.120 0.817 31.215 1.00 85.69 351 VAL A C 1
ATOM 2644 O O . VAL A 1 351 ? -17.180 1.988 31.604 1.00 85.69 351 VAL A O 1
ATOM 2647 N N . ALA A 1 352 ? -18.203 0.109 30.922 1.00 87.19 352 ALA A N 1
ATOM 2648 C CA . ALA A 1 352 ? -19.559 0.631 30.984 1.00 87.19 352 ALA A CA 1
ATOM 2649 C C . ALA A 1 352 ? -20.463 -0.294 31.800 1.00 87.19 352 ALA A C 1
ATOM 2651 O O . ALA A 1 352 ? -20.204 -1.482 31.924 1.00 87.19 352 ALA A O 1
ATOM 2652 N N . GLN A 1 353 ? -21.540 0.254 32.354 1.00 85.50 353 GLN A N 1
ATOM 2653 C CA . GLN A 1 353 ? -22.626 -0.539 32.916 1.00 85.50 353 GLN A CA 1
ATOM 2654 C C . GLN A 1 353 ? -23.674 -0.777 31.830 1.00 85.50 353 GLN A C 1
ATOM 2656 O O . GLN A 1 353 ? -24.224 0.190 31.294 1.00 85.50 353 GLN A O 1
ATOM 2661 N N . ALA A 1 354 ? -23.947 -2.040 31.510 1.00 83.75 354 ALA A N 1
ATOM 2662 C CA . ALA A 1 354 ? -24.941 -2.411 30.510 1.00 83.75 354 ALA A CA 1
ATOM 2663 C C . ALA A 1 354 ? -26.372 -2.369 31.076 1.00 83.75 354 ALA A C 1
ATOM 2665 O O . ALA A 1 354 ? -26.600 -2.536 32.278 1.00 83.75 354 ALA A O 1
ATOM 2666 N N . LYS A 1 355 ? -27.356 -2.153 30.198 1.00 82.75 355 LYS A N 1
ATOM 2667 C CA . LYS A 1 355 ? -28.787 -2.259 30.520 1.00 82.75 355 LYS A CA 1
ATOM 2668 C C . LYS A 1 355 ? -29.256 -3.707 30.362 1.00 82.75 355 LYS A C 1
ATOM 2670 O O . LYS A 1 355 ? -28.958 -4.350 29.366 1.00 82.75 355 LYS A O 1
ATOM 2675 N N . ILE A 1 356 ? -30.005 -4.204 31.347 1.00 68.44 356 ILE A N 1
ATOM 2676 C CA . ILE A 1 356 ? -30.497 -5.595 31.393 1.00 68.44 356 ILE A CA 1
ATOM 2677 C C . ILE A 1 356 ? -31.787 -5.744 30.582 1.00 68.44 356 ILE A C 1
ATOM 2679 O O . ILE A 1 356 ? -32.667 -4.886 30.696 1.00 68.44 356 ILE A O 1
ATOM 2683 N N . GLY A 1 357 ? -31.956 -6.869 29.878 1.00 66.69 357 GLY A N 1
ATOM 2684 C CA . GLY A 1 357 ? -33.227 -7.248 29.257 1.00 66.69 357 GLY A CA 1
ATOM 2685 C C . GLY A 1 357 ? -33.550 -6.464 27.988 1.00 66.69 357 GLY A C 1
ATOM 2686 O O . GLY A 1 357 ? -34.722 -6.321 27.633 1.00 66.69 357 GLY A O 1
ATOM 2687 N N . VAL A 1 358 ? -32.519 -5.922 27.341 1.00 68.12 358 VAL A N 1
ATOM 2688 C CA . VAL A 1 358 ? -32.602 -5.391 25.982 1.00 68.12 358 VAL A CA 1
ATOM 2689 C C . VAL A 1 358 ? -32.198 -6.526 25.054 1.00 68.12 358 VAL A C 1
ATOM 2691 O O . VAL A 1 358 ? -31.146 -7.099 25.270 1.00 68.12 358 VAL A O 1
ATOM 2694 N N . ASP A 1 359 ? -33.023 -6.852 24.060 1.00 73.06 359 ASP A N 1
ATOM 2695 C CA . ASP A 1 359 ? -32.760 -7.887 23.047 1.00 73.06 359 ASP A CA 1
ATOM 2696 C C . ASP A 1 359 ? -32.517 -7.193 21.697 1.00 73.06 359 ASP A C 1
ATOM 2698 O O . ASP A 1 359 ? -33.375 -7.182 20.812 1.00 73.06 359 ASP A O 1
ATOM 2702 N N . ASP A 1 360 ? -31.411 -6.447 21.617 1.00 83.38 360 ASP A N 1
ATOM 2703 C CA . ASP A 1 360 ? -31.046 -5.636 20.450 1.00 83.38 360 ASP A CA 1
ATOM 2704 C C . ASP A 1 360 ? -29.520 -5.451 20.340 1.00 83.38 360 ASP A C 1
ATOM 2706 O O . ASP A 1 360 ? -28.768 -5.723 21.282 1.00 83.38 360 ASP A O 1
ATOM 2710 N N . CYS A 1 361 ? -29.068 -4.955 19.188 1.00 89.31 361 CYS A N 1
ATOM 2711 C CA . CYS A 1 361 ? -27.687 -4.571 18.916 1.00 89.31 361 CYS A CA 1
ATOM 2712 C C . CYS A 1 361 ? -27.581 -3.082 18.563 1.00 89.31 361 CYS A C 1
ATOM 2714 O O . CYS A 1 361 ? -28.432 -2.517 17.880 1.00 89.31 361 CYS A O 1
ATOM 2716 N N . GLY A 1 362 ? -26.480 -2.447 18.957 1.00 91.56 362 GLY A N 1
ATOM 2717 C CA . GLY A 1 362 ? -26.173 -1.056 18.637 1.00 91.56 362 GLY A CA 1
ATOM 2718 C C . GLY A 1 362 ? -24.752 -0.867 18.114 1.00 91.56 362 GLY A C 1
ATOM 2719 O O . GLY A 1 362 ? -23.825 -1.560 18.528 1.00 91.56 362 GLY A O 1
ATOM 2720 N N . ASP A 1 363 ? -24.573 0.099 17.211 1.00 94.06 363 ASP A N 1
ATOM 2721 C CA . ASP A 1 363 ? -23.271 0.426 16.618 1.00 94.06 363 ASP A CA 1
ATOM 2722 C C . ASP A 1 363 ? -22.284 0.962 17.669 1.00 94.06 363 ASP A C 1
ATOM 2724 O O . ASP A 1 363 ? -22.572 1.926 18.383 1.00 94.06 363 ASP A O 1
ATOM 2728 N N . LEU A 1 364 ? -21.067 0.418 17.663 1.00 94.38 364 LEU A N 1
ATOM 2729 C CA . LEU A 1 364 ? -19.893 1.004 18.305 1.00 94.38 364 LEU A CA 1
ATOM 2730 C C . LEU A 1 364 ? -19.050 1.688 17.230 1.00 94.38 364 LEU A C 1
ATOM 2732 O O . LEU A 1 364 ? -18.650 1.063 16.248 1.00 94.38 364 LEU A O 1
ATOM 2736 N N . SER A 1 365 ? -18.772 2.982 17.376 1.00 95.12 365 SER A N 1
ATOM 2737 C CA . SER A 1 365 ? -18.055 3.726 16.334 1.00 95.12 365 SER A CA 1
ATOM 2738 C C . SER A 1 365 ? -17.084 4.756 16.889 1.00 95.12 365 SER A C 1
ATOM 2740 O O . SER A 1 365 ? -17.261 5.277 17.987 1.00 95.12 365 SER A O 1
ATOM 2742 N N . ILE A 1 366 ? -16.054 5.066 16.104 1.00 95.25 366 ILE A N 1
ATOM 2743 C CA . ILE A 1 366 ? -15.069 6.105 16.409 1.00 95.25 366 ILE A CA 1
ATOM 2744 C C . ILE A 1 366 ? -15.332 7.301 15.498 1.00 95.25 366 ILE A C 1
ATOM 2746 O O . ILE A 1 366 ? -15.462 7.161 14.281 1.00 95.25 366 ILE A O 1
ATOM 2750 N N . LEU A 1 367 ? -15.391 8.496 16.076 1.00 93.88 367 LEU A N 1
ATOM 2751 C CA . LEU A 1 367 ? -15.574 9.737 15.334 1.00 93.88 367 LEU A CA 1
ATOM 2752 C C . LEU A 1 367 ? -14.224 10.215 14.806 1.00 93.88 367 LEU A C 1
ATOM 2754 O O . LEU A 1 367 ? -13.490 10.934 15.489 1.00 93.88 367 LEU A O 1
ATOM 2758 N N . ARG A 1 368 ? -13.904 9.811 13.573 1.00 90.50 368 ARG A N 1
ATOM 2759 C CA . ARG A 1 368 ? -12.640 10.126 12.888 1.00 90.50 368 ARG A CA 1
ATOM 2760 C C . ARG A 1 368 ? -12.301 11.619 12.910 1.00 90.50 368 ARG A C 1
ATOM 2762 O O . ARG A 1 368 ? -11.182 11.971 13.254 1.00 90.50 368 ARG A O 1
ATOM 2769 N N . ASP A 1 369 ? -13.270 12.491 12.631 1.00 89.94 369 ASP A N 1
ATOM 2770 C CA . ASP A 1 369 ? -13.044 13.945 12.541 1.00 89.94 369 ASP A CA 1
ATOM 2771 C C . ASP A 1 369 ? -12.764 14.617 13.895 1.00 89.94 369 ASP A C 1
ATOM 2773 O O . ASP A 1 369 ? -12.197 15.713 13.956 1.00 89.94 369 ASP A O 1
ATOM 2777 N N . GLN A 1 370 ? -13.159 13.964 14.990 1.00 92.56 370 GLN A N 1
ATOM 2778 C CA . GLN A 1 370 ? -12.930 14.445 16.351 1.00 92.56 370 GLN A CA 1
ATOM 2779 C C . GLN A 1 370 ? -11.730 13.760 17.020 1.00 92.56 370 GLN A C 1
ATOM 2781 O O . GLN A 1 370 ? -11.160 14.311 17.962 1.00 92.56 370 GLN A O 1
ATOM 2786 N N . SER A 1 371 ? -11.315 12.601 16.507 1.00 94.00 371 SER A N 1
ATOM 2787 C CA . SER A 1 371 ? -10.193 11.818 17.021 1.00 94.00 371 SER A CA 1
ATOM 2788 C C . SER A 1 371 ? -8.867 12.248 16.380 1.00 94.00 371 SER A C 1
ATOM 2790 O O . SER A 1 371 ? -8.805 12.662 15.222 1.00 94.00 371 SER A O 1
ATOM 2792 N N . ARG A 1 372 ? -7.780 12.199 17.149 1.00 92.75 372 ARG A N 1
ATOM 2793 C CA . ARG A 1 372 ? -6.441 12.653 16.769 1.00 92.75 372 ARG A CA 1
ATOM 2794 C C . ARG A 1 372 ? -5.387 11.750 17.390 1.00 92.75 372 ARG A C 1
ATOM 2796 O O . ARG A 1 372 ? -5.343 11.580 18.606 1.00 92.75 372 ARG A O 1
ATOM 2803 N N . LEU A 1 373 ? -4.508 11.254 16.534 1.00 91.00 373 LEU A N 1
ATOM 2804 C CA . LEU A 1 373 ? -3.307 10.517 16.891 1.00 91.00 373 LEU A CA 1
ATOM 2805 C C . LEU A 1 373 ? -2.098 11.278 16.357 1.00 91.00 373 LEU A C 1
ATOM 2807 O O . LEU A 1 373 ? -2.195 11.925 15.307 1.00 91.00 373 LEU A O 1
ATOM 2811 N N . TYR A 1 374 ? -0.988 11.212 17.080 1.00 89.19 374 TYR A N 1
ATOM 2812 C CA . TYR A 1 374 ? 0.242 11.915 16.741 1.00 89.19 374 TYR A CA 1
ATOM 2813 C C . TYR A 1 374 ? 1.416 10.945 16.702 1.00 89.19 374 TYR A C 1
ATOM 2815 O O . TYR A 1 374 ? 1.359 9.884 17.320 1.00 89.19 374 TYR A O 1
ATOM 2823 N N . GLU A 1 375 ? 2.464 11.313 15.975 1.00 87.94 375 GLU A N 1
ATOM 2824 C CA . GLU A 1 375 ? 3.769 10.660 16.072 1.00 87.94 375 GLU A CA 1
ATOM 2825 C C . GLU A 1 375 ? 4.471 11.059 17.385 1.00 87.94 375 GLU A C 1
ATOM 2827 O O . GLU A 1 375 ? 3.937 11.834 18.187 1.00 87.94 375 GLU A O 1
ATOM 2832 N N . GLU A 1 376 ? 5.670 10.529 17.643 1.00 81.19 376 GLU A N 1
ATOM 2833 C CA . GLU A 1 376 ? 6.426 10.815 18.879 1.00 81.19 376 GLU A CA 1
ATOM 2834 C C . GLU A 1 376 ? 6.713 12.307 19.105 1.00 81.19 376 GLU A C 1
ATOM 2836 O O . GLU A 1 376 ? 6.929 12.731 20.240 1.00 81.19 376 GLU A O 1
ATOM 2841 N N . ASP A 1 377 ? 6.691 13.117 18.046 1.00 81.69 377 ASP A N 1
ATOM 2842 C CA . ASP A 1 377 ? 6.913 14.561 18.117 1.00 81.69 377 ASP A CA 1
ATOM 2843 C C . ASP A 1 377 ? 5.718 15.351 18.692 1.00 81.69 377 ASP A C 1
ATOM 2845 O O . ASP A 1 377 ? 5.844 16.553 18.936 1.00 81.69 377 ASP A O 1
ATOM 2849 N N . ALA A 1 378 ? 4.570 14.692 18.908 1.00 79.69 378 ALA A N 1
ATOM 2850 C CA . ALA A 1 378 ? 3.306 15.270 19.373 1.00 79.69 378 ALA A CA 1
ATOM 2851 C C . ALA A 1 378 ? 2.739 16.409 18.497 1.00 79.69 378 ALA A C 1
ATOM 2853 O O . ALA A 1 378 ? 1.867 17.169 18.931 1.00 79.69 378 ALA A O 1
ATOM 2854 N N . VAL A 1 379 ? 3.212 16.541 17.258 1.00 83.31 379 VAL A N 1
ATOM 2855 C CA . VAL A 1 379 ? 2.819 17.595 16.311 1.00 83.31 379 VAL A CA 1
ATOM 2856 C C . VAL A 1 379 ? 2.318 16.984 15.010 1.00 83.31 379 VAL A C 1
ATOM 2858 O O . VAL A 1 379 ? 1.276 17.401 14.488 1.00 83.31 379 VAL A O 1
ATOM 2861 N N . THR A 1 380 ? 3.027 15.985 14.497 1.00 88.06 380 THR A N 1
ATOM 2862 C CA . THR A 1 380 ? 2.712 15.306 13.248 1.00 88.06 380 THR A CA 1
ATOM 2863 C C . THR A 1 380 ? 1.516 14.396 13.461 1.00 88.06 380 THR A C 1
ATOM 2865 O O . THR A 1 380 ? 1.551 13.458 14.251 1.00 88.06 380 THR A O 1
ATOM 2868 N N . ARG A 1 381 ? 0.407 14.704 12.781 1.00 89.38 381 ARG A N 1
ATOM 2869 C CA . ARG A 1 381 ? -0.821 13.911 12.881 1.00 89.38 381 ARG A CA 1
ATOM 2870 C C . ARG A 1 381 ? -0.726 12.659 12.033 1.00 89.38 381 ARG A C 1
ATOM 2872 O O . ARG A 1 381 ? -0.405 12.728 10.849 1.00 89.38 381 ARG A O 1
ATOM 2879 N N . ILE A 1 382 ? -1.157 11.550 12.612 1.00 88.06 382 ILE A N 1
ATOM 2880 C CA . ILE A 1 382 ? -1.273 10.281 11.909 1.00 88.06 382 ILE A CA 1
ATOM 2881 C C . ILE A 1 382 ? -2.656 10.211 11.273 1.00 88.06 382 ILE A C 1
ATOM 2883 O O . ILE A 1 382 ? -3.676 10.357 11.947 1.00 88.06 382 ILE A O 1
ATOM 2887 N N . ALA A 1 383 ? -2.699 9.988 9.962 1.00 86.88 383 ALA A N 1
ATOM 2888 C CA . ALA A 1 383 ? -3.941 9.617 9.305 1.00 86.88 383 ALA A CA 1
ATOM 2889 C C . ALA A 1 383 ? -4.290 8.167 9.664 1.00 86.88 383 ALA A C 1
ATOM 2891 O O . ALA A 1 383 ? -3.437 7.282 9.623 1.00 86.88 383 ALA A O 1
ATOM 2892 N N . PHE A 1 384 ? -5.552 7.935 10.003 1.00 88.81 384 PHE A N 1
ATOM 2893 C CA . PHE A 1 384 ? -6.069 6.619 10.362 1.00 88.81 384 PHE A CA 1
ATOM 2894 C C . PHE A 1 384 ? -7.449 6.395 9.743 1.00 88.81 384 PHE A C 1
ATOM 2896 O O . PHE A 1 384 ? -8.115 7.351 9.324 1.00 88.81 384 PHE A O 1
ATOM 2903 N N . ARG A 1 385 ? -7.862 5.129 9.677 1.00 88.31 385 ARG A N 1
ATOM 2904 C CA . ARG A 1 385 ? -9.212 4.679 9.319 1.00 88.31 385 ARG A CA 1
ATOM 2905 C C . ARG A 1 385 ? -9.984 4.284 10.570 1.00 88.31 385 ARG A C 1
ATOM 2907 O O . ARG A 1 385 ? -9.392 4.062 11.624 1.00 88.31 385 ARG A O 1
ATOM 2914 N N . THR A 1 386 ? -11.298 4.172 10.436 1.00 91.12 386 THR A N 1
ATOM 2915 C CA . THR A 1 386 ? -12.164 3.661 11.498 1.00 91.12 386 THR A CA 1
ATOM 2916 C C . THR A 1 386 ? -13.061 2.557 10.958 1.00 91.12 386 THR A C 1
ATOM 2918 O O . THR A 1 386 ? -13.702 2.766 9.930 1.00 91.12 386 THR A O 1
ATOM 2921 N N . GLU A 1 387 ? -13.152 1.432 11.656 1.00 90.50 387 GLU A N 1
ATOM 2922 C CA . GLU A 1 387 ? -14.150 0.384 11.407 1.00 90.50 387 GLU A CA 1
ATOM 2923 C C . GLU A 1 387 ? -15.154 0.371 12.572 1.00 90.50 387 GLU A C 1
ATOM 2925 O O . GLU A 1 387 ? -14.801 0.646 13.724 1.00 90.50 387 GLU A O 1
ATOM 2930 N N . LYS A 1 388 ? -16.428 0.113 12.269 1.00 91.56 388 LYS A N 1
ATOM 2931 C CA . LYS A 1 388 ? -17.479 0.018 13.288 1.00 91.56 388 LYS A CA 1
ATOM 2932 C C . LYS A 1 388 ? -17.509 -1.384 13.890 1.00 91.56 388 LYS A C 1
ATOM 2934 O O . LYS A 1 388 ? -17.352 -2.359 13.161 1.00 91.56 388 LYS A O 1
ATOM 2939 N N . GLY A 1 389 ? -17.787 -1.450 15.184 1.00 91.12 389 GLY A N 1
ATOM 2940 C CA . GLY A 1 389 ? -18.164 -2.671 15.889 1.00 91.12 389 GLY A CA 1
ATOM 2941 C C . GLY A 1 389 ? -19.637 -2.657 16.273 1.00 91.12 389 GLY A C 1
ATOM 2942 O O . GLY A 1 389 ? -20.388 -1.760 15.878 1.00 91.12 389 GLY A O 1
ATOM 2943 N N . GLN A 1 390 ? -20.044 -3.622 17.091 1.00 90.81 390 GLN A N 1
ATOM 2944 C CA . GLN A 1 390 ? -21.408 -3.709 17.613 1.00 90.81 390 GLN A CA 1
ATOM 2945 C C . GLN A 1 390 ? -21.388 -4.101 19.085 1.00 90.81 390 GLN A C 1
ATOM 2947 O O . GLN A 1 390 ? -20.568 -4.909 19.499 1.00 90.81 390 GLN A O 1
ATOM 2952 N N . LEU A 1 391 ? -22.300 -3.539 19.866 1.00 88.56 391 LEU A N 1
ATOM 2953 C CA . LEU A 1 391 ? -22.648 -4.027 21.192 1.00 88.56 391 LEU A CA 1
ATOM 2954 C C . LEU A 1 391 ? -24.004 -4.710 21.068 1.00 88.56 391 LEU A C 1
ATOM 2956 O O . LEU A 1 391 ? -24.957 -4.070 20.640 1.00 88.56 391 LEU A O 1
ATOM 2960 N N . CYS A 1 392 ? -24.082 -5.983 21.412 1.00 85.75 392 CYS A N 1
ATOM 2961 C CA . CYS A 1 392 ? -25.264 -6.816 21.267 1.00 85.75 392 CYS A CA 1
ATOM 2962 C C . CYS A 1 392 ? -25.687 -7.378 22.616 1.00 85.75 392 CYS A C 1
ATOM 2964 O O . CYS A 1 392 ? -24.852 -7.666 23.468 1.00 85.75 392 CYS A O 1
ATOM 2966 N N . ALA A 1 393 ? -26.990 -7.559 22.794 1.00 78.25 393 ALA A N 1
ATOM 2967 C CA . ALA A 1 393 ? -27.540 -8.279 23.932 1.00 78.25 393 ALA A CA 1
ATOM 2968 C C . ALA A 1 393 ? -26.937 -9.685 24.065 1.00 78.25 393 ALA A C 1
ATOM 2970 O O . ALA A 1 393 ? -26.406 -10.032 25.114 1.00 78.25 393 ALA A O 1
ATOM 2971 N N . ASP A 1 394 ? -26.942 -10.443 22.972 1.00 75.75 394 ASP A N 1
ATOM 2972 C CA . ASP A 1 394 ? -26.469 -11.822 22.903 1.00 75.75 394 ASP A CA 1
ATOM 2973 C C . ASP A 1 394 ? -25.735 -12.065 21.575 1.00 75.75 394 ASP A C 1
ATOM 2975 O O . ASP A 1 394 ? -25.983 -11.380 20.576 1.00 75.75 394 ASP A O 1
ATOM 2979 N N . THR A 1 395 ? -24.821 -13.031 21.567 1.00 73.25 395 THR A N 1
ATOM 2980 C CA . THR A 1 395 ? -24.104 -13.488 20.374 1.00 73.25 395 THR A CA 1
ATOM 2981 C C . THR A 1 395 ? -23.910 -14.998 20.423 1.00 73.25 395 THR A C 1
ATOM 2983 O O . THR A 1 395 ? -23.553 -15.541 21.462 1.00 73.25 395 THR A O 1
ATOM 2986 N N . ASP A 1 396 ? -24.011 -15.668 19.271 1.00 79.00 396 ASP A N 1
ATOM 2987 C CA . ASP A 1 396 ? -23.811 -17.125 19.161 1.00 79.00 396 ASP A CA 1
ATOM 2988 C C . ASP A 1 396 ? -22.389 -17.594 19.547 1.00 79.00 396 ASP A C 1
ATOM 2990 O O . ASP A 1 396 ? -22.163 -18.788 19.751 1.00 79.00 396 ASP A O 1
ATOM 2994 N N . CYS A 1 397 ? -21.425 -16.671 19.636 1.00 82.31 397 CYS A N 1
ATOM 2995 C CA . CYS A 1 397 ? -20.032 -16.947 19.962 1.00 82.31 397 CYS A CA 1
ATOM 2996 C C . CYS A 1 397 ? -19.636 -16.283 21.279 1.00 82.31 397 CYS A C 1
ATOM 2998 O O . CYS A 1 397 ? -19.784 -15.077 21.449 1.00 82.31 397 CYS A O 1
ATOM 3000 N N . ILE A 1 398 ? -19.068 -17.062 22.193 1.00 80.69 398 ILE A N 1
ATOM 3001 C CA . ILE A 1 398 ? -18.579 -16.565 23.474 1.00 80.69 398 ILE A CA 1
ATOM 3002 C C . ILE A 1 398 ? -17.085 -16.251 23.352 1.00 80.69 398 ILE A C 1
ATOM 3004 O O . ILE A 1 398 ? -16.293 -17.107 22.959 1.00 80.69 398 ILE A O 1
ATOM 3008 N N . HIS A 1 399 ? -16.682 -15.032 23.704 1.00 80.50 399 HIS A N 1
ATOM 3009 C CA . HIS A 1 399 ? -15.277 -14.623 23.669 1.00 80.50 399 HIS A CA 1
ATOM 3010 C C . HIS A 1 399 ? -14.437 -15.443 24.668 1.00 80.50 399 HIS A C 1
ATOM 3012 O O . HIS A 1 399 ? -14.746 -15.467 25.857 1.00 80.50 399 HIS A O 1
ATOM 3018 N N . GLY A 1 400 ? -13.383 -16.121 24.207 1.00 84.06 400 GLY A N 1
ATOM 3019 C CA . GLY A 1 400 ? -12.573 -17.040 25.020 1.00 84.06 400 GLY A CA 1
ATOM 3020 C C . GLY A 1 400 ? -13.005 -18.507 25.007 1.00 84.06 400 GLY A C 1
ATOM 3021 O O . GLY A 1 400 ? -12.195 -19.354 25.370 1.00 84.06 400 GLY A O 1
ATOM 3022 N N . ASP A 1 401 ? -14.239 -18.817 24.608 1.00 87.69 401 ASP A N 1
ATOM 3023 C CA . ASP A 1 401 ? -14.769 -20.187 24.514 1.00 87.69 401 ASP A CA 1
ATOM 3024 C C . ASP A 1 401 ? -14.661 -20.644 23.058 1.00 87.69 401 ASP A C 1
ATOM 3026 O O . ASP A 1 401 ? -15.585 -20.522 22.249 1.00 87.69 401 ASP A O 1
ATOM 3030 N N . VAL A 1 402 ? -13.453 -21.059 22.687 1.00 90.88 402 VAL A N 1
ATOM 3031 C CA . VAL A 1 402 ? -13.108 -21.385 21.297 1.00 90.88 402 VAL A CA 1
ATOM 3032 C C . VAL A 1 402 ? -13.606 -22.759 20.890 1.00 90.88 402 VAL A C 1
ATOM 3034 O O . VAL A 1 402 ? -13.806 -23.006 19.698 1.00 90.88 402 VAL A O 1
ATOM 3037 N N . ASP A 1 403 ? -13.792 -23.662 21.855 1.00 90.62 403 ASP A N 1
ATOM 3038 C CA . ASP A 1 403 ? -14.295 -25.008 21.601 1.00 90.62 403 ASP A CA 1
ATOM 3039 C C . ASP A 1 403 ? -15.838 -25.082 21.623 1.00 90.62 403 ASP A C 1
ATOM 3041 O O . ASP A 1 403 ? -16.405 -26.122 21.267 1.00 90.62 403 ASP A O 1
ATOM 3045 N N . MET A 1 404 ? -16.497 -23.953 21.925 1.00 88.62 404 MET A N 1
ATOM 3046 C CA . MET A 1 404 ? -17.947 -23.736 21.914 1.00 88.62 404 MET A CA 1
ATOM 3047 C C . MET A 1 404 ? -18.694 -24.635 22.909 1.00 88.62 404 MET A C 1
ATOM 3049 O O . MET A 1 404 ? -19.817 -25.085 22.644 1.00 88.62 404 MET A O 1
ATOM 3053 N N . ASN A 1 405 ? -18.071 -24.942 24.048 1.00 87.12 405 ASN A N 1
ATOM 3054 C CA . ASN A 1 405 ? -18.667 -25.786 25.081 1.00 87.12 405 ASN A CA 1
ATOM 3055 C C . ASN A 1 405 ? -19.537 -24.996 26.085 1.00 87.12 405 ASN A C 1
ATOM 3057 O O . ASN A 1 405 ? -20.193 -25.603 26.940 1.00 87.12 405 ASN A O 1
ATOM 3061 N N . GLY A 1 406 ? -19.568 -23.666 25.969 1.00 83.50 406 GLY A N 1
ATOM 3062 C CA . GLY A 1 406 ? -20.284 -22.738 26.840 1.00 83.50 406 GLY A CA 1
ATOM 3063 C C . GLY A 1 406 ? -19.467 -22.245 28.038 1.00 83.50 406 GLY A C 1
ATOM 3064 O O . GLY A 1 406 ? -20.016 -21.553 28.898 1.00 83.50 406 GLY A O 1
ATOM 3065 N N . THR A 1 407 ? -18.192 -22.626 28.161 1.00 83.56 407 THR A N 1
ATOM 3066 C CA . THR A 1 407 ? -17.335 -22.295 29.305 1.00 83.56 407 THR A CA 1
ATOM 3067 C C . THR A 1 407 ? -15.902 -22.002 28.879 1.00 83.56 407 THR A C 1
ATOM 3069 O O . THR A 1 407 ? -15.239 -22.850 28.300 1.00 83.56 407 THR A O 1
ATOM 3072 N N . VAL A 1 408 ? -15.385 -20.845 29.291 1.00 85.00 408 VAL A N 1
ATOM 3073 C CA . VAL A 1 408 ? -13.972 -20.483 29.109 1.00 85.00 408 VAL A CA 1
ATOM 3074 C C . VAL A 1 408 ? -13.133 -21.208 30.163 1.00 85.00 408 VAL A C 1
ATOM 3076 O O . VAL A 1 408 ? -13.342 -21.032 31.366 1.00 85.00 408 VAL A O 1
ATOM 3079 N N . ASN A 1 409 ? -12.186 -22.046 29.751 1.00 87.69 409 ASN A N 1
ATOM 3080 C CA . ASN A 1 409 ? -11.305 -22.790 30.645 1.00 87.69 409 ASN A CA 1
ATOM 3081 C C . ASN A 1 409 ? -9.959 -23.166 29.973 1.00 87.69 409 ASN A C 1
ATOM 3083 O O . ASN A 1 409 ? -9.571 -22.635 28.939 1.00 87.69 409 ASN A O 1
ATOM 3087 N N . GLN A 1 410 ? -9.165 -24.046 30.595 1.00 92.25 410 GLN A N 1
ATOM 3088 C CA . GLN A 1 410 ? -7.859 -24.453 30.049 1.00 92.25 410 GLN A CA 1
ATOM 3089 C C . GLN A 1 410 ? -7.966 -25.248 28.730 1.00 92.25 410 GLN A C 1
ATOM 3091 O O . GLN A 1 410 ? -7.010 -25.258 27.951 1.00 92.25 410 GLN A O 1
ATOM 3096 N N . ALA A 1 411 ? -9.094 -25.917 28.477 1.00 94.81 411 ALA A N 1
ATOM 3097 C CA . ALA A 1 411 ? -9.349 -26.637 27.234 1.00 94.81 411 ALA A CA 1
ATOM 3098 C C . ALA A 1 411 ? -9.355 -25.692 26.028 1.00 94.81 411 ALA A C 1
ATOM 3100 O O . ALA A 1 411 ? -8.805 -26.058 24.995 1.00 94.81 411 ALA A O 1
ATOM 3101 N N . ASP A 1 412 ? -9.842 -24.463 26.189 1.00 93.38 412 ASP A N 1
ATOM 3102 C CA . ASP A 1 412 ? -9.825 -23.438 25.144 1.00 93.38 412 ASP A CA 1
ATOM 3103 C C . ASP A 1 412 ? -8.404 -23.038 24.753 1.00 93.38 412 ASP A C 1
ATOM 3105 O O . ASP A 1 412 ? -8.037 -23.035 23.580 1.00 93.38 412 ASP A O 1
ATOM 3109 N N . ALA A 1 413 ? -7.541 -22.805 25.745 1.00 94.56 413 ALA A N 1
ATOM 3110 C CA . ALA A 1 413 ? -6.129 -22.524 25.496 1.00 94.56 413 ALA A CA 1
ATOM 3111 C C . ALA A 1 413 ? -5.424 -23.693 24.780 1.00 94.56 413 ALA A C 1
ATOM 3113 O O . ALA A 1 413 ? -4.566 -23.484 23.919 1.00 94.56 413 ALA A O 1
ATOM 3114 N N . GLN A 1 414 ? -5.770 -24.939 25.119 1.00 96.56 414 GLN A N 1
ATOM 3115 C CA . GLN A 1 414 ? -5.255 -26.114 24.413 1.00 96.56 414 GLN A CA 1
ATOM 3116 C C . GLN A 1 414 ? -5.792 -26.179 22.978 1.00 96.56 414 GLN A C 1
ATOM 3118 O O . GLN A 1 414 ? -5.022 -26.436 22.054 1.00 96.56 414 GLN A O 1
ATOM 3123 N N . TRP A 1 415 ? -7.078 -25.893 22.784 1.00 96.75 415 TRP A N 1
ATOM 3124 C CA . TRP A 1 415 ? -7.719 -25.877 21.477 1.00 96.75 415 TRP A CA 1
ATOM 3125 C C . TRP A 1 415 ? -7.064 -24.855 20.542 1.00 96.75 415 TRP A C 1
ATOM 3127 O O . TRP A 1 415 ? -6.759 -25.203 19.404 1.00 96.75 415 TRP A O 1
ATOM 3137 N N . ILE A 1 416 ? -6.750 -23.643 21.022 1.00 95.88 416 ILE A N 1
ATOM 3138 C CA . ILE A 1 416 ? -6.017 -22.627 20.242 1.00 95.88 416 ILE A CA 1
ATOM 3139 C C . ILE A 1 416 ? -4.658 -23.163 19.782 1.00 95.88 416 ILE A C 1
ATOM 3141 O O . ILE A 1 416 ? -4.312 -23.065 18.603 1.00 95.88 416 ILE A O 1
ATOM 3145 N N . ASN A 1 417 ? -3.897 -23.788 20.685 1.00 95.69 417 ASN A N 1
ATOM 3146 C CA . ASN A 1 417 ? -2.606 -24.378 20.329 1.00 95.69 417 ASN A CA 1
ATOM 3147 C C . ASN A 1 417 ? -2.760 -25.490 19.280 1.00 95.69 417 ASN A C 1
ATOM 3149 O O . ASN A 1 417 ? -1.983 -25.543 18.325 1.00 95.69 417 ASN A O 1
ATOM 3153 N N . ASP A 1 418 ? -3.777 -26.344 19.419 1.00 96.94 418 ASP A N 1
ATOM 3154 C CA . ASP A 1 418 ? -4.095 -27.387 18.444 1.00 96.94 418 ASP A CA 1
ATOM 3155 C C . ASP A 1 418 ? -4.535 -26.805 17.091 1.00 96.94 418 ASP A C 1
ATOM 3157 O O . ASP A 1 418 ? -4.166 -27.333 16.039 1.00 96.94 418 ASP A O 1
ATOM 3161 N N . TYR A 1 419 ? -5.275 -25.698 17.084 1.00 94.56 419 TYR A N 1
ATOM 3162 C CA . TYR A 1 419 ? -5.676 -24.987 15.872 1.00 94.56 419 TYR A CA 1
ATOM 3163 C C . TYR A 1 419 ? -4.469 -24.371 15.156 1.00 94.56 419 TYR A C 1
ATOM 3165 O O . TYR A 1 419 ? -4.320 -24.502 13.933 1.00 94.56 419 TYR A O 1
ATOM 3173 N N . TRP A 1 420 ? -3.564 -23.750 15.913 1.00 91.88 420 TRP A N 1
ATOM 3174 C CA . TRP A 1 420 ? -2.350 -23.139 15.382 1.00 91.88 420 TRP A CA 1
ATOM 3175 C C . TRP A 1 420 ? -1.475 -24.167 14.656 1.00 91.88 420 TRP A C 1
ATOM 3177 O O . TRP A 1 420 ? -1.069 -23.953 13.510 1.00 91.88 420 TRP A O 1
ATOM 3187 N N . VAL A 1 421 ? -1.282 -25.342 15.269 1.00 94.81 421 VAL A N 1
ATOM 3188 C CA . VAL A 1 421 ? -0.522 -26.462 14.679 1.00 94.81 421 VAL A CA 1
ATOM 3189 C C . VAL A 1 421 ? -1.340 -27.331 13.712 1.00 94.81 421 VAL A C 1
ATOM 3191 O O . VAL A 1 421 ? -0.834 -28.339 13.222 1.00 94.81 421 VAL A O 1
ATOM 3194 N N . LYS A 1 422 ? -2.578 -26.931 13.389 1.00 95.62 422 LYS A N 1
ATOM 3195 C CA . LYS A 1 422 ? -3.481 -27.593 12.427 1.00 95.62 422 LYS A CA 1
ATOM 3196 C C . LYS A 1 422 ? -3.922 -29.012 12.823 1.00 95.62 422 LYS A C 1
ATOM 3198 O O . LYS A 1 422 ? -4.287 -29.806 11.956 1.00 95.62 422 LYS A O 1
ATOM 3203 N N . ASN A 1 423 ? -3.941 -29.320 14.120 1.00 96.62 423 ASN A N 1
ATOM 3204 C CA . ASN A 1 423 ? -4.534 -30.544 14.675 1.00 96.62 423 ASN A CA 1
ATOM 3205 C C . ASN A 1 423 ? -6.069 -30.493 14.698 1.00 96.62 423 ASN A C 1
ATOM 3207 O O . ASN A 1 423 ? -6.720 -31.535 14.608 1.00 96.62 423 ASN A O 1
ATOM 3211 N N . VAL A 1 424 ? -6.647 -29.295 14.797 1.00 95.50 424 VAL A N 1
ATOM 3212 C CA . VAL A 1 424 ? -8.090 -29.053 14.668 1.00 95.50 424 VAL A CA 1
ATOM 3213 C C . VAL A 1 424 ? -8.362 -28.027 13.566 1.00 95.50 424 VAL A C 1
ATOM 3215 O O . VAL A 1 424 ? -7.483 -27.262 13.170 1.00 95.50 424 VAL A O 1
ATOM 3218 N N . SER A 1 425 ? -9.577 -28.055 13.017 1.00 93.88 425 SER A N 1
ATOM 3219 C CA . SER A 1 425 ? -10.035 -27.094 12.003 1.00 93.88 425 SER A CA 1
ATOM 3220 C C . SER A 1 425 ? -10.788 -25.940 12.660 1.00 93.88 425 SER A C 1
ATOM 3222 O O . SER A 1 425 ? -11.408 -26.141 13.701 1.00 93.88 425 SER A O 1
ATOM 3224 N N . ALA A 1 426 ? -10.770 -24.764 12.026 1.00 93.19 426 ALA A N 1
ATOM 3225 C CA . ALA A 1 426 ? -11.595 -23.636 12.451 1.00 93.19 426 ALA A CA 1
ATOM 3226 C C . ALA A 1 426 ? -13.090 -24.008 12.454 1.00 93.19 426 ALA A C 1
ATOM 3228 O O . ALA A 1 426 ? -13.565 -24.720 11.564 1.00 93.19 426 ALA A O 1
ATOM 3229 N N . ASN A 1 427 ? -13.806 -23.495 13.448 1.00 90.19 427 ASN A N 1
ATOM 3230 C CA . ASN A 1 427 ? -15.262 -23.442 13.543 1.00 90.19 427 ASN A CA 1
ATOM 3231 C C . ASN A 1 427 ? -15.766 -22.013 13.252 1.00 90.19 427 ASN A C 1
ATOM 3233 O O . ASN A 1 427 ? -14.971 -21.094 13.040 1.00 90.19 427 ASN A O 1
ATOM 3237 N N . ASP A 1 428 ? -17.088 -21.828 13.256 1.00 88.81 428 ASP A N 1
ATOM 3238 C CA . ASP A 1 428 ? -17.731 -20.548 12.922 1.00 88.81 428 ASP A CA 1
ATOM 3239 C C . ASP A 1 428 ? -17.356 -19.412 13.892 1.00 88.81 428 ASP A C 1
ATOM 3241 O O . ASP A 1 428 ? -17.358 -18.245 13.504 1.00 88.81 428 ASP A O 1
ATOM 3245 N N . CYS A 1 429 ? -16.969 -19.751 15.125 1.00 87.81 429 CYS A N 1
ATOM 3246 C CA . CYS A 1 429 ? -16.592 -18.794 16.157 1.00 87.81 429 CYS A CA 1
ATOM 3247 C C . CYS A 1 429 ? -15.081 -18.581 16.285 1.00 87.81 429 CYS A C 1
ATOM 3249 O O . CYS A 1 429 ? -14.673 -17.692 17.016 1.00 87.81 429 CYS A O 1
ATOM 3251 N N . THR A 1 430 ? -14.224 -19.331 15.583 1.00 90.31 430 THR A N 1
ATOM 3252 C CA . THR A 1 430 ? -12.771 -19.356 15.857 1.00 90.31 430 THR A CA 1
ATOM 3253 C C . THR A 1 430 ? -12.129 -17.975 15.789 1.00 90.31 430 THR A C 1
ATOM 3255 O O . THR A 1 430 ? -11.380 -17.610 16.686 1.00 90.31 430 THR A O 1
ATOM 3258 N N . ALA A 1 431 ? -12.458 -17.192 14.759 1.00 86.00 431 ALA A N 1
ATOM 3259 C CA . ALA A 1 431 ? -11.912 -15.847 14.584 1.00 86.00 431 ALA A CA 1
ATOM 3260 C C . ALA A 1 431 ? -12.425 -14.842 15.630 1.00 86.00 431 ALA A C 1
ATOM 3262 O O . ALA A 1 431 ? -11.796 -13.816 15.837 1.00 86.00 431 ALA A O 1
ATOM 3263 N N . TYR A 1 432 ? -13.573 -15.114 16.256 1.00 84.94 432 TYR A N 1
ATOM 3264 C CA . TYR A 1 432 ? -14.163 -14.251 17.277 1.00 84.94 432 TYR A CA 1
ATOM 3265 C C . TYR A 1 432 ? -13.741 -14.672 18.683 1.00 84.94 432 TYR A C 1
ATOM 3267 O O . TYR A 1 432 ? -13.268 -13.869 19.473 1.00 84.94 432 TYR A O 1
ATOM 3275 N N . SER A 1 433 ? -13.926 -15.948 19.000 1.00 87.94 433 SER A N 1
ATOM 3276 C CA . SER A 1 433 ? -13.699 -16.502 20.325 1.00 87.94 433 SER A CA 1
ATOM 3277 C C . SER A 1 433 ? -12.223 -16.697 20.639 1.00 87.94 433 SER A C 1
ATOM 3279 O O . SER A 1 433 ? -11.887 -16.745 21.817 1.00 87.94 433 SER A O 1
ATOM 3281 N N . GLY A 1 434 ? -11.369 -16.870 19.624 1.00 88.56 434 GLY A N 1
ATOM 3282 C CA . GLY A 1 434 ? -9.970 -17.257 19.807 1.00 88.56 434 GLY A CA 1
ATOM 3283 C C . GLY A 1 434 ? -8.954 -16.133 19.703 1.00 88.56 434 GLY A C 1
ATOM 3284 O O . GLY A 1 434 ? -7.865 -16.306 20.232 1.00 88.56 434 GLY A O 1
ATOM 3285 N N . ASP A 1 435 ? -9.297 -15.015 19.066 1.00 88.81 435 ASP A N 1
ATOM 3286 C CA . ASP A 1 435 ? -8.432 -13.835 18.948 1.00 88.81 435 ASP A CA 1
ATOM 3287 C C . ASP A 1 435 ? -8.714 -12.905 20.137 1.00 88.81 435 ASP A C 1
ATOM 3289 O O . ASP A 1 435 ? -9.532 -11.987 20.076 1.00 88.81 435 ASP A O 1
ATOM 3293 N N . ILE A 1 436 ? -8.100 -13.214 21.278 1.00 85.56 436 ILE A N 1
ATOM 3294 C CA . ILE A 1 436 ? -8.369 -12.561 22.564 1.00 85.56 436 ILE A CA 1
ATOM 3295 C C . ILE A 1 436 ? -7.702 -11.191 22.626 1.00 85.56 436 ILE A C 1
ATOM 3297 O O . ILE A 1 436 ? -8.205 -10.276 23.289 1.00 85.56 436 ILE A O 1
ATOM 3301 N N . ASN A 1 437 ? -6.539 -11.055 21.987 1.00 79.62 437 ASN A N 1
ATOM 3302 C CA . ASN A 1 437 ? -5.769 -9.817 21.981 1.00 79.62 437 ASN A CA 1
ATOM 3303 C C . ASN A 1 437 ? -6.172 -8.855 20.833 1.00 79.62 437 ASN A C 1
ATOM 3305 O O . ASN A 1 437 ? -5.778 -7.681 20.872 1.00 79.62 437 ASN A O 1
ATOM 3309 N N . LEU A 1 438 ? -7.012 -9.318 19.895 1.00 82.12 438 LEU A N 1
ATOM 3310 C CA . LEU A 1 438 ? -7.533 -8.611 18.722 1.00 82.12 438 LEU A CA 1
ATOM 3311 C C . LEU A 1 438 ? -6.442 -8.173 17.735 1.00 82.12 438 LEU A C 1
ATOM 3313 O O . LEU A 1 438 ? -6.515 -7.072 17.167 1.00 82.12 438 LEU A O 1
ATOM 3317 N N . ASP A 1 439 ? -5.419 -9.006 17.550 1.00 76.88 439 ASP A N 1
ATOM 3318 C CA . ASP A 1 439 ? -4.340 -8.792 16.583 1.00 76.88 439 ASP A CA 1
ATOM 3319 C C . ASP A 1 439 ? -4.624 -9.405 15.198 1.00 76.88 439 ASP A C 1
ATOM 3321 O O . ASP A 1 439 ? -3.936 -9.072 14.224 1.00 76.88 439 ASP A O 1
ATOM 3325 N N . GLY A 1 440 ? -5.715 -10.167 15.080 1.00 83.25 440 GLY A N 1
ATOM 3326 C CA . GLY A 1 440 ? -6.184 -10.802 13.853 1.00 83.25 440 GLY A CA 1
ATOM 3327 C C . GLY A 1 440 ? -5.693 -12.236 13.664 1.00 83.25 440 GLY A C 1
ATOM 3328 O O . GLY A 1 440 ? -6.069 -12.862 12.668 1.00 83.25 440 GLY A O 1
ATOM 3329 N N . GLU A 1 441 ? -4.878 -12.755 14.578 1.00 86.31 441 GLU A N 1
ATOM 3330 C CA . GLU A 1 441 ? -4.419 -14.137 14.602 1.00 86.31 441 GLU A CA 1
ATOM 3331 C C . GLU A 1 441 ? -5.014 -14.875 15.814 1.00 86.31 441 GLU A C 1
ATOM 3333 O O . GLU A 1 441 ? -5.512 -14.277 16.756 1.00 86.31 441 GLU A O 1
ATOM 3338 N N . VAL A 1 442 ? -5.040 -16.209 15.754 1.00 90.88 442 VAL A N 1
ATOM 3339 C CA . VAL A 1 442 ? -5.501 -17.058 16.868 1.00 90.88 442 VAL A CA 1
ATOM 3340 C C . VAL A 1 442 ? -4.359 -17.995 17.215 1.00 90.88 442 VAL A C 1
ATOM 3342 O O . VAL A 1 442 ? -4.181 -19.029 16.554 1.00 90.88 442 VAL A O 1
ATOM 3345 N N . ASP A 1 443 ? -3.543 -17.605 18.193 1.00 89.31 443 ASP A N 1
ATOM 3346 C CA . ASP A 1 443 ? -2.248 -18.231 18.453 1.00 89.31 443 ASP A CA 1
ATOM 3347 C C . ASP A 1 443 ? -1.886 -18.382 19.948 1.00 89.31 443 ASP A C 1
ATOM 3349 O O . ASP A 1 443 ? -2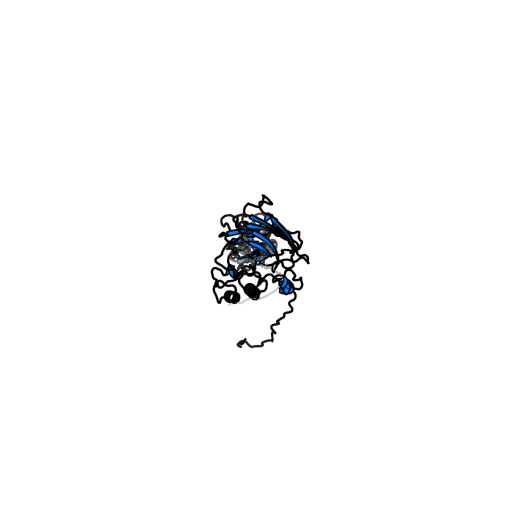.702 -18.274 20.866 1.00 89.31 443 ASP A O 1
ATOM 3353 N N . ALA A 1 444 ? -0.631 -18.744 20.228 1.00 90.06 444 ALA A N 1
ATOM 3354 C CA . ALA A 1 444 ? -0.173 -18.994 21.593 1.00 90.06 444 ALA A CA 1
ATOM 3355 C C . ALA A 1 444 ? -0.264 -17.759 22.521 1.00 90.06 444 ALA A C 1
ATOM 3357 O O . ALA A 1 444 ? -0.312 -17.923 23.749 1.00 90.06 444 ALA A O 1
ATOM 3358 N N . ALA A 1 445 ? -0.280 -16.539 21.977 1.00 85.25 445 ALA A N 1
ATOM 3359 C CA . ALA A 1 445 ? -0.500 -15.319 22.744 1.00 85.25 445 ALA A CA 1
ATOM 3360 C C . ALA A 1 445 ? -1.915 -15.305 23.340 1.00 85.25 445 ALA A C 1
ATOM 3362 O O . ALA A 1 445 ? -2.063 -15.082 24.546 1.00 85.25 445 ALA A O 1
ATOM 3363 N N . ASP A 1 446 ? -2.928 -15.659 22.551 1.00 89.19 446 ASP A N 1
ATOM 3364 C CA . ASP A 1 446 ? -4.324 -15.756 22.991 1.00 89.19 446 ASP A CA 1
ATOM 3365 C C . ASP A 1 446 ? -4.528 -16.853 24.029 1.00 89.19 446 ASP A C 1
ATOM 3367 O O . ASP A 1 446 ? -5.117 -16.632 25.092 1.00 89.19 446 ASP A O 1
ATOM 3371 N N . ALA A 1 447 ? -3.938 -18.026 23.778 1.00 91.25 447 ALA A N 1
ATOM 3372 C CA . ALA A 1 447 ? -3.948 -19.134 24.728 1.00 91.25 447 ALA A CA 1
ATOM 3373 C C . ALA A 1 447 ? -3.367 -18.711 26.090 1.00 91.25 447 ALA A C 1
ATOM 3375 O O . ALA A 1 447 ? -3.873 -19.100 27.146 1.00 91.25 447 ALA A O 1
ATOM 3376 N N . THR A 1 448 ? -2.325 -17.875 26.086 1.00 88.38 448 THR A N 1
ATOM 3377 C CA . THR A 1 448 ? -1.718 -17.352 27.316 1.00 88.38 448 THR A CA 1
ATOM 3378 C C . THR A 1 448 ? -2.667 -16.413 28.064 1.00 88.38 448 THR A C 1
ATOM 3380 O O . THR A 1 448 ? -2.723 -16.473 29.295 1.00 88.38 448 THR A O 1
ATOM 3383 N N . LEU A 1 449 ? -3.443 -15.576 27.366 1.00 83.75 449 LEU A N 1
ATOM 3384 C CA . LEU A 1 449 ? -4.435 -14.695 27.993 1.00 83.75 449 LEU A CA 1
ATOM 3385 C C . LEU A 1 449 ? -5.574 -15.489 28.646 1.00 83.75 449 LEU A C 1
ATOM 3387 O O . LEU A 1 449 ? -5.927 -15.202 29.791 1.00 83.75 449 LEU A O 1
ATOM 3391 N N . ILE A 1 450 ? -6.059 -16.549 27.994 1.00 85.88 450 ILE A N 1
ATOM 3392 C CA . ILE A 1 450 ? -7.036 -17.474 28.593 1.00 85.88 450 ILE A CA 1
ATOM 3393 C C . ILE A 1 450 ? -6.471 -18.102 29.869 1.00 85.88 450 ILE A C 1
ATOM 3395 O O . ILE A 1 450 ? -7.109 -18.057 30.920 1.00 85.88 450 ILE A O 1
ATOM 3399 N N . LEU A 1 451 ? -5.244 -18.632 29.830 1.00 87.25 451 LEU A N 1
ATOM 3400 C CA . LEU A 1 451 ? -4.617 -19.245 31.008 1.00 87.25 451 LEU A CA 1
ATOM 3401 C C . LEU A 1 451 ? -4.412 -18.253 32.160 1.00 87.25 451 LEU A C 1
ATOM 3403 O O . LEU A 1 451 ? -4.541 -18.633 33.329 1.00 87.25 451 LEU A O 1
ATOM 3407 N N . ARG A 1 452 ? -4.105 -16.987 31.854 1.00 82.81 452 ARG A N 1
ATOM 3408 C CA . ARG A 1 452 ? -4.022 -15.922 32.863 1.00 82.81 452 ARG A CA 1
ATOM 3409 C C . ARG A 1 452 ? -5.367 -15.719 33.549 1.00 82.81 452 ARG A C 1
ATOM 3411 O O . ARG A 1 452 ? -5.415 -15.756 34.778 1.00 82.81 452 ARG A O 1
ATOM 3418 N N . TRP A 1 453 ? -6.439 -15.582 32.776 1.00 78.75 453 TRP A N 1
ATOM 3419 C CA . TRP A 1 453 ? -7.781 -15.398 33.319 1.00 78.75 453 TRP A CA 1
ATOM 3420 C C . TRP A 1 453 ? -8.259 -16.598 34.137 1.00 78.75 453 TRP A C 1
ATOM 3422 O O . TRP A 1 453 ? -8.717 -16.429 35.264 1.00 78.75 453 TRP A O 1
ATOM 3432 N N . VAL A 1 454 ? -8.047 -17.823 33.641 1.00 83.50 454 VAL A N 1
ATOM 3433 C CA . VAL A 1 454 ? -8.339 -19.065 34.384 1.00 83.50 454 VAL A CA 1
ATOM 3434 C C . VAL A 1 454 ? -7.581 -19.115 35.718 1.00 83.50 454 VAL A C 1
ATOM 3436 O O . VAL A 1 454 ? -8.056 -19.700 36.691 1.00 83.50 454 VAL A O 1
ATOM 3439 N N . SER A 1 455 ? -6.419 -18.462 35.800 1.00 82.75 455 SER A N 1
ATOM 3440 C CA . SER A 1 455 ? -5.629 -18.329 37.031 1.00 82.75 455 SER A CA 1
ATOM 3441 C C . SER A 1 455 ? -6.103 -17.194 37.954 1.00 82.75 455 SER A C 1
ATOM 3443 O O . SER A 1 455 ? -5.447 -16.910 38.957 1.00 82.75 455 SER A O 1
ATOM 3445 N N . GLY A 1 456 ? -7.219 -16.534 37.634 1.00 74.06 456 GLY A N 1
ATOM 3446 C CA . GLY A 1 456 ? -7.758 -15.386 38.365 1.00 74.06 456 GLY A CA 1
ATOM 3447 C C . GLY A 1 456 ? -6.932 -14.109 38.203 1.00 74.06 456 GLY A C 1
ATOM 3448 O O . GLY A 1 456 ? -7.010 -13.225 39.056 1.00 74.06 456 GLY A O 1
ATOM 3449 N N . LEU A 1 457 ? -6.100 -14.025 37.160 1.00 72.94 457 LEU A N 1
ATOM 3450 C CA . LEU A 1 457 ? -5.321 -12.833 36.842 1.00 72.94 457 LEU A CA 1
ATOM 3451 C C . LEU A 1 457 ? -6.055 -11.986 35.806 1.00 72.94 457 LEU A C 1
ATOM 3453 O O . LEU A 1 457 ? -6.657 -12.517 34.877 1.00 72.94 457 LEU A O 1
ATOM 3457 N N . ASP A 1 458 ? -5.918 -10.667 35.928 1.00 70.38 458 ASP A N 1
ATOM 3458 C CA . ASP A 1 458 ? -6.350 -9.744 34.882 1.00 70.38 458 ASP A CA 1
ATOM 3459 C C . ASP A 1 458 ? -5.530 -9.993 33.601 1.00 70.38 458 ASP A C 1
ATOM 3461 O O . ASP A 1 458 ? -4.306 -10.230 33.626 1.00 70.38 458 ASP A O 1
ATOM 3465 N N . ILE A 1 459 ? -6.229 -9.983 32.474 1.00 70.00 459 ILE A N 1
ATOM 3466 C CA . ILE A 1 459 ? -5.634 -10.085 31.142 1.00 70.00 459 ILE A CA 1
ATOM 3467 C C . ILE A 1 459 ? -5.107 -8.743 30.653 1.00 70.00 459 ILE A C 1
ATOM 3469 O O . ILE A 1 459 ? -4.185 -8.699 29.839 1.00 70.00 459 ILE A O 1
ATOM 3473 N N . THR A 1 460 ? -5.613 -7.659 31.234 1.00 64.69 460 THR A N 1
ATOM 3474 C CA . THR A 1 460 ? -4.965 -6.359 31.219 1.00 64.69 460 THR A CA 1
ATOM 3475 C C . THR A 1 460 ? -3.854 -6.362 32.263 1.00 64.69 460 THR A C 1
ATOM 3477 O O . THR A 1 460 ? -4.073 -6.757 33.411 1.00 64.69 460 THR A O 1
ATOM 3480 N N . PRO A 1 461 ? -2.643 -5.907 31.935 1.00 55.47 461 PRO A N 1
ATOM 3481 C CA . PRO A 1 461 ? -1.619 -5.782 32.949 1.00 55.47 461 PRO A CA 1
ATOM 3482 C C . PRO A 1 461 ? -1.893 -4.597 33.890 1.00 55.47 461 PRO A C 1
ATOM 3484 O O . PRO A 1 461 ? -2.570 -3.645 33.501 1.00 55.47 461 PRO A O 1
ATOM 3487 N N . PRO A 1 462 ? -1.362 -4.610 35.129 1.00 55.22 462 PRO A N 1
ATOM 3488 C CA . PRO A 1 462 ? -1.634 -3.557 36.101 1.00 55.22 462 PRO A CA 1
ATOM 3489 C C . PRO A 1 462 ? -1.204 -2.179 35.582 1.00 55.22 462 PRO A C 1
ATOM 3491 O O . PRO A 1 462 ? -0.057 -1.997 35.174 1.00 55.22 462 PRO A O 1
ATOM 3494 N N . ALA A 1 463 ? -2.088 -1.181 35.689 1.00 50.78 463 ALA A N 1
ATOM 3495 C CA . ALA A 1 463 ? -1.826 0.198 35.255 1.00 50.78 463 ALA A CA 1
ATOM 3496 C C . ALA A 1 463 ? -0.628 0.870 35.967 1.00 50.78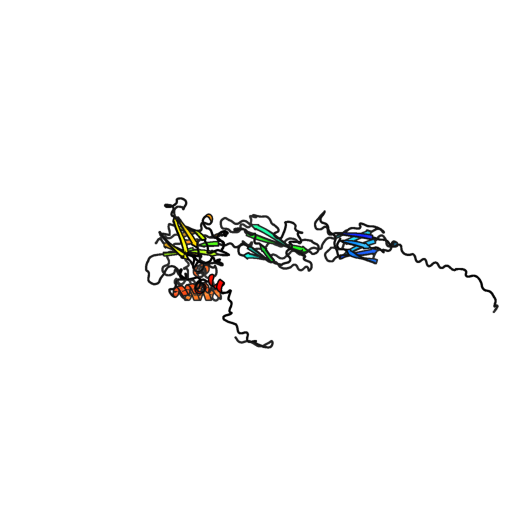 463 ALA A C 1
ATOM 3498 O O . ALA A 1 463 ? -0.134 1.899 35.514 1.00 50.78 463 ALA A O 1
ATOM 3499 N N . SER A 1 464 ? -0.158 0.300 37.081 1.00 50.50 464 SER A N 1
ATOM 3500 C CA . SER A 1 464 ? 0.990 0.767 37.866 1.00 50.50 464 SER A CA 1
ATOM 3501 C C . SER A 1 464 ? 2.334 0.147 37.463 1.00 50.50 464 SER A C 1
ATOM 3503 O O . SER A 1 464 ? 3.338 0.436 38.119 1.00 50.50 464 SER A O 1
ATOM 3505 N N . ALA A 1 465 ? 2.379 -0.702 36.430 1.00 50.97 465 ALA A N 1
ATOM 3506 C CA . ALA A 1 465 ? 3.633 -1.258 35.934 1.00 50.97 465 ALA A CA 1
ATOM 3507 C C . ALA A 1 465 ? 4.553 -0.127 35.446 1.00 50.97 465 ALA A C 1
ATOM 3509 O O . ALA A 1 465 ? 4.208 0.645 34.553 1.00 50.97 465 ALA A O 1
ATOM 3510 N N . THR A 1 466 ? 5.722 0.003 36.073 1.00 46.28 466 THR A N 1
ATOM 3511 C CA . THR A 1 466 ? 6.717 1.016 35.693 1.00 46.28 466 THR A CA 1
ATOM 3512 C C . THR A 1 466 ? 7.412 0.623 34.389 1.00 46.28 466 THR A C 1
ATOM 3514 O O . THR A 1 466 ? 7.454 -0.556 34.056 1.00 46.28 466 THR A O 1
ATOM 3517 N N . ASN A 1 467 ? 8.033 1.573 33.676 1.00 45.41 467 ASN A N 1
ATOM 3518 C CA . ASN A 1 467 ? 8.771 1.315 32.423 1.00 45.41 467 ASN A CA 1
ATOM 3519 C C . ASN A 1 467 ? 9.789 0.155 32.492 1.00 45.41 467 ASN A C 1
ATOM 3521 O O . ASN A 1 467 ? 10.089 -0.447 31.466 1.00 45.41 467 ASN A O 1
ATOM 3525 N N . ALA A 1 468 ? 10.296 -0.182 33.683 1.00 43.12 468 ALA A N 1
ATOM 3526 C CA . ALA A 1 468 ? 11.183 -1.327 33.905 1.00 43.12 468 ALA A CA 1
ATOM 3527 C C . ALA A 1 468 ? 10.446 -2.684 33.980 1.00 43.12 468 ALA A C 1
ATOM 3529 O O . ALA A 1 468 ? 11.025 -3.701 33.607 1.00 43.12 468 ALA A O 1
ATOM 3530 N N . ASP A 1 469 ? 9.180 -2.703 34.413 1.00 49.72 469 ASP A N 1
ATOM 3531 C CA . ASP A 1 469 ? 8.317 -3.895 34.458 1.00 49.72 469 ASP A CA 1
ATOM 3532 C C . ASP A 1 469 ? 7.660 -4.201 33.105 1.00 49.72 469 ASP A C 1
ATOM 3534 O O . ASP A 1 469 ? 7.172 -5.311 32.900 1.00 49.72 469 ASP A O 1
ATOM 3538 N N . LEU A 1 470 ? 7.653 -3.247 32.164 1.00 47.00 470 LEU A N 1
ATOM 3539 C CA . LEU A 1 470 ? 6.920 -3.354 30.899 1.00 47.00 470 LEU A CA 1
ATOM 3540 C C . LEU A 1 470 ? 7.351 -4.532 30.013 1.00 47.00 470 LEU A C 1
ATOM 3542 O O . LEU A 1 470 ? 6.521 -5.043 29.269 1.00 47.00 470 LEU A O 1
ATOM 3546 N N . SER A 1 471 ? 8.583 -5.037 30.124 1.00 44.88 471 SER A N 1
ATOM 3547 C CA . SER A 1 471 ? 8.997 -6.259 29.406 1.00 44.88 471 SER A CA 1
ATOM 3548 C C . SER A 1 471 ? 8.308 -7.533 29.874 1.00 44.88 471 SER A C 1
ATOM 3550 O O . SER A 1 471 ? 8.217 -8.488 29.108 1.00 44.88 471 SER A O 1
ATOM 3552 N N . ALA A 1 472 ? 7.832 -7.561 31.119 1.00 37.31 472 ALA A N 1
ATOM 3553 C CA . ALA A 1 472 ? 7.135 -8.706 31.690 1.00 37.31 472 ALA A CA 1
ATOM 3554 C C . ALA A 1 472 ? 5.613 -8.637 31.482 1.00 37.31 472 ALA A C 1
ATOM 3556 O O . ALA A 1 472 ? 4.914 -9.606 31.780 1.00 37.31 472 ALA A O 1
ATOM 3557 N N . VAL A 1 473 ? 5.092 -7.495 31.014 1.00 40.69 473 VAL A N 1
ATOM 3558 C CA . VAL A 1 473 ? 3.648 -7.213 31.000 1.00 40.69 473 VAL A CA 1
ATOM 3559 C C . VAL A 1 473 ? 3.121 -6.577 29.709 1.00 40.69 473 VAL A C 1
ATOM 3561 O O . VAL A 1 473 ? 1.914 -6.541 29.516 1.00 40.69 473 VAL A O 1
ATOM 3564 N N . SER A 1 474 ? 3.979 -6.103 28.805 1.00 42.59 474 SER A N 1
ATOM 3565 C CA . SER A 1 474 ? 3.595 -5.535 27.509 1.00 42.59 474 SER A CA 1
ATOM 3566 C C . SER A 1 474 ? 4.339 -6.235 26.378 1.00 42.59 474 SER A C 1
ATOM 3568 O O . SER A 1 474 ? 5.564 -6.152 26.279 1.00 42.59 474 SER A O 1
ATOM 3570 N N . PHE A 1 475 ? 3.593 -6.881 25.480 1.00 46.25 475 PHE A N 1
ATOM 3571 C CA . PHE A 1 475 ? 4.151 -7.512 24.280 1.00 46.25 475 PHE A CA 1
ATOM 3572 C C . PHE A 1 475 ? 4.840 -6.493 23.353 1.00 46.25 475 PHE A C 1
ATOM 3574 O O . PHE A 1 475 ? 5.844 -6.820 22.726 1.00 46.25 475 PHE A O 1
ATOM 3581 N N . ALA A 1 476 ? 4.368 -5.238 23.339 1.00 40.09 476 ALA A N 1
ATOM 3582 C CA . ALA A 1 476 ? 4.966 -4.145 22.572 1.00 40.09 476 ALA A CA 1
ATOM 3583 C C . ALA A 1 476 ? 6.248 -3.580 23.219 1.00 40.09 476 ALA A C 1
ATOM 3585 O O . ALA A 1 476 ? 7.191 -3.230 22.515 1.00 40.09 476 ALA A O 1
ATOM 3586 N N . ALA A 1 477 ? 6.323 -3.506 24.555 1.00 36.31 477 ALA A N 1
ATOM 3587 C CA . ALA A 1 477 ? 7.524 -3.014 25.242 1.00 36.31 477 ALA A CA 1
ATOM 3588 C C . ALA A 1 477 ? 8.632 -4.076 25.370 1.00 36.31 477 ALA A C 1
ATOM 3590 O O . ALA A 1 477 ? 9.806 -3.727 25.491 1.00 36.31 477 ALA A O 1
ATOM 3591 N N . ALA A 1 478 ? 8.284 -5.366 25.315 1.00 39.16 478 ALA A N 1
ATOM 3592 C CA . ALA A 1 478 ? 9.260 -6.453 25.283 1.00 39.16 478 ALA A CA 1
ATOM 3593 C C . ALA A 1 478 ? 10.161 -6.399 24.032 1.00 39.16 478 ALA A C 1
ATOM 3595 O O . ALA A 1 478 ? 11.317 -6.815 24.096 1.00 39.16 478 ALA A O 1
ATOM 3596 N N . ASP A 1 479 ? 9.678 -5.836 22.919 1.00 40.12 479 ASP A N 1
ATOM 3597 C CA . ASP A 1 479 ? 10.464 -5.694 21.687 1.00 40.12 479 ASP A CA 1
ATOM 3598 C C . ASP A 1 479 ? 11.577 -4.638 21.815 1.00 40.12 479 ASP A C 1
ATOM 3600 O O . ASP A 1 479 ? 12.675 -4.835 21.297 1.00 40.12 479 ASP A O 1
ATOM 3604 N N . ALA A 1 480 ? 11.367 -3.584 22.615 1.00 40.12 480 ALA A N 1
ATOM 3605 C CA . ALA A 1 480 ? 12.403 -2.593 22.924 1.00 40.12 480 ALA A CA 1
ATOM 3606 C C . ALA A 1 480 ? 13.566 -3.169 23.758 1.00 40.12 480 ALA A C 1
ATOM 3608 O O . ALA A 1 480 ? 14.652 -2.598 23.765 1.00 40.12 480 ALA A O 1
ATOM 3609 N N . LEU A 1 481 ? 13.368 -4.312 24.429 1.00 39.56 481 LEU A N 1
ATOM 3610 C CA . LEU A 1 481 ? 14.420 -5.047 25.143 1.00 39.56 481 LEU A CA 1
ATOM 3611 C C . LEU A 1 481 ? 15.020 -6.200 24.325 1.00 39.56 481 LEU A C 1
ATOM 3613 O O . LEU A 1 481 ? 16.065 -6.726 24.701 1.00 39.56 481 LEU A O 1
ATOM 3617 N N . LYS A 1 482 ? 14.450 -6.544 23.159 1.00 38.94 482 LYS A N 1
ATOM 3618 C CA . LYS A 1 482 ? 15.102 -7.453 22.197 1.00 38.94 482 LYS A CA 1
ATOM 3619 C C . LYS A 1 482 ? 16.278 -6.808 21.458 1.00 38.94 482 LYS A C 1
ATOM 3621 O O . LYS A 1 482 ? 17.011 -7.518 20.767 1.00 38.94 482 LYS A O 1
ATOM 3626 N N . SER A 1 483 ? 16.503 -5.498 21.607 1.00 36.88 483 SER A N 1
ATOM 3627 C CA . SER A 1 483 ? 17.732 -4.864 21.112 1.00 36.88 483 SER A CA 1
ATOM 3628 C C . SER A 1 483 ? 18.980 -5.320 21.873 1.00 36.88 483 SER A C 1
ATOM 3630 O O . SER A 1 483 ? 20.076 -5.212 21.330 1.00 36.88 483 SER A O 1
ATOM 3632 N N . ASP A 1 484 ? 18.817 -5.905 23.064 1.00 39.38 484 ASP A N 1
ATOM 3633 C CA . ASP A 1 484 ? 19.884 -6.580 23.801 1.00 39.38 484 ASP A CA 1
ATOM 3634 C C . ASP A 1 484 ? 19.725 -8.101 23.664 1.00 39.38 484 ASP A C 1
ATOM 3636 O O . ASP A 1 484 ? 19.421 -8.825 24.611 1.00 39.38 484 ASP A O 1
ATOM 3640 N N . ASN A 1 485 ? 19.954 -8.614 22.452 1.00 39.03 485 ASN A N 1
ATOM 3641 C CA . ASN A 1 485 ? 20.225 -10.036 22.254 1.00 39.03 485 ASN A CA 1
ATOM 3642 C C . ASN A 1 485 ? 21.580 -10.401 22.897 1.00 39.03 485 ASN A C 1
ATOM 3644 O O . ASN A 1 485 ? 22.575 -10.622 22.205 1.00 39.03 485 ASN A O 1
ATOM 3648 N N . GLU A 1 486 ? 21.617 -10.558 24.222 1.00 36.75 486 GLU A N 1
ATOM 3649 C CA . GLU A 1 486 ? 22.321 -11.718 24.757 1.00 36.75 486 GLU A CA 1
ATOM 3650 C C . GLU A 1 486 ? 21.455 -12.938 24.449 1.00 36.75 486 GLU A C 1
ATOM 3652 O O . GLU A 1 486 ? 20.353 -13.124 24.958 1.00 36.75 486 GLU A O 1
ATOM 3657 N N . VAL A 1 487 ? 21.961 -13.763 23.541 1.00 33.44 487 VAL A N 1
ATOM 3658 C CA . VAL A 1 487 ? 21.395 -15.055 23.175 1.00 33.44 487 VAL A CA 1
ATOM 3659 C C . VAL A 1 487 ? 21.301 -15.927 24.439 1.00 33.44 487 VAL A C 1
ATOM 3661 O O . VAL A 1 487 ? 22.268 -16.584 24.817 1.00 33.44 487 VAL A O 1
ATOM 3664 N N . LEU A 1 488 ? 20.142 -15.945 25.106 1.00 41.50 488 LEU A N 1
ATOM 3665 C CA . LEU A 1 488 ? 19.935 -16.700 26.355 1.00 41.50 488 LEU A CA 1
ATOM 3666 C C . LEU A 1 488 ? 19.734 -18.210 26.152 1.00 41.50 488 LEU A C 1
ATOM 3668 O O . LEU A 1 488 ? 19.725 -18.970 27.117 1.00 41.50 488 LEU A O 1
ATOM 3672 N N . VAL A 1 489 ? 19.685 -18.674 24.902 1.00 34.44 489 VAL A N 1
ATOM 3673 C CA . VAL A 1 489 ? 19.975 -20.067 24.548 1.00 34.44 489 VAL A CA 1
ATOM 3674 C C . VAL A 1 489 ? 20.843 -20.060 23.304 1.00 34.44 489 VAL A C 1
ATOM 3676 O O . VAL A 1 489 ? 20.364 -20.053 22.171 1.00 34.44 489 VAL A O 1
ATOM 3679 N N . GLY A 1 490 ? 22.158 -20.053 23.511 1.00 30.62 490 GLY A N 1
ATOM 3680 C CA . GLY A 1 490 ? 23.066 -20.455 22.455 1.00 30.62 490 GLY A CA 1
ATOM 3681 C C . GLY A 1 490 ? 22.766 -21.915 22.163 1.00 30.62 490 GLY A C 1
ATOM 3682 O O . GLY A 1 490 ? 23.084 -22.776 22.984 1.00 30.62 490 GLY A O 1
ATOM 3683 N N . LEU A 1 491 ? 22.166 -22.211 21.007 1.00 30.89 491 LEU A N 1
ATOM 3684 C CA . LEU A 1 491 ? 22.356 -23.523 20.406 1.00 30.89 491 LEU A CA 1
ATOM 3685 C C . LEU A 1 491 ? 23.863 -23.672 20.285 1.00 30.89 491 LEU A C 1
ATOM 3687 O O . LEU A 1 491 ? 24.503 -23.040 19.443 1.00 30.89 491 LEU A O 1
ATOM 3691 N N . ASN A 1 492 ? 24.432 -24.425 21.221 1.00 32.75 492 ASN A N 1
ATOM 3692 C CA . ASN A 1 492 ? 25.839 -24.721 21.234 1.00 32.75 492 ASN A CA 1
ATOM 3693 C C . ASN A 1 492 ? 26.044 -25.501 19.945 1.00 32.75 492 ASN A C 1
ATOM 3695 O O . ASN A 1 492 ? 25.695 -26.678 19.854 1.00 32.75 492 ASN A O 1
ATOM 3699 N N . ARG A 1 493 ? 26.532 -24.816 18.912 1.00 35.69 493 ARG A N 1
ATOM 3700 C CA . ARG A 1 493 ? 27.036 -25.438 17.701 1.00 35.69 493 ARG A CA 1
ATOM 3701 C C . ARG A 1 493 ? 28.312 -26.149 18.139 1.00 35.69 493 ARG A C 1
ATOM 3703 O O . ARG A 1 493 ? 29.418 -25.715 17.839 1.00 35.69 493 ARG A O 1
ATOM 3710 N N . GLN A 1 494 ? 28.164 -27.229 18.911 1.00 40.25 494 GLN A N 1
ATOM 3711 C CA . GLN A 1 494 ? 29.147 -28.285 18.872 1.00 40.25 494 GLN A CA 1
ATOM 3712 C C . GLN A 1 494 ? 29.201 -28.661 17.408 1.00 40.25 494 GLN A C 1
ATOM 3714 O O . GLN A 1 494 ? 28.202 -29.036 16.797 1.00 40.25 494 GLN A O 1
ATOM 3719 N N . THR A 1 495 ? 30.359 -28.400 16.831 1.00 38.44 495 THR A N 1
ATOM 3720 C CA . THR A 1 495 ? 30.754 -28.797 15.500 1.00 38.44 495 THR A CA 1
ATOM 3721 C C . THR A 1 495 ? 30.446 -30.285 15.364 1.00 38.44 495 THR A C 1
ATOM 3723 O O . THR A 1 495 ? 31.225 -31.130 15.793 1.00 38.44 495 THR A O 1
ATOM 3726 N N . LEU A 1 496 ? 29.277 -30.615 14.821 1.00 42.69 496 LEU A N 1
ATOM 3727 C CA . LEU A 1 496 ? 28.989 -31.959 14.357 1.00 42.69 496 LEU A CA 1
ATOM 3728 C C . LEU A 1 496 ? 29.773 -32.100 13.056 1.00 42.69 496 LEU A C 1
ATOM 3730 O O . LEU A 1 496 ? 29.356 -31.609 12.009 1.00 42.69 496 LEU A O 1
ATOM 3734 N N . SER A 1 497 ? 30.968 -32.684 13.147 1.00 43.50 497 SER A N 1
ATOM 3735 C CA . SER A 1 497 ? 31.630 -33.231 11.970 1.00 43.50 497 SER A CA 1
ATOM 3736 C C . SER A 1 497 ? 31.019 -34.602 11.703 1.00 43.50 497 SER A C 1
ATOM 3738 O O . SER A 1 497 ? 31.224 -35.523 12.493 1.00 43.50 497 SER A O 1
ATOM 3740 N N . GLY A 1 498 ? 30.275 -34.718 10.612 1.00 52.44 498 GLY A N 1
ATOM 3741 C CA . GLY A 1 498 ? 29.854 -35.987 10.032 1.00 52.44 498 GLY A CA 1
ATOM 3742 C C . GLY A 1 498 ? 30.082 -35.919 8.530 1.00 52.44 498 GLY A C 1
ATOM 3743 O O . GLY A 1 498 ? 29.918 -34.853 7.927 1.00 52.44 498 GLY A O 1
ATOM 3744 N N . ASP A 1 499 ? 30.513 -37.027 7.941 1.00 58.28 499 ASP A N 1
ATOM 3745 C CA . ASP A 1 499 ? 30.636 -37.130 6.492 1.00 58.28 499 ASP A CA 1
ATOM 3746 C C . ASP A 1 499 ? 29.249 -37.334 5.860 1.00 58.28 499 ASP A C 1
ATOM 3748 O O . ASP A 1 499 ? 28.270 -37.687 6.521 1.00 58.28 499 ASP A O 1
ATOM 3752 N N . ALA A 1 500 ? 29.143 -37.079 4.554 1.00 33.62 500 ALA A N 1
ATOM 3753 C CA . ALA A 1 500 ? 27.881 -37.192 3.829 1.00 33.62 500 ALA A CA 1
ATOM 3754 C C . ALA A 1 500 ? 27.309 -38.622 3.917 1.00 33.62 500 ALA A C 1
ATOM 3756 O O . ALA A 1 500 ? 27.824 -39.537 3.273 1.00 33.62 500 ALA A O 1
ATOM 3757 N N . GLY A 1 501 ? 26.222 -38.791 4.678 1.00 48.41 501 GLY A N 1
ATOM 3758 C CA . GLY A 1 501 ? 25.496 -40.058 4.813 1.00 48.41 501 GLY A CA 1
ATOM 3759 C C . GLY A 1 501 ? 25.103 -40.458 6.237 1.00 48.41 501 GLY A C 1
ATOM 3760 O O . GLY A 1 501 ? 24.366 -41.430 6.376 1.00 48.41 501 GLY A O 1
ATOM 3761 N N . ASP A 1 502 ? 25.540 -39.735 7.269 1.00 45.28 502 ASP A N 1
ATOM 3762 C CA . ASP A 1 502 ? 25.183 -40.073 8.652 1.00 45.28 502 ASP A CA 1
ATOM 3763 C C . ASP A 1 502 ? 23.782 -39.557 9.041 1.00 45.28 502 ASP A C 1
ATOM 3765 O O . ASP A 1 502 ? 23.444 -38.390 8.827 1.00 45.28 502 ASP A O 1
ATOM 3769 N N . GLU A 1 503 ? 22.962 -40.428 9.640 1.00 47.16 503 GLU A N 1
ATOM 3770 C CA . GLU A 1 503 ? 21.684 -40.049 10.258 1.00 47.16 503 GLU A CA 1
ATOM 3771 C C . GLU A 1 503 ? 21.917 -39.392 11.623 1.00 47.16 503 GLU A C 1
ATOM 3773 O O . GLU A 1 503 ? 22.572 -39.950 12.506 1.00 47.16 503 GLU A O 1
ATOM 3778 N N . VAL A 1 504 ? 21.325 -38.211 11.810 1.00 41.28 504 VAL A N 1
ATOM 3779 C CA . VAL A 1 504 ? 21.318 -37.494 13.088 1.00 41.28 504 VAL A CA 1
ATOM 3780 C C . VAL A 1 504 ? 20.019 -37.826 13.816 1.00 41.28 504 VAL A C 1
ATOM 3782 O O . VAL A 1 504 ? 18.940 -37.447 13.366 1.00 41.28 504 VAL A O 1
ATOM 3785 N N . ILE A 1 505 ? 20.124 -38.530 14.943 1.00 41.38 505 ILE A N 1
ATOM 3786 C CA . ILE A 1 505 ? 19.002 -38.723 15.868 1.00 41.38 505 ILE A CA 1
ATOM 3787 C C . ILE A 1 505 ? 18.986 -37.518 16.812 1.00 41.38 505 ILE A C 1
ATOM 3789 O O . ILE A 1 505 ? 19.989 -37.259 17.481 1.00 41.38 505 ILE A O 1
ATOM 3793 N N . VAL A 1 506 ? 17.872 -36.783 16.817 1.00 41.59 506 VAL A N 1
ATOM 3794 C CA . VAL A 1 506 ? 17.613 -35.657 17.732 1.00 41.59 506 VAL A CA 1
ATOM 3795 C C . VAL A 1 506 ? 17.122 -36.175 19.075 1.00 41.59 506 VAL A C 1
ATOM 3797 O O . VAL A 1 506 ? 16.237 -37.064 19.061 1.00 41.59 506 VAL A O 1
#

Radius of gyration: 40.74 Å; Cα contacts (8 Å, |Δi|>4): 1155; chains: 1; bounding box: 117×59×137 Å

Sequence (506 aa):
MKRNTCLERAVQAIGLLLLVAAIQASAQVSVSGSVLNGIKGPGREYGVEGVQVVAAMATKQLAFTMTDANGDYTFEELPAQSAPFDITFYKLEYFPGTLNGVAANSSGNNISLNPLGVTTAAKPLARSGPKSIRVEWSANPEYNVKGYNIYRTEYASDGEGNLIPTQIVANQVKLNGGADVWDEANYIDALEYTDETVQIDGWYVYQIQAISGADRPSALSIPSNPPERGQWLTLFYPVVAIETPGTYLWDQVPGEQDLLQVILPLSTRCAYDVGTVAMGLVSRLPADLIDRIIDVRPSGISVGMQSEALNVLTHADNPSVPEGQIEVGMSVADPGPARSLYGAGVLYNIVAQAKIGVDDCGDLSILRDQSRLYEEDAVTRIAFRTEKGQLCADTDCIHGDVDMNGTVNQADAQWINDYWVKNVSANDCTAYSGDINLDGEVDAADATLILRWVSGLDITPPASATNADLSAVSFAAADALKSDNEVLVGLNRQTLSGDAGDEVIV

Secondary structure (DSSP, 8-state):
-------------------------PPEEEEEEEEEE-TT-TT--EE-TT-EEEEEETTEEEEEEE--TTSEEEEEEEEGGGPSEEEEEE-TTB--EEEEEEPTTB----EEEPBPP-PPPPPPEEEEEBTEEEEE-PPPS-TTEEEEEEEEEEEEE-TTS-EEEEEEEEEEEE-SSSS-TT-GGG-B-SSEEEE--PPTT-EEEEEEEEEETTSPBPPPPPPPSS-EE-B--EEE--EEES--TT--TTS--TT-----EEEEEEEEEEEEEEETT-EEEEEEEETTTEEEEEEEEE-TTTTT-EEEEEEEEETTT-TTSPTTEEEEEEEEE-SSS--EEEEEEEEEEEEEEEPTT---EEEEEE-TTT-EEE-TTSSSEEP-EEE-EEEES--SS-TT-SS-SS--SHHHHHHHHHHHTTSS---TTHHHHS-SS-SS--SHHHHHHHHHHHTT--SSPPTT--TTTHHHH-HHHHHHHTTS---SS----------TT-----